Protein AF-A0A4Y7QHJ7-F1 (afdb_monomer)

InterPro domains:
  IPR000008 C2 domain [PF00168] (339-429)
  IPR000008 C2 domain [PS50004] (320-460)
  IPR000008 C2 domain [SM00239] (339-459)
  IPR035892 C2 domain superfamily [G3DSA:2.60.40.150] (338-459)
  IPR035892 C2 domain superfamily [SSF49562] (338-431)

Sequence (559 aa):
MSTPIPPPCTGLDNKIPVNSDIAGPGVRIALYLQSALSVILIRYSPRDAPGTYWAMTSMSFALIVTSFASIQSISLLDAIIVVYLLVLPILASAFGLSRITNSSSSNTRRMFSPLLIVANWMRSALTYIFAIYVWSNAATFGSAPECNPMTNVIFFGASLSALRAGRILNLTFWILLAVLFVYRTLKGFRTLCIATLAMFSPRARQWLIKPMKPNNRIHIETKTKTNYRTGHKATTEKDYRPKQVFHEIIQGMTSQILGRIGKQGGWYQKYGQVALGSFLGLWAIVMTELELVLNNAQRPSQWGFGQILPMILTIAPLFSLFEWMLASRSSGPSERVRKVRITVKEATGLKRPQCEVDEFPEIYTTPKFTERHLEKIRKPSPFAAITLDDRDVFVTYEQDHANDPDWGESFDLEVTDLSTVVIRVYDLKCIDRGWPALIGYTVLLPFSILPPGDESPLLPTTGGEAGSADGSGIETPQVIMEETATFPLTRKGQIVPDHNLTISLSTNTATPLPEPKLPQKYRGLQRTVRETKINYLKICGMTFGSKERTTTEIYELGG

pLDDT: mean 83.65, std 15.48, range [35.78, 98.44]

Organism: NCBI:txid50990

Mean predicted aligned error: 10.15 Å

Foldseek 3Di:
DPDPDPQPCVDPQNADEADCLQLNPLLLVLLLLLLVLLLVCLQQPVPLSLLSLVLNLVSLVVNLVVCVVCFAAGALLSLVLNLLSLVSSVLSCVLSVVVLVLVCLFLPPPDRQLVSVLSSLVSLLSSLVSQLVSLVCQCPTYNRSVSQQLQWAADPNDTHRSNPPVSVVSNVVSVVVVVVSVVVCVVCVVVNVLSVVLVVDVVSVCVVRPRDPQQLKKKWKWKWKAFPVPRDTDTDIDIDRVSVVCSVVVVVVVCVVVCVVHPDDPCCVSCVSVVVSVVSSVVSSVSSVVSCVSSNHDRDPDNDPSSVVSNVSSVSSVVVVVVSVVCVVPPPDPFPFAKKKKWFFKKAQQWFPDFPCVVDDPVVDVVPDDPVVVLQRGQFQKKKWKAKVNGHTDIFDTHHSDNMDTWRFMDTDGATQPIKIKIWMFGVVCVVVVHPTTSFIDIDRLCVQVPPPPVVVPPPPPDDDDDDDDDDPPPPPDPWDKDKDKAFGDDPNHGDPGIIIIMIMTSPPVDPTPDTPDHPAWPDFPDKDKDWDWDWDQDPNDIGTMIIIIIITIIRGDD

Solvent-accessible surface area (backbone atoms only — not comparable to full-atom values): 31060 Å² total; per-residue (Å²): 134,83,75,80,77,73,60,87,70,73,48,98,74,64,48,46,75,48,55,38,57,68,62,16,69,42,35,50,52,23,53,54,50,36,32,51,49,34,49,50,26,48,72,75,38,61,84,56,24,62,60,32,47,48,44,47,48,52,54,50,42,51,52,51,52,52,48,63,77,34,47,64,72,36,36,52,67,37,52,52,45,48,47,53,59,54,46,40,57,52,51,36,47,54,54,44,52,54,48,56,67,66,61,49,70,37,68,51,71,78,68,71,55,40,63,56,57,52,50,52,51,52,46,52,52,51,49,44,52,50,42,46,49,50,48,74,38,38,64,72,31,31,60,53,33,89,44,32,74,74,37,48,36,58,58,95,86,42,80,25,42,38,69,52,66,31,23,56,54,51,40,52,52,45,51,51,50,42,50,53,48,50,54,51,45,65,76,41,39,68,61,50,52,45,24,58,44,28,72,80,28,73,68,39,38,46,58,70,68,47,71,73,75,82,68,65,39,44,33,41,34,40,35,38,38,34,33,66,81,76,67,50,71,47,75,46,76,47,80,41,45,58,74,60,44,51,46,56,48,46,55,48,46,54,45,47,68,54,33,73,79,42,91,59,58,75,59,41,76,69,44,42,58,56,52,52,50,51,48,55,47,50,49,51,52,53,41,50,55,47,33,45,60,76,40,43,44,46,76,70,92,66,86,42,72,54,14,50,56,46,41,57,56,39,47,62,48,50,50,52,51,49,50,50,52,49,51,66,66,64,49,63,84,73,72,64,73,38,60,35,28,42,26,46,35,38,35,36,61,45,59,48,74,64,48,87,62,76,85,49,62,69,84,69,47,61,86,76,42,58,69,72,54,51,51,50,63,50,27,20,28,37,27,42,36,38,27,43,70,86,45,40,56,48,69,55,73,66,34,80,54,31,36,58,41,71,45,53,36,64,44,84,39,82,41,36,86,83,40,40,39,35,41,34,32,32,24,52,67,24,51,78,72,72,44,77,26,68,55,26,31,39,79,41,51,63,56,82,72,50,62,78,74,81,74,61,74,77,66,79,82,82,77,82,83,85,84,79,94,74,95,70,89,76,73,76,78,76,84,77,59,70,50,78,48,75,42,64,22,27,48,96,90,38,78,44,82,70,25,36,39,32,36,34,44,25,63,68,67,84,60,78,76,68,76,60,65,69,69,92,46,64,70,45,82,74,45,77,48,77,49,75,50,75,50,73,48,79,55,94,94,42,64,46,43,39,41,38,37,38,39,35,39,33,30,39,57,50,127

Nearest PDB structures (foldseek):
  3pyc-assembly1_A  TM=7.914E-01  e=4.028E-06  Homo sapiens
  1gmi-assembly1_A  TM=7.175E-01  e=5.409E-05  Rattus rattus
  7rkn-assembly1_R  TM=1.696E-01  e=5.575E-01  Human herpesvirus 5 strain AD169
  8hdp-assembly1_R  TM=1.674E-01  e=2.495E+00  Homo sapiens
  4bem-assembly1_J  TM=2.298E-01  e=5.020E+00  Acetobacterium woodii DSM 1030

Secondary structure (DSSP, 8-state):
-PPPPPPTTSSTT------TTTTSHHHHHHHHHHHHHHHHHHHH-TTTHHHHHHHHHHHHHHHHHHHHHTTTTS-HHHHHHHHHHHHHHHHHHHHHHHHHHHHTTSS------HHHHHHHHHHHHHHHHHHHHHHHSTTT-SS-GGGGGG-EEEETTEEEETTTHHHHHHHHHHHHHHHHHHHHHHHTHHHHHHHHHHHH-HHHHHHHHS------EEEEEEEEEEETTT--EEEEEEEE-HHHHHHHHHHHHHHHHHHTS---HHHIIIIIHHHHHHHHHHHHHHHHHHHHHHTT----SS--HHHHHHHHHHHHHHHHHHHHHHHHHHS-S----EEEEEEEEEEES---SS-TTTTS-HHHHTTTS-HHHHHHHHS--EEEEEEETTTEEEEPPP-TT-SS-EEEEEEEEEE-TT--EEEEEEEHHHHHHTS--EEEEEEE-HHHHS-------------------------------EEEEEEEEEETTEEEEEEEEEEEEES--SSPPPPP---S-EEEEEEEEEEEEEEEEEETTEEEEEEEEEEEEEEEE--

Structure (mmCIF, N/CA/C/O backbone):
data_AF-A0A4Y7QHJ7-F1
#
_entry.id   AF-A0A4Y7QHJ7-F1
#
loop_
_atom_site.group_PDB
_atom_site.id
_atom_site.type_symbol
_atom_site.label_atom_id
_atom_site.label_alt_id
_atom_site.label_comp_id
_atom_site.label_asym_id
_atom_site.label_entity_id
_atom_site.label_seq_id
_atom_site.pdbx_PDB_ins_code
_atom_site.Cartn_x
_atom_site.Cartn_y
_atom_site.Cartn_z
_atom_site.occupancy
_atom_site.B_iso_or_equiv
_atom_site.auth_seq_id
_atom_site.auth_comp_id
_atom_site.auth_asym_id
_atom_site.auth_atom_id
_atom_site.pdbx_PDB_model_num
ATOM 1 N N . MET A 1 1 ? 22.194 11.876 -60.794 1.00 54.19 1 MET A N 1
ATOM 2 C CA . MET A 1 1 ? 22.651 10.640 -60.127 1.00 54.19 1 MET A CA 1
ATOM 3 C C . MET A 1 1 ? 22.602 10.881 -58.630 1.00 54.19 1 MET A C 1
ATOM 5 O O . MET A 1 1 ? 23.452 11.591 -58.115 1.00 54.19 1 MET A O 1
ATOM 9 N N . SER A 1 2 ? 21.560 10.396 -57.958 1.00 54.34 2 SER A N 1
ATOM 10 C CA . SER A 1 2 ? 21.502 10.346 -56.497 1.00 54.34 2 SER A CA 1
ATOM 11 C C . SER A 1 2 ? 22.488 9.278 -56.032 1.00 54.34 2 SER A C 1
ATOM 13 O O . SER A 1 2 ? 22.384 8.119 -56.431 1.00 54.34 2 SER A O 1
ATOM 15 N N . THR A 1 3 ? 23.490 9.673 -55.253 1.00 57.34 3 THR A N 1
ATOM 16 C CA . THR A 1 3 ? 24.389 8.722 -54.602 1.00 57.34 3 THR A CA 1
ATOM 17 C C . THR A 1 3 ? 23.555 7.819 -53.685 1.00 57.34 3 THR A C 1
ATOM 19 O O . THR A 1 3 ? 22.708 8.332 -52.948 1.00 57.34 3 THR A O 1
ATOM 22 N N . PRO A 1 4 ? 23.718 6.485 -53.744 1.00 64.81 4 PRO A N 1
ATOM 23 C CA . PRO A 1 4 ? 23.016 5.589 -52.838 1.00 64.81 4 PRO A CA 1
ATOM 24 C C . PRO A 1 4 ? 23.410 5.955 -51.407 1.00 64.81 4 PRO A C 1
ATOM 26 O O . PRO A 1 4 ? 24.591 5.941 -51.058 1.00 64.81 4 PRO A O 1
ATOM 29 N N . ILE A 1 5 ? 22.419 6.341 -50.604 1.00 55.88 5 ILE A N 1
ATOM 30 C CA . ILE A 1 5 ? 22.603 6.610 -49.180 1.00 55.88 5 ILE A CA 1
ATOM 31 C C . ILE A 1 5 ? 23.094 5.291 -48.566 1.00 55.88 5 ILE A C 1
ATOM 33 O O . ILE A 1 5 ? 22.405 4.278 -48.721 1.00 55.88 5 ILE A O 1
ATOM 37 N N . PRO A 1 6 ? 24.290 5.254 -47.949 1.00 57.88 6 PRO A N 1
ATOM 38 C CA . PRO A 1 6 ? 24.794 4.031 -47.346 1.00 57.88 6 PRO A CA 1
ATOM 39 C C . PRO A 1 6 ? 23.791 3.541 -46.294 1.00 57.88 6 PRO A C 1
ATOM 41 O O . PRO A 1 6 ? 23.205 4.371 -45.591 1.00 57.88 6 PRO A O 1
ATOM 44 N N . PRO A 1 7 ? 23.570 2.218 -46.178 1.00 62.97 7 PRO A N 1
ATOM 45 C CA . PRO A 1 7 ? 22.665 1.681 -45.175 1.00 62.97 7 PRO A CA 1
ATOM 46 C C . PRO A 1 7 ? 23.059 2.234 -43.796 1.00 62.97 7 PRO A C 1
ATOM 48 O O . PRO A 1 7 ? 24.256 2.239 -43.475 1.00 62.97 7 PRO A O 1
ATOM 51 N N . PRO A 1 8 ? 22.096 2.706 -42.986 1.00 63.44 8 PRO A N 1
ATOM 52 C CA . PRO A 1 8 ? 22.342 3.552 -41.811 1.00 63.44 8 PRO A CA 1
ATOM 53 C C . PRO A 1 8 ? 23.215 2.902 -40.726 1.00 63.44 8 PRO A C 1
ATOM 55 O O . PRO A 1 8 ? 23.714 3.601 -39.851 1.00 63.44 8 PRO A O 1
ATOM 58 N N . CYS A 1 9 ? 23.483 1.596 -40.820 1.00 70.44 9 CYS A N 1
ATOM 59 C CA . CYS A 1 9 ? 24.370 0.852 -39.920 1.00 70.44 9 CYS A CA 1
ATOM 60 C C . CYS A 1 9 ? 25.661 0.321 -40.560 1.00 70.44 9 CYS A C 1
ATOM 62 O O . CYS A 1 9 ? 26.297 -0.573 -40.017 1.00 70.44 9 CYS A O 1
ATOM 64 N N . THR A 1 10 ? 26.063 0.882 -41.704 1.00 65.12 10 THR A N 1
ATOM 65 C CA . THR A 1 10 ? 27.369 0.615 -42.347 1.00 65.12 10 THR A CA 1
ATOM 66 C C . THR A 1 10 ? 28.298 1.831 -42.371 1.00 65.12 10 THR A C 1
ATOM 68 O O . THR A 1 10 ? 29.400 1.760 -42.912 1.00 65.12 10 THR A O 1
ATOM 71 N N . GLY A 1 11 ? 27.865 2.958 -41.793 1.00 61.84 11 GLY A N 1
ATOM 72 C CA . GLY A 1 11 ? 28.696 4.153 -41.657 1.00 61.84 11 GLY A CA 1
ATOM 73 C C . GLY A 1 11 ? 29.886 3.926 -40.720 1.00 61.84 11 GLY A C 1
ATOM 74 O O . GLY A 1 11 ? 29.799 3.128 -39.789 1.00 61.84 11 GLY A O 1
ATOM 75 N N . LEU A 1 12 ? 30.974 4.673 -40.947 1.00 61.31 12 LEU A N 1
ATOM 76 C CA . LEU A 1 12 ? 32.262 4.562 -40.239 1.00 61.31 12 LEU A CA 1
ATOM 77 C C . LEU A 1 12 ? 32.173 4.566 -38.700 1.00 61.31 12 LEU A C 1
ATOM 79 O O . LEU A 1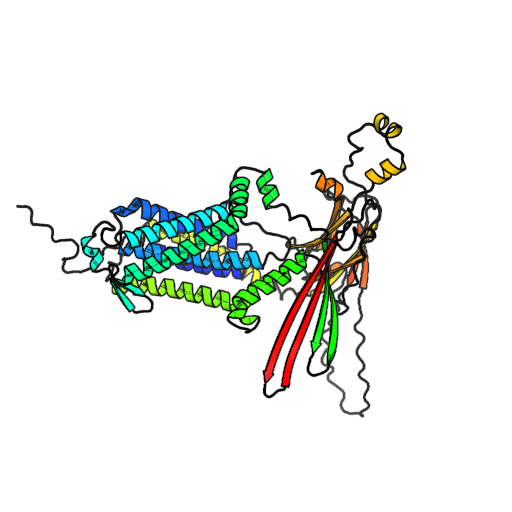 12 ? 33.109 4.115 -38.046 1.00 61.31 12 LEU A O 1
ATOM 83 N N . ASP A 1 13 ? 31.070 5.048 -38.125 1.00 73.25 13 ASP A N 1
ATOM 84 C CA . ASP A 1 13 ? 30.934 5.194 -36.680 1.00 73.25 13 ASP A CA 1
ATOM 85 C C . ASP A 1 13 ? 30.275 4.001 -35.965 1.00 73.25 13 ASP A C 1
ATOM 87 O O . ASP A 1 13 ? 30.443 3.904 -34.752 1.00 73.25 13 ASP A O 1
ATOM 91 N N . ASN A 1 14 ? 29.579 3.073 -36.648 1.00 82.06 14 ASN A N 1
ATOM 92 C CA . ASN A 1 14 ? 28.908 1.909 -36.021 1.00 82.06 14 ASN A CA 1
ATOM 93 C C . ASN A 1 14 ? 28.182 2.250 -34.691 1.00 82.06 14 ASN A C 1
ATOM 95 O O . ASN A 1 14 ? 28.304 1.524 -33.698 1.00 82.06 14 ASN A O 1
ATOM 99 N N . LYS A 1 15 ? 27.475 3.389 -34.633 1.00 87.81 15 LYS A N 1
ATOM 100 C CA . LYS A 1 15 ? 26.705 3.817 -33.451 1.00 87.81 15 LYS A CA 1
ATOM 101 C C . LYS A 1 15 ? 25.222 3.648 -33.715 1.00 87.81 15 LYS A C 1
ATOM 103 O O . LYS A 1 15 ? 24.712 4.136 -34.720 1.00 87.81 15 LYS A O 1
ATOM 108 N N . ILE A 1 16 ? 24.526 3.001 -32.788 1.00 89.62 16 ILE A N 1
ATOM 109 C CA . ILE A 1 16 ? 23.067 2.893 -32.833 1.00 89.62 16 ILE A CA 1
ATOM 110 C C . ILE A 1 16 ? 22.482 4.230 -32.344 1.00 89.62 16 ILE A C 1
ATOM 112 O O . ILE A 1 16 ? 22.854 4.679 -31.249 1.00 89.62 16 ILE A O 1
ATOM 116 N N . PRO A 1 17 ? 21.606 4.890 -33.128 1.00 89.56 17 PRO A N 1
ATOM 117 C CA . PRO A 1 17 ? 20.960 6.122 -32.696 1.00 89.56 17 PRO A CA 1
ATOM 118 C C . PRO A 1 17 ? 20.019 5.826 -31.524 1.00 89.56 17 PRO A C 1
ATOM 120 O O . PRO A 1 17 ? 19.220 4.893 -31.581 1.00 89.56 17 PRO A O 1
ATOM 123 N N . VAL A 1 18 ? 20.125 6.628 -30.465 1.00 92.06 18 VAL A N 1
ATOM 124 C CA . VAL A 1 18 ? 19.297 6.522 -29.256 1.00 92.06 18 VAL A CA 1
ATOM 125 C C . VAL A 1 18 ? 18.443 7.771 -29.127 1.00 92.06 18 VAL A C 1
ATOM 127 O O . VAL A 1 18 ? 18.956 8.894 -29.177 1.00 92.06 18 VAL A O 1
ATOM 130 N N . ASN A 1 19 ? 17.138 7.588 -28.933 1.00 92.75 19 ASN A N 1
ATOM 131 C CA . ASN A 1 19 ? 16.228 8.706 -28.728 1.00 92.75 19 ASN A CA 1
ATOM 132 C C . ASN A 1 19 ? 16.392 9.268 -27.306 1.00 92.75 19 ASN A C 1
ATOM 134 O O . ASN A 1 19 ? 16.069 8.619 -26.305 1.00 92.75 19 ASN A O 1
ATOM 138 N N . SER A 1 20 ? 16.876 10.507 -27.221 1.00 92.25 20 SER A N 1
ATOM 139 C CA . SER A 1 20 ? 17.181 11.174 -25.958 1.00 92.25 20 SER A CA 1
ATOM 140 C C . SER A 1 20 ? 15.941 11.438 -25.093 1.00 92.25 20 SER A C 1
ATOM 142 O O . SER A 1 20 ? 16.062 11.495 -23.874 1.00 92.25 20 SER A O 1
ATOM 144 N N . ASP A 1 21 ? 14.745 11.538 -25.667 1.00 91.44 21 ASP A N 1
ATOM 145 C CA . ASP A 1 21 ? 13.511 11.758 -24.904 1.00 91.44 21 ASP A CA 1
ATOM 146 C C . ASP A 1 21 ? 12.921 10.464 -24.322 1.00 91.44 21 ASP A C 1
ATOM 148 O O . ASP A 1 21 ? 12.032 10.523 -23.474 1.00 91.44 21 ASP A O 1
ATOM 152 N N . ILE A 1 22 ? 13.420 9.295 -24.741 1.00 92.94 22 ILE A N 1
ATOM 153 C CA . ILE A 1 22 ? 12.910 7.982 -24.315 1.00 92.94 22 ILE A CA 1
ATOM 154 C C . ILE A 1 22 ? 13.942 7.241 -23.463 1.00 92.94 22 ILE A C 1
ATOM 156 O O . ILE A 1 22 ? 13.643 6.824 -22.346 1.00 92.94 22 ILE A O 1
ATOM 160 N N . ALA A 1 23 ? 15.169 7.111 -23.965 1.00 94.00 23 ALA A N 1
ATOM 161 C CA . ALA A 1 23 ? 16.268 6.408 -23.302 1.00 94.00 23 ALA A CA 1
ATOM 162 C C . ALA A 1 23 ? 17.381 7.363 -22.826 1.00 94.00 23 ALA A C 1
ATOM 164 O O . ALA A 1 23 ? 18.464 6.937 -22.404 1.00 94.00 23 ALA A O 1
ATOM 165 N N . GLY A 1 24 ? 17.129 8.676 -22.862 1.00 94.25 24 GLY A N 1
ATOM 166 C CA . GLY A 1 24 ? 18.089 9.672 -22.406 1.00 94.25 24 GLY A CA 1
ATOM 167 C C . GLY A 1 24 ? 18.436 9.553 -20.922 1.00 94.25 24 GLY A C 1
ATOM 168 O O . GLY A 1 24 ? 17.686 8.974 -20.127 1.00 94.25 24 GLY A O 1
ATOM 169 N N . PRO A 1 25 ? 19.592 10.109 -20.526 1.00 94.94 25 PRO A N 1
ATOM 170 C CA . PRO A 1 25 ? 20.079 10.020 -19.155 1.00 94.94 25 PRO A CA 1
ATOM 171 C C . PRO A 1 25 ? 19.087 10.596 -18.136 1.00 94.94 25 PRO A C 1
ATOM 173 O O . PRO A 1 25 ? 18.915 9.992 -17.082 1.00 94.94 25 PRO A O 1
ATOM 176 N N . GLY A 1 26 ? 18.382 11.695 -18.443 1.00 94.25 26 GLY A N 1
ATOM 177 C CA . GLY A 1 26 ? 17.411 12.270 -17.504 1.00 94.25 26 GLY A CA 1
ATOM 178 C C . GLY A 1 26 ? 16.211 11.357 -17.221 1.00 94.25 26 GLY A C 1
ATOM 179 O O . GLY A 1 26 ? 15.843 11.193 -16.061 1.00 94.25 26 GLY A O 1
ATOM 180 N N . VAL A 1 27 ? 15.657 10.680 -18.238 1.00 94.88 27 VAL A N 1
ATOM 181 C CA . VAL A 1 27 ? 14.562 9.702 -18.049 1.00 94.88 27 VAL A CA 1
ATOM 182 C C . VAL A 1 27 ? 15.027 8.533 -17.179 1.00 94.88 27 VAL A C 1
ATOM 184 O O . VAL A 1 27 ? 14.331 8.128 -16.247 1.00 94.88 27 VAL A O 1
ATOM 187 N N . ARG A 1 28 ? 16.231 8.017 -17.453 1.00 96.00 28 ARG A N 1
ATOM 188 C CA . ARG A 1 28 ? 16.828 6.901 -16.707 1.00 96.00 28 ARG A CA 1
ATOM 189 C C . ARG A 1 28 ? 17.077 7.263 -15.247 1.00 96.00 28 ARG A C 1
ATOM 191 O O . ARG A 1 28 ? 16.567 6.580 -14.363 1.00 96.00 28 ARG A O 1
ATOM 198 N N . ILE A 1 29 ? 17.777 8.372 -14.992 1.00 95.69 29 ILE A N 1
ATOM 199 C CA . ILE A 1 29 ? 18.057 8.865 -13.635 1.00 95.69 29 ILE A CA 1
ATOM 200 C C . ILE A 1 29 ? 16.751 9.095 -12.872 1.00 95.69 29 ILE A C 1
ATOM 202 O O . ILE A 1 29 ? 16.642 8.662 -11.724 1.00 95.69 29 ILE A O 1
ATOM 206 N N . ALA A 1 30 ? 15.748 9.708 -13.508 1.00 95.62 30 ALA A N 1
ATOM 207 C CA . ALA A 1 30 ? 14.452 9.937 -12.887 1.00 95.62 30 ALA A CA 1
ATOM 208 C C . ALA A 1 30 ? 13.783 8.623 -12.461 1.00 95.62 30 ALA A C 1
ATOM 210 O O . ALA A 1 30 ? 13.357 8.505 -11.316 1.00 95.62 30 ALA A O 1
ATOM 211 N N . LEU A 1 31 ? 13.741 7.606 -13.328 1.00 95.19 31 LEU A N 1
ATOM 212 C CA . LEU A 1 31 ? 13.149 6.304 -12.996 1.00 95.19 31 LEU A CA 1
ATOM 213 C C . LEU A 1 31 ? 13.944 5.539 -11.934 1.00 95.19 31 LEU A C 1
ATOM 215 O O . LEU A 1 31 ? 13.335 4.913 -11.059 1.00 95.19 31 LEU A O 1
ATOM 219 N N . TYR A 1 32 ? 15.277 5.606 -11.971 1.00 95.88 32 TYR A N 1
ATOM 220 C CA . TYR A 1 32 ? 16.145 5.008 -10.954 1.00 95.88 32 TYR A CA 1
ATOM 221 C C . TYR A 1 32 ? 15.869 5.626 -9.585 1.00 95.88 32 TYR A C 1
ATOM 223 O O . TYR A 1 32 ? 15.571 4.915 -8.620 1.00 95.88 32 TYR A O 1
ATOM 231 N N . LEU A 1 33 ? 15.898 6.958 -9.522 1.00 95.06 33 LEU A N 1
ATOM 232 C CA . LEU A 1 33 ? 15.678 7.715 -8.301 1.00 95.06 33 LEU A CA 1
ATOM 233 C C . LEU A 1 33 ? 14.252 7.518 -7.783 1.00 95.06 33 LEU A C 1
ATOM 235 O O . LEU A 1 33 ? 14.064 7.210 -6.611 1.00 95.06 33 LEU A O 1
ATOM 239 N N . GLN A 1 34 ? 13.250 7.597 -8.657 1.00 94.56 34 GLN A N 1
ATOM 240 C CA . GLN A 1 34 ? 11.848 7.404 -8.298 1.00 94.56 34 GLN A CA 1
ATOM 241 C C . GLN A 1 34 ? 11.582 6.005 -7.731 1.00 94.56 34 GLN A C 1
ATOM 243 O O . GLN A 1 34 ? 10.846 5.854 -6.750 1.00 94.56 34 GLN A O 1
ATOM 248 N N . SER A 1 35 ? 12.185 4.973 -8.322 1.00 93.38 35 SER A N 1
ATOM 249 C CA . SER A 1 35 ? 12.037 3.591 -7.856 1.00 93.38 35 SER A CA 1
ATOM 250 C C . SER A 1 35 ? 12.709 3.393 -6.495 1.00 93.38 35 SER A C 1
ATOM 252 O O . SER A 1 35 ? 12.109 2.798 -5.597 1.00 93.38 35 SER A O 1
ATOM 254 N N . ALA A 1 36 ? 13.908 3.953 -6.302 1.00 91.31 36 ALA A N 1
ATOM 255 C CA . ALA A 1 36 ? 14.609 3.925 -5.021 1.00 91.31 36 ALA A CA 1
ATOM 256 C C . ALA A 1 36 ? 13.830 4.678 -3.928 1.00 91.31 36 ALA A C 1
ATOM 258 O O . ALA A 1 36 ? 13.559 4.118 -2.864 1.00 91.31 36 ALA A O 1
ATOM 259 N N . LEU A 1 37 ? 13.395 5.910 -4.210 1.00 92.31 37 LEU A N 1
ATOM 260 C CA . LEU A 1 37 ? 12.603 6.733 -3.294 1.00 92.31 37 LEU A CA 1
ATOM 261 C C . LEU A 1 37 ? 11.281 6.070 -2.928 1.00 92.31 37 LEU A C 1
ATOM 263 O O . LEU A 1 37 ? 10.891 6.125 -1.767 1.00 92.31 37 LEU A O 1
ATOM 267 N N . SER A 1 38 ? 10.623 5.389 -3.872 1.00 91.31 38 SER A N 1
ATOM 268 C CA . SER A 1 38 ? 9.414 4.612 -3.581 1.00 91.31 38 SER A CA 1
ATOM 269 C C . SER A 1 38 ? 9.696 3.576 -2.496 1.00 91.31 38 SER A C 1
ATOM 271 O O . SER A 1 38 ? 9.031 3.574 -1.462 1.00 91.31 38 SER A O 1
ATOM 273 N N . VAL A 1 39 ? 10.717 2.733 -2.688 1.00 89.69 39 VAL A N 1
ATOM 274 C CA . VAL A 1 39 ? 11.095 1.678 -1.730 1.00 89.69 39 VAL A CA 1
ATOM 275 C C . VAL A 1 39 ? 11.473 2.265 -0.365 1.00 89.69 39 VAL A C 1
ATOM 277 O O . VAL A 1 39 ? 11.024 1.754 0.665 1.00 89.69 39 VAL A O 1
ATOM 280 N N . ILE A 1 40 ? 12.242 3.357 -0.350 1.00 90.06 40 ILE A N 1
ATOM 281 C CA . ILE A 1 40 ? 12.661 4.057 0.872 1.00 90.06 40 ILE A CA 1
ATOM 282 C C . ILE A 1 40 ? 11.444 4.650 1.598 1.00 90.06 40 ILE A C 1
ATOM 284 O O . ILE A 1 40 ? 11.253 4.392 2.785 1.00 90.06 40 ILE A O 1
ATOM 288 N N . LEU A 1 41 ? 10.564 5.379 0.914 1.00 90.38 41 LEU A N 1
ATOM 289 C CA . LEU A 1 41 ? 9.395 5.997 1.544 1.00 90.38 41 LEU A CA 1
ATOM 290 C C . LEU A 1 41 ? 8.412 4.956 2.066 1.00 90.38 41 LEU A C 1
ATOM 292 O O . LEU A 1 41 ? 7.967 5.061 3.198 1.00 90.38 41 LEU A O 1
ATOM 296 N N . ILE A 1 42 ? 8.160 3.864 1.346 1.00 86.25 42 ILE A N 1
ATOM 297 C CA . ILE A 1 42 ? 7.352 2.752 1.882 1.00 86.25 42 ILE A CA 1
ATOM 298 C C . ILE A 1 42 ? 7.957 2.183 3.173 1.00 86.25 42 ILE A C 1
ATOM 300 O O . ILE A 1 42 ? 7.243 1.679 4.050 1.00 86.25 42 ILE A O 1
ATOM 304 N N . ARG A 1 43 ? 9.289 2.210 3.284 1.00 84.38 43 ARG A N 1
ATOM 305 C CA . ARG A 1 43 ? 9.999 1.697 4.452 1.00 84.38 43 ARG A CA 1
ATOM 306 C C . ARG A 1 43 ? 9.885 2.626 5.655 1.00 84.38 43 ARG A C 1
ATOM 308 O O . ARG A 1 43 ? 9.721 2.104 6.767 1.00 84.38 43 ARG A O 1
ATOM 315 N N . TYR A 1 44 ? 10.023 3.926 5.418 1.00 87.19 44 TYR A N 1
ATOM 316 C CA . TYR A 1 44 ? 10.258 4.947 6.436 1.00 87.19 44 TYR A CA 1
ATOM 317 C C . TYR A 1 44 ? 9.059 5.879 6.655 1.00 87.19 44 TYR A C 1
ATOM 319 O O . TYR A 1 44 ? 8.676 6.090 7.802 1.00 87.19 44 TYR A O 1
ATOM 327 N N . SER A 1 45 ? 8.402 6.334 5.584 1.00 87.69 45 SER A N 1
ATOM 328 C CA . SER A 1 45 ? 7.156 7.111 5.630 1.00 87.69 45 SER A CA 1
ATOM 329 C C . SER A 1 45 ? 6.050 6.489 4.757 1.00 87.69 45 SER A C 1
ATOM 331 O O . SER A 1 45 ? 5.747 6.959 3.654 1.00 87.69 45 SER A O 1
ATOM 333 N N . PRO A 1 46 ? 5.382 5.418 5.230 1.00 84.38 46 PRO A N 1
ATOM 334 C CA . PRO A 1 46 ? 4.273 4.806 4.496 1.00 84.38 46 PRO A CA 1
ATOM 335 C C . PRO A 1 46 ? 3.077 5.754 4.300 1.00 84.38 46 PRO A C 1
ATOM 337 O O . PRO A 1 46 ? 2.200 5.456 3.490 1.00 84.38 46 PRO A O 1
ATOM 340 N N . ARG A 1 47 ? 3.033 6.881 5.029 1.00 82.25 47 ARG A N 1
ATOM 341 C CA . ARG A 1 47 ? 2.028 7.942 4.875 1.00 82.25 47 ARG A CA 1
ATOM 342 C C . ARG A 1 47 ? 2.216 8.725 3.578 1.00 82.25 47 ARG A C 1
ATOM 344 O O . ARG A 1 47 ? 1.224 8.985 2.906 1.00 82.25 47 ARG A O 1
ATOM 351 N N . ASP A 1 48 ? 3.464 8.991 3.203 1.00 86.81 48 ASP A N 1
ATOM 352 C CA . ASP A 1 48 ? 3.796 9.802 2.025 1.00 86.81 48 ASP A CA 1
ATOM 353 C C . ASP A 1 48 ? 4.050 8.942 0.779 1.00 86.81 48 ASP A C 1
ATOM 355 O O . ASP A 1 48 ? 3.955 9.407 -0.358 1.00 86.81 48 ASP A O 1
ATOM 359 N N . ALA A 1 49 ? 4.274 7.638 0.977 1.00 88.88 49 ALA A N 1
ATOM 360 C CA . ALA A 1 49 ? 4.460 6.661 -0.091 1.00 88.88 49 ALA A CA 1
ATOM 361 C C . ALA A 1 49 ? 3.404 6.708 -1.224 1.00 88.88 49 ALA A C 1
ATOM 363 O O . ALA A 1 49 ? 3.797 6.526 -2.380 1.00 88.88 49 ALA A O 1
ATOM 364 N N . PRO A 1 50 ? 2.091 6.943 -0.985 1.00 88.62 50 PRO A N 1
ATOM 365 C CA . PRO A 1 50 ? 1.104 7.020 -2.063 1.00 88.62 50 PRO A CA 1
ATOM 366 C C . PRO A 1 50 ? 1.415 8.090 -3.118 1.00 88.62 50 PRO A C 1
ATOM 368 O O . PRO A 1 50 ? 1.178 7.844 -4.301 1.00 88.62 50 PRO A O 1
ATOM 371 N N . GLY A 1 51 ? 1.962 9.246 -2.723 1.00 89.56 51 GLY A N 1
ATOM 372 C CA . GLY A 1 51 ? 2.334 10.314 -3.659 1.00 89.56 51 GLY A CA 1
ATOM 373 C C . GLY A 1 51 ? 3.468 9.879 -4.588 1.00 89.56 51 GLY A C 1
ATOM 374 O O . GLY A 1 51 ? 3.376 10.001 -5.810 1.00 89.56 51 GLY A O 1
ATOM 375 N N . THR A 1 52 ? 4.496 9.251 -4.022 1.00 91.56 52 THR A N 1
ATOM 376 C CA . THR A 1 52 ? 5.613 8.675 -4.783 1.00 91.56 52 THR A CA 1
ATOM 377 C C . THR A 1 52 ? 5.162 7.560 -5.718 1.00 91.56 52 THR A C 1
ATOM 379 O O . THR A 1 52 ? 5.610 7.488 -6.865 1.00 91.56 52 THR A O 1
ATOM 382 N N . TYR A 1 53 ? 4.222 6.727 -5.270 1.00 90.94 53 TYR A N 1
ATOM 383 C CA . TYR A 1 53 ? 3.611 5.698 -6.105 1.00 90.94 53 TYR A CA 1
ATOM 384 C C . TYR A 1 53 ? 2.874 6.268 -7.310 1.00 90.94 53 TYR A C 1
ATOM 386 O O . TYR A 1 53 ? 2.997 5.717 -8.406 1.00 90.94 53 TYR A O 1
ATOM 394 N N . TRP A 1 54 ? 2.123 7.353 -7.120 1.00 93.00 54 TRP A N 1
ATOM 395 C CA . TRP A 1 54 ? 1.457 8.056 -8.211 1.00 93.00 54 TRP A CA 1
ATOM 396 C C . TRP A 1 54 ? 2.461 8.589 -9.221 1.00 93.00 54 TRP A C 1
ATOM 398 O O . TRP A 1 54 ? 2.347 8.268 -10.399 1.00 93.00 54 TRP A O 1
ATOM 408 N N . ALA A 1 55 ? 3.483 9.314 -8.766 1.00 93.50 55 ALA A N 1
ATOM 409 C CA . ALA A 1 55 ? 4.520 9.852 -9.644 1.00 93.50 55 ALA A CA 1
ATOM 410 C C . ALA A 1 55 ? 5.253 8.742 -10.426 1.00 93.50 55 ALA A C 1
ATOM 412 O O . ALA A 1 55 ? 5.405 8.842 -11.643 1.00 93.50 55 ALA A O 1
ATOM 413 N N . MET A 1 56 ? 5.606 7.632 -9.767 1.00 94.62 56 MET A N 1
ATOM 414 C CA . MET A 1 56 ? 6.229 6.471 -10.417 1.00 94.62 56 MET A CA 1
ATOM 415 C C . MET A 1 56 ? 5.303 5.822 -11.453 1.00 94.62 56 MET A C 1
ATOM 417 O O . MET A 1 56 ? 5.730 5.480 -12.558 1.00 94.62 56 MET A O 1
ATOM 421 N N . THR A 1 57 ? 4.028 5.650 -11.099 1.00 93.88 57 THR A N 1
ATOM 422 C CA . THR A 1 57 ? 3.021 5.031 -11.967 1.00 93.88 57 THR A CA 1
ATOM 423 C C . THR A 1 57 ? 2.776 5.895 -13.199 1.00 93.88 57 THR A C 1
ATOM 425 O O . THR A 1 57 ? 2.831 5.376 -14.311 1.00 93.88 57 THR A O 1
ATOM 428 N N . SER A 1 58 ? 2.593 7.204 -13.018 1.00 94.56 58 SER A N 1
ATOM 429 C CA . SER A 1 58 ? 2.399 8.172 -14.099 1.00 94.56 58 SER A CA 1
ATOM 430 C C . SER A 1 58 ? 3.604 8.245 -15.034 1.00 94.56 58 SER A C 1
ATOM 432 O O . SER A 1 58 ? 3.424 8.198 -16.246 1.00 94.56 58 SER A O 1
ATOM 434 N N . MET A 1 59 ? 4.828 8.282 -14.497 1.00 94.94 59 MET A N 1
ATOM 435 C CA . MET A 1 59 ? 6.054 8.293 -15.305 1.00 94.94 59 MET A CA 1
ATOM 436 C C . MET A 1 59 ? 6.186 7.021 -16.150 1.00 94.94 59 MET A C 1
ATOM 438 O O . MET A 1 59 ? 6.475 7.087 -17.341 1.00 94.94 59 MET A O 1
ATOM 442 N N . SER A 1 60 ? 5.900 5.861 -15.556 1.00 96.06 60 SER A N 1
ATOM 443 C CA . SER A 1 60 ? 5.909 4.586 -16.279 1.00 96.06 60 SER A CA 1
ATOM 444 C C . SER A 1 60 ? 4.849 4.547 -17.380 1.00 96.06 60 SER A C 1
ATOM 446 O O . SER A 1 60 ? 5.121 4.074 -18.477 1.00 96.06 60 SER A O 1
ATOM 448 N N . PHE A 1 61 ? 3.637 5.040 -17.103 1.00 95.81 61 PHE A N 1
ATOM 449 C CA . PHE A 1 61 ? 2.576 5.133 -18.105 1.00 95.81 61 PHE A CA 1
ATOM 450 C C . PHE A 1 61 ? 2.956 6.057 -19.253 1.00 95.81 61 PHE A C 1
ATOM 452 O O . PHE A 1 61 ? 2.778 5.673 -20.403 1.00 95.81 61 PHE A O 1
ATOM 459 N N . ALA A 1 62 ? 3.493 7.239 -18.947 1.00 95.56 62 ALA A N 1
ATOM 460 C CA . ALA A 1 62 ? 3.966 8.173 -19.957 1.00 95.56 62 ALA A CA 1
ATOM 461 C C . ALA A 1 62 ? 5.029 7.513 -20.844 1.00 95.56 62 ALA A C 1
ATOM 463 O O . ALA A 1 62 ? 4.896 7.542 -22.061 1.00 95.56 62 ALA A O 1
ATOM 464 N N . LEU A 1 63 ? 6.010 6.820 -20.252 1.00 96.12 63 LEU A N 1
ATOM 465 C CA . LEU A 1 63 ? 7.042 6.116 -21.013 1.00 96.12 63 LEU A CA 1
ATOM 466 C C . LEU A 1 63 ? 6.458 5.018 -21.916 1.00 96.12 63 LEU A C 1
ATOM 468 O O . LEU A 1 63 ? 6.837 4.918 -23.080 1.00 96.12 63 LEU A O 1
ATOM 472 N N . ILE A 1 64 ? 5.508 4.225 -21.408 1.00 96.88 64 ILE A N 1
ATOM 473 C CA . ILE A 1 64 ? 4.810 3.191 -22.186 1.00 96.88 64 ILE A CA 1
ATOM 474 C C . ILE A 1 64 ? 4.055 3.817 -23.364 1.00 96.88 64 ILE A C 1
ATOM 476 O O . ILE A 1 64 ? 4.205 3.365 -24.496 1.00 96.88 64 ILE A O 1
ATOM 480 N N . VAL A 1 65 ? 3.254 4.856 -23.112 1.00 95.62 65 VAL A N 1
ATOM 481 C CA . VAL A 1 65 ? 2.440 5.523 -24.138 1.00 95.62 65 VAL A CA 1
ATOM 482 C C . VAL A 1 65 ? 3.329 6.163 -25.201 1.00 95.62 65 VAL A C 1
ATOM 484 O O . VAL A 1 65 ? 3.095 5.941 -26.385 1.00 95.62 65 VAL A O 1
ATOM 487 N N . THR A 1 66 ? 4.382 6.880 -24.802 1.00 95.62 66 THR A N 1
ATOM 488 C CA . THR A 1 66 ? 5.352 7.475 -25.733 1.00 95.62 66 THR A CA 1
ATOM 489 C C . THR A 1 66 ? 6.048 6.408 -26.574 1.00 95.62 66 THR A C 1
ATOM 491 O O . THR A 1 66 ? 6.213 6.595 -27.779 1.00 95.62 66 THR A O 1
ATOM 494 N N . SER A 1 67 ? 6.399 5.265 -25.978 1.00 96.06 67 SER A N 1
ATOM 495 C CA . SER A 1 67 ? 7.039 4.154 -26.695 1.00 96.06 67 SER A CA 1
ATOM 496 C C . SER A 1 67 ? 6.093 3.485 -27.694 1.00 96.06 67 SER A C 1
ATOM 498 O O . SER A 1 67 ? 6.508 3.162 -28.803 1.00 96.06 67 SER A O 1
ATOM 500 N N . PHE A 1 68 ? 4.810 3.324 -27.350 1.00 96.25 68 PHE A N 1
ATOM 501 C CA . PHE A 1 68 ? 3.798 2.833 -28.291 1.00 96.25 68 PHE A CA 1
ATOM 502 C C . PHE A 1 68 ? 3.523 3.826 -29.422 1.00 96.25 68 PHE A C 1
ATOM 504 O O . PHE A 1 68 ? 3.436 3.421 -30.578 1.00 96.25 68 PHE A O 1
ATOM 511 N N . ALA A 1 69 ? 3.414 5.119 -29.111 1.00 96.06 69 ALA A N 1
ATOM 512 C CA . ALA A 1 69 ? 3.201 6.162 -30.112 1.00 96.06 69 ALA A CA 1
ATOM 513 C C . ALA A 1 69 ? 4.387 6.286 -31.083 1.00 96.06 69 ALA A C 1
ATOM 515 O O . ALA A 1 69 ? 4.205 6.635 -32.246 1.00 96.06 69 ALA A O 1
ATOM 516 N N . SER A 1 70 ? 5.591 5.957 -30.612 1.00 95.81 70 SER A N 1
ATOM 517 C CA . SER A 1 70 ? 6.848 6.099 -31.351 1.00 95.81 70 SER A CA 1
ATOM 518 C C . SER A 1 70 ? 7.384 4.768 -31.883 1.00 95.81 70 SER A C 1
ATOM 520 O O . SER A 1 70 ? 8.558 4.668 -32.214 1.00 95.81 70 SER A O 1
ATOM 522 N N . ILE A 1 71 ? 6.557 3.722 -31.977 1.00 96.38 71 ILE A N 1
ATOM 523 C CA . ILE A 1 71 ? 7.029 2.352 -32.246 1.00 96.38 71 ILE A CA 1
ATOM 524 C C . ILE A 1 71 ? 7.780 2.198 -33.578 1.00 96.38 71 ILE A C 1
ATOM 526 O O . ILE A 1 71 ? 8.629 1.323 -33.711 1.00 96.38 71 ILE A O 1
ATOM 530 N N . GLN A 1 72 ? 7.468 3.055 -34.554 1.00 95.06 72 GLN A N 1
ATOM 531 C CA . GLN A 1 72 ? 8.121 3.096 -35.865 1.00 95.06 72 GLN A CA 1
ATOM 532 C C . GLN A 1 72 ? 9.360 4.000 -35.892 1.00 95.06 72 GLN A C 1
ATOM 534 O O . GLN A 1 72 ? 10.169 3.877 -36.803 1.00 95.06 72 GLN A O 1
ATOM 539 N N . SER A 1 73 ? 9.511 4.916 -34.931 1.00 95.25 73 SER A N 1
ATOM 540 C CA . SER A 1 73 ? 10.615 5.882 -34.886 1.00 95.25 73 SER A CA 1
ATOM 541 C C . SER A 1 73 ? 11.718 5.501 -33.896 1.00 95.25 73 SER A C 1
ATOM 543 O O . SER A 1 73 ? 12.852 5.947 -34.064 1.00 95.25 73 SER A O 1
ATOM 545 N N . ILE A 1 74 ? 11.424 4.664 -32.899 1.00 96.12 74 ILE A N 1
ATOM 546 C CA . ILE A 1 74 ? 12.411 4.178 -31.925 1.00 96.12 74 ILE A CA 1
ATOM 547 C C . ILE A 1 74 ? 13.246 3.022 -32.470 1.00 96.12 74 ILE A C 1
ATOM 549 O O . ILE A 1 74 ? 12.764 2.201 -33.249 1.00 96.12 74 ILE A O 1
ATOM 553 N N . SER A 1 75 ? 14.500 2.934 -32.027 1.00 96.19 75 SER A N 1
ATOM 554 C CA . SER A 1 75 ? 15.346 1.771 -32.299 1.00 96.19 75 SER A CA 1
ATOM 555 C C . SER A 1 75 ? 14.941 0.575 -31.423 1.00 96.19 75 SER A C 1
ATOM 557 O O . SER A 1 75 ? 14.281 0.729 -30.388 1.00 96.19 75 SER A O 1
ATOM 559 N N . LEU A 1 76 ? 15.367 -0.639 -31.794 1.00 97.12 76 LEU A N 1
ATOM 560 C CA . LEU A 1 76 ? 15.225 -1.812 -30.922 1.00 97.12 76 LEU A CA 1
ATOM 561 C C . LEU A 1 76 ? 15.931 -1.603 -29.573 1.00 97.12 76 LEU A C 1
ATOM 563 O O . LEU A 1 76 ? 15.391 -1.992 -28.539 1.00 97.12 76 LEU A O 1
ATOM 567 N N . LEU A 1 77 ? 17.103 -0.959 -29.575 1.00 96.31 77 LEU A N 1
ATOM 568 C CA . LEU A 1 77 ? 17.863 -0.671 -28.359 1.00 96.31 77 LEU A CA 1
ATOM 569 C C . LEU A 1 77 ? 17.077 0.240 -27.403 1.00 96.31 77 LEU A C 1
ATOM 571 O O . LEU A 1 77 ? 16.984 -0.072 -26.217 1.00 96.31 77 LEU A O 1
ATOM 575 N N . ASP A 1 78 ? 16.453 1.309 -27.912 1.00 96.44 78 ASP A N 1
ATOM 576 C CA . ASP A 1 78 ? 15.598 2.194 -27.108 1.00 96.44 78 ASP A CA 1
ATOM 577 C C . ASP A 1 78 ? 14.449 1.416 -26.455 1.00 96.44 78 ASP A C 1
ATOM 579 O O . ASP A 1 78 ? 14.181 1.564 -25.263 1.00 96.44 78 ASP A O 1
ATOM 583 N N . ALA A 1 79 ? 13.786 0.545 -27.220 1.00 97.62 79 ALA A N 1
ATOM 584 C CA . ALA A 1 79 ? 12.680 -0.254 -26.710 1.00 97.62 79 ALA A CA 1
ATOM 585 C C . ALA A 1 79 ? 13.123 -1.274 -25.652 1.00 97.62 79 ALA A C 1
ATOM 587 O O . ALA A 1 79 ? 12.424 -1.453 -24.654 1.00 97.62 79 ALA A O 1
ATOM 588 N N . ILE A 1 80 ? 14.287 -1.909 -25.826 1.00 97.06 80 ILE A N 1
ATOM 589 C CA . ILE A 1 80 ? 14.878 -2.811 -24.826 1.00 97.06 80 ILE A CA 1
ATOM 590 C C . ILE A 1 80 ? 15.167 -2.047 -23.526 1.00 97.06 80 ILE A C 1
ATOM 592 O O . ILE A 1 80 ? 14.763 -2.495 -22.451 1.00 97.06 80 ILE A O 1
ATOM 596 N N . ILE A 1 81 ? 15.773 -0.860 -23.620 1.00 96.25 81 ILE A N 1
ATOM 597 C CA . ILE A 1 81 ? 16.039 0.004 -22.462 1.00 96.25 81 ILE A CA 1
ATOM 598 C C . ILE A 1 81 ? 14.734 0.357 -21.749 1.00 96.25 81 ILE A C 1
ATOM 600 O O . ILE A 1 81 ? 14.638 0.196 -20.534 1.00 96.25 81 ILE A O 1
ATOM 604 N N . VAL A 1 82 ? 13.698 0.774 -22.483 1.00 97.00 82 VAL A N 1
ATOM 605 C CA . VAL A 1 82 ? 12.376 1.060 -21.903 1.00 97.00 82 VAL A CA 1
ATOM 606 C C . VAL A 1 82 ? 11.822 -0.156 -21.163 1.00 97.00 82 VAL A C 1
ATOM 608 O O . VAL A 1 82 ? 11.335 -0.022 -20.040 1.00 97.00 82 VAL A O 1
ATOM 611 N N . VAL A 1 83 ? 11.909 -1.347 -21.756 1.00 97.12 83 VAL A N 1
ATOM 612 C CA . VAL A 1 83 ? 11.441 -2.590 -21.135 1.00 97.12 83 VAL A CA 1
ATOM 613 C C . VAL A 1 83 ? 12.146 -2.839 -19.796 1.00 97.12 83 VAL A C 1
ATOM 615 O O . VAL A 1 83 ? 11.465 -3.124 -18.809 1.00 97.12 83 VAL A O 1
ATOM 618 N N . TYR A 1 84 ? 13.468 -2.664 -19.717 1.00 94.62 84 TYR A N 1
ATOM 619 C CA . TYR A 1 84 ? 14.208 -2.802 -18.457 1.00 94.62 84 TYR A CA 1
ATOM 620 C C . TYR A 1 84 ? 13.896 -1.699 -17.446 1.00 94.62 84 TYR A C 1
ATOM 622 O O . TYR A 1 84 ? 13.701 -1.988 -16.263 1.00 94.62 84 TYR A O 1
ATOM 630 N N . LEU A 1 85 ? 13.761 -0.450 -17.889 1.00 95.75 85 LEU A N 1
ATOM 631 C CA . LEU A 1 85 ? 13.370 0.656 -17.016 1.00 95.75 85 LEU A CA 1
ATOM 632 C C . LEU A 1 85 ? 11.993 0.425 -16.384 1.00 95.75 85 LEU A C 1
ATOM 634 O O . LEU A 1 85 ? 11.793 0.739 -15.212 1.00 95.75 85 LEU A O 1
ATOM 638 N N . LEU A 1 86 ? 11.054 -0.180 -17.116 1.00 96.38 86 LEU A N 1
ATOM 639 C CA . LEU A 1 86 ? 9.719 -0.501 -16.610 1.00 96.38 86 LEU A CA 1
ATOM 640 C C . LEU A 1 86 ? 9.700 -1.684 -15.622 1.00 96.38 86 LEU A C 1
ATOM 642 O O . LEU A 1 86 ? 8.741 -1.808 -14.850 1.00 96.38 86 LEU A O 1
ATOM 646 N N . VAL A 1 87 ? 10.754 -2.512 -15.569 1.00 94.25 87 VAL A N 1
ATOM 647 C CA . VAL A 1 87 ? 10.918 -3.545 -14.526 1.00 94.25 87 VAL A CA 1
ATOM 648 C C . VAL A 1 87 ? 11.049 -2.904 -13.146 1.00 94.25 87 VAL A C 1
ATOM 650 O O . VAL A 1 87 ? 10.471 -3.410 -12.182 1.00 94.25 87 VAL A O 1
ATOM 653 N N . LEU A 1 88 ? 11.752 -1.774 -13.031 1.00 93.88 88 LEU A N 1
ATOM 654 C CA . LEU A 1 88 ? 12.017 -1.119 -11.746 1.00 93.88 88 LEU A CA 1
ATOM 655 C C . LEU A 1 88 ? 10.717 -0.737 -10.997 1.00 93.88 88 LEU A C 1
ATOM 657 O O . LEU A 1 88 ? 10.539 -1.185 -9.858 1.00 93.88 88 LEU A O 1
ATOM 661 N N . PRO A 1 89 ? 9.738 -0.044 -11.616 1.00 94.19 89 PRO A N 1
ATOM 662 C CA . PRO A 1 89 ? 8.424 0.188 -11.020 1.00 94.19 89 PRO A CA 1
ATOM 663 C C . PRO A 1 89 ? 7.625 -1.079 -10.696 1.00 94.19 89 PRO A C 1
ATOM 665 O O . PRO A 1 89 ? 6.840 -1.085 -9.742 1.00 94.19 89 PRO A O 1
ATOM 668 N N . ILE A 1 90 ? 7.772 -2.160 -11.477 1.00 93.00 90 ILE A N 1
ATOM 669 C CA . ILE A 1 90 ? 7.141 -3.457 -11.171 1.00 93.00 90 ILE A CA 1
ATOM 670 C C . ILE A 1 90 ? 7.724 -4.025 -9.876 1.00 93.00 90 ILE A C 1
ATOM 672 O O . ILE A 1 90 ? 6.955 -4.393 -8.985 1.00 93.00 90 ILE A O 1
ATOM 676 N N . LEU A 1 91 ? 9.052 -4.034 -9.741 1.00 90.06 91 LEU A N 1
ATOM 677 C CA . LEU A 1 91 ? 9.741 -4.489 -8.536 1.00 90.06 91 LEU A CA 1
ATOM 678 C C . LEU A 1 91 ? 9.350 -3.633 -7.328 1.00 90.06 91 LEU A C 1
ATOM 680 O O . LEU A 1 91 ? 8.866 -4.175 -6.334 1.00 90.06 91 LEU A O 1
ATOM 684 N N . ALA A 1 92 ? 9.455 -2.305 -7.431 1.00 90.12 92 ALA A N 1
ATOM 685 C CA . ALA A 1 92 ? 9.084 -1.382 -6.358 1.00 90.12 92 ALA A CA 1
ATOM 686 C C . ALA A 1 92 ? 7.634 -1.603 -5.887 1.00 90.12 92 ALA A C 1
ATOM 688 O O . ALA A 1 92 ? 7.369 -1.703 -4.685 1.00 90.12 92 ALA A O 1
ATOM 689 N N . SER A 1 93 ? 6.705 -1.786 -6.832 1.00 89.19 93 SER A N 1
ATOM 690 C CA . SER A 1 93 ? 5.302 -2.089 -6.531 1.00 89.19 93 SER A CA 1
ATOM 691 C C . SER A 1 93 ? 5.120 -3.458 -5.883 1.00 89.19 93 SER A C 1
ATOM 693 O O . SER A 1 93 ? 4.331 -3.589 -4.949 1.00 89.19 93 SER A O 1
ATOM 695 N N . ALA A 1 94 ? 5.831 -4.489 -6.344 1.00 84.31 94 ALA A N 1
ATOM 696 C CA . ALA A 1 94 ? 5.768 -5.817 -5.742 1.00 84.31 94 ALA A CA 1
ATOM 697 C C . ALA A 1 94 ? 6.197 -5.777 -4.267 1.00 84.31 94 ALA A C 1
ATOM 699 O O . ALA A 1 94 ? 5.491 -6.322 -3.411 1.00 84.31 94 ALA A O 1
ATOM 700 N N . PHE A 1 95 ? 7.282 -5.059 -3.959 1.00 81.00 95 PHE A N 1
ATOM 701 C CA . PHE A 1 95 ? 7.765 -4.897 -2.591 1.00 81.00 95 PHE A CA 1
ATOM 702 C C . PHE A 1 95 ? 6.801 -4.097 -1.728 1.00 81.00 95 PHE A C 1
ATOM 704 O O . PHE A 1 95 ? 6.415 -4.575 -0.658 1.00 81.00 95 PHE A O 1
ATOM 711 N N . GLY A 1 96 ? 6.347 -2.921 -2.168 1.00 78.31 96 GLY A N 1
ATOM 712 C CA . GLY A 1 96 ? 5.488 -2.142 -1.286 1.00 78.31 96 GLY A CA 1
ATOM 713 C C . GLY A 1 96 ? 4.102 -2.717 -1.111 1.00 78.31 96 GLY A C 1
ATOM 714 O O . GLY A 1 96 ? 3.638 -2.767 0.024 1.00 78.31 96 GLY A O 1
ATOM 715 N N . LEU A 1 97 ? 3.471 -3.254 -2.160 1.00 72.62 97 LEU A N 1
ATOM 716 C CA . LEU A 1 97 ? 2.190 -3.935 -1.976 1.00 72.62 97 LEU A CA 1
ATOM 717 C C . LEU A 1 97 ? 2.314 -5.068 -0.958 1.00 72.62 97 LEU A C 1
ATOM 719 O O . LEU A 1 97 ? 1.461 -5.146 -0.084 1.00 72.62 97 LEU A O 1
ATOM 723 N N . SER A 1 98 ? 3.385 -5.872 -1.003 1.00 69.06 98 SER A N 1
ATOM 724 C CA . SER A 1 98 ? 3.589 -6.946 -0.021 1.00 69.06 98 SER A CA 1
ATOM 725 C C . SER A 1 98 ? 3.664 -6.417 1.413 1.00 69.06 98 SER A C 1
ATOM 727 O O . SER A 1 98 ? 3.092 -6.998 2.335 1.00 69.06 98 SER A O 1
ATOM 729 N N . ARG A 1 99 ? 4.319 -5.269 1.608 1.00 70.19 99 ARG A N 1
ATOM 730 C CA . ARG A 1 99 ? 4.518 -4.684 2.928 1.00 70.19 99 ARG A CA 1
ATOM 731 C C . ARG A 1 99 ? 3.257 -4.034 3.459 1.00 70.19 99 ARG A C 1
ATOM 733 O O . ARG A 1 99 ? 2.942 -4.220 4.626 1.00 70.19 99 ARG A O 1
ATOM 740 N N . ILE A 1 100 ? 2.512 -3.328 2.613 1.00 65.44 100 ILE A N 1
ATOM 741 C CA . ILE A 1 100 ? 1.248 -2.728 3.033 1.00 65.44 100 ILE A CA 1
ATOM 742 C C . ILE A 1 100 ? 0.198 -3.813 3.289 1.00 65.44 100 ILE A C 1
ATOM 744 O O . ILE A 1 100 ? -0.532 -3.727 4.272 1.00 65.44 100 ILE A O 1
ATOM 748 N N . THR A 1 101 ? 0.171 -4.892 2.500 1.00 62.66 101 THR A N 1
ATOM 749 C CA . THR A 1 101 ? -0.716 -6.027 2.794 1.00 62.66 101 THR A CA 1
ATOM 750 C C . THR A 1 101 ? -0.334 -6.752 4.081 1.00 62.66 101 THR A C 1
ATOM 752 O O . THR A 1 101 ? -1.224 -7.207 4.790 1.00 62.66 101 THR A O 1
ATOM 755 N N . ASN A 1 102 ? 0.961 -6.830 4.410 1.00 59.47 102 ASN A N 1
ATOM 756 C CA . ASN A 1 102 ? 1.438 -7.486 5.633 1.00 59.47 102 ASN A CA 1
ATOM 757 C C . ASN A 1 102 ? 1.331 -6.589 6.878 1.00 59.47 102 ASN A C 1
ATOM 759 O O . ASN A 1 102 ? 1.111 -7.097 7.971 1.00 59.47 102 ASN A O 1
ATOM 763 N N . SER A 1 103 ? 1.473 -5.270 6.716 1.00 51.28 103 SER A N 1
ATOM 764 C CA . SER A 1 103 ? 1.351 -4.266 7.783 1.00 51.28 103 SER A CA 1
ATOM 765 C C . SER A 1 103 ? -0.103 -3.921 8.111 1.00 51.28 103 SER A C 1
ATOM 767 O O . SER A 1 103 ? -0.360 -3.296 9.132 1.00 51.28 103 SER A O 1
ATOM 769 N N . SER A 1 104 ? -1.055 -4.337 7.272 1.00 44.38 104 SER A N 1
ATOM 770 C CA . SER A 1 104 ? -2.504 -4.175 7.458 1.00 44.38 104 SER A CA 1
ATOM 771 C C . SER A 1 104 ? -3.078 -5.092 8.559 1.00 44.38 104 SER A C 1
ATOM 773 O O . SER A 1 104 ? -4.219 -5.551 8.451 1.00 44.38 104 SER A O 1
ATOM 775 N N . SER A 1 105 ? -2.291 -5.411 9.589 1.00 43.19 105 SER A N 1
ATOM 776 C CA . SER A 1 105 ? -2.758 -6.132 10.774 1.00 43.19 105 SER A CA 1
ATOM 777 C C . SER A 1 105 ? -3.406 -5.221 11.803 1.00 43.19 105 SER A C 1
ATOM 779 O O . SER A 1 105 ? -4.272 -5.678 12.546 1.00 43.19 105 SER A O 1
ATOM 781 N N . SER A 1 106 ? -3.087 -3.928 11.786 1.00 47.34 106 SER A N 1
ATOM 782 C CA . SER A 1 106 ? -3.940 -2.946 12.426 1.00 47.34 106 SER A CA 1
ATOM 783 C C . SER A 1 106 ? -5.105 -2.596 11.505 1.00 47.34 106 SER A C 1
ATOM 785 O O . SER A 1 106 ? -4.962 -2.383 10.300 1.00 47.34 106 SER A O 1
ATOM 787 N N . ASN A 1 107 ? -6.308 -2.629 12.076 1.00 44.59 107 ASN A N 1
ATOM 788 C CA . ASN A 1 107 ? -7.608 -2.559 11.402 1.00 44.59 107 ASN A CA 1
ATOM 789 C C . ASN A 1 107 ? -7.839 -1.306 10.529 1.00 44.59 107 ASN A C 1
ATOM 791 O O . ASN A 1 107 ? -8.872 -1.220 9.861 1.00 44.59 107 ASN A O 1
ATOM 795 N N . THR A 1 108 ? -6.902 -0.357 10.463 1.00 44.81 108 THR A N 1
ATOM 796 C CA . THR A 1 108 ? -6.935 0.706 9.461 1.00 44.81 108 THR A CA 1
ATOM 797 C C . THR A 1 108 ? -6.231 0.235 8.194 1.00 44.81 108 THR A C 1
ATOM 799 O O . THR A 1 108 ? -5.063 0.512 7.929 1.00 44.81 108 THR A O 1
ATOM 802 N N . ARG A 1 109 ? -6.987 -0.441 7.321 1.00 51.06 109 ARG A N 1
ATOM 803 C CA . ARG A 1 109 ? -6.651 -0.439 5.894 1.00 51.06 109 ARG A CA 1
ATOM 804 C C . ARG A 1 109 ? -6.674 1.021 5.441 1.00 51.06 109 ARG A C 1
ATOM 806 O O . ARG A 1 109 ? -7.714 1.514 5.014 1.00 5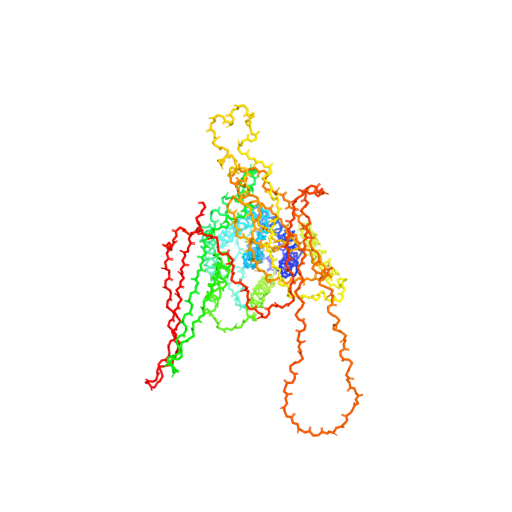1.06 109 ARG A O 1
ATOM 813 N N . ARG A 1 110 ? -5.550 1.731 5.549 1.00 55.84 110 ARG A N 1
ATOM 814 C CA . ARG A 1 110 ? -5.351 3.002 4.853 1.00 55.84 110 ARG A CA 1
ATOM 815 C C . ARG A 1 110 ? -5.337 2.648 3.379 1.00 55.84 110 ARG A C 1
ATOM 817 O O . ARG A 1 110 ? -4.349 2.149 2.847 1.00 55.84 110 ARG A O 1
ATOM 824 N N . MET A 1 111 ? -6.514 2.735 2.772 1.00 53.34 111 MET A N 1
ATOM 825 C CA . MET A 1 111 ? -6.708 2.269 1.415 1.00 53.34 111 MET A CA 1
ATOM 826 C C . MET A 1 111 ? -5.931 3.173 0.491 1.00 53.34 111 MET A C 1
ATOM 828 O O . MET A 1 111 ? -6.125 4.387 0.473 1.00 53.34 111 MET A O 1
ATOM 832 N N . PHE A 1 112 ? -5.081 2.549 -0.317 1.00 65.69 112 PHE A N 1
ATOM 833 C CA . PHE A 1 112 ? -4.683 3.155 -1.569 1.00 65.69 112 PHE A CA 1
ATOM 834 C C . PHE A 1 112 ? -5.933 3.613 -2.301 1.00 65.69 112 PHE A C 1
ATOM 836 O O . PHE A 1 112 ? -6.937 2.895 -2.333 1.00 65.69 112 PHE A O 1
ATOM 843 N N . SER A 1 113 ? -5.852 4.808 -2.884 1.00 86.94 113 SER A N 1
ATOM 844 C CA . SER A 1 113 ? -6.873 5.298 -3.802 1.00 86.94 113 SER A CA 1
ATOM 845 C C . SER A 1 113 ? -7.272 4.158 -4.755 1.00 86.94 113 SER A C 1
ATOM 847 O O . SER A 1 113 ? -6.376 3.541 -5.342 1.00 86.94 113 SER A O 1
ATOM 849 N N . PRO A 1 114 ? -8.573 3.845 -4.921 1.00 90.25 114 PRO A N 1
ATOM 850 C CA . PRO A 1 114 ? -9.019 2.785 -5.827 1.00 90.25 114 PRO A CA 1
ATOM 851 C C . PRO A 1 114 ? -8.434 2.956 -7.235 1.00 90.25 114 PRO A C 1
ATOM 853 O O . PRO A 1 114 ? -8.031 1.984 -7.871 1.00 90.25 114 PRO A O 1
ATOM 856 N N . LEU A 1 115 ? -8.286 4.214 -7.664 1.00 91.81 115 LEU A N 1
ATOM 857 C CA . LEU A 1 115 ? -7.662 4.591 -8.926 1.00 91.81 115 LEU A CA 1
ATOM 858 C C . LEU A 1 115 ? -6.191 4.154 -8.998 1.00 91.81 115 LEU A C 1
ATOM 860 O O . LEU A 1 115 ? -5.764 3.677 -10.039 1.00 91.81 115 LEU A O 1
ATOM 864 N N . LEU A 1 116 ? -5.425 4.248 -7.905 1.00 89.38 116 LEU A N 1
ATOM 865 C CA . LEU A 1 116 ? -4.018 3.828 -7.877 1.00 89.38 116 LEU A CA 1
ATOM 866 C C . LEU A 1 116 ? -3.884 2.310 -8.049 1.00 89.38 116 LEU A C 1
ATOM 868 O O . LEU A 1 116 ? -2.966 1.842 -8.718 1.00 89.38 116 LEU A O 1
ATOM 872 N N . ILE A 1 117 ? -4.809 1.534 -7.472 1.00 90.19 117 ILE A N 1
ATOM 873 C CA . ILE A 1 117 ? -4.837 0.071 -7.626 1.00 90.19 117 ILE A CA 1
ATOM 874 C C . ILE A 1 117 ? -5.058 -0.291 -9.098 1.00 90.19 117 ILE A C 1
ATOM 876 O O . ILE A 1 117 ? -4.293 -1.083 -9.654 1.00 90.19 117 ILE A O 1
ATOM 880 N N . VAL A 1 118 ? -6.072 0.316 -9.722 1.00 93.44 118 VAL A N 1
ATOM 881 C CA . VAL A 1 118 ? -6.413 0.103 -11.137 1.00 93.44 118 VAL A CA 1
ATOM 882 C C . VAL A 1 118 ? -5.271 0.567 -12.042 1.00 93.44 118 VAL A C 1
ATOM 884 O O . VAL A 1 118 ? -4.821 -0.196 -12.895 1.00 93.44 118 VAL A O 1
ATOM 887 N N . ALA A 1 119 ? -4.743 1.770 -11.810 1.00 93.81 119 ALA A N 1
ATOM 888 C CA . ALA A 1 119 ? -3.629 2.336 -12.560 1.00 93.81 119 ALA A CA 1
ATOM 889 C C . ALA A 1 119 ? -2.391 1.432 -12.482 1.00 93.81 119 ALA A C 1
ATOM 891 O O . ALA A 1 119 ? -1.807 1.095 -13.505 1.00 93.81 119 ALA A O 1
ATOM 892 N N . ASN A 1 120 ? -2.017 0.947 -11.298 1.00 91.88 120 ASN A N 1
ATOM 893 C CA . ASN A 1 120 ? -0.853 0.077 -11.160 1.00 91.88 120 ASN A CA 1
ATOM 894 C C . ASN A 1 120 ? -1.029 -1.284 -11.866 1.00 91.88 120 ASN A C 1
ATOM 896 O O . ASN A 1 120 ? -0.068 -1.824 -12.423 1.00 91.88 120 ASN A O 1
ATOM 900 N N . TRP A 1 121 ? -2.246 -1.841 -11.865 1.00 93.56 121 TRP A N 1
ATOM 901 C CA . TRP A 1 121 ? -2.557 -3.062 -12.618 1.00 93.56 121 TRP A CA 1
ATOM 902 C C . TRP A 1 121 ? -2.482 -2.832 -14.124 1.00 93.56 121 TRP A C 1
ATOM 904 O O . TRP A 1 121 ? -1.824 -3.604 -14.817 1.00 93.56 121 TRP A O 1
ATOM 914 N N . MET A 1 122 ? -3.102 -1.760 -14.616 1.00 96.12 122 MET A N 1
ATOM 915 C CA . MET A 1 122 ? -3.083 -1.404 -16.033 1.00 96.12 122 MET A CA 1
ATOM 916 C C . MET A 1 122 ? -1.657 -1.105 -16.511 1.00 96.12 122 MET A C 1
ATOM 918 O O . MET A 1 122 ? -1.245 -1.634 -17.538 1.00 96.12 122 MET A O 1
ATOM 922 N N . ARG A 1 123 ? -0.864 -0.361 -15.730 1.00 95.75 123 ARG A N 1
ATOM 923 C CA . ARG A 1 123 ? 0.561 -0.115 -15.993 1.00 95.75 123 ARG A CA 1
ATOM 924 C C . ARG A 1 123 ? 1.311 -1.426 -16.182 1.00 95.75 123 ARG A C 1
ATOM 926 O O . ARG A 1 123 ? 1.990 -1.605 -17.182 1.00 95.75 123 ARG A O 1
ATOM 933 N N . SER A 1 124 ? 1.167 -2.341 -15.222 1.00 95.12 124 SER A N 1
ATOM 934 C CA . SER A 1 124 ? 1.857 -3.633 -15.249 1.00 95.12 124 SER A CA 1
ATOM 935 C C . SER A 1 124 ? 1.441 -4.456 -16.470 1.00 95.12 124 SER A C 1
ATOM 937 O O . SER A 1 124 ? 2.304 -4.969 -17.173 1.00 95.12 124 SER A O 1
ATOM 939 N N . ALA A 1 125 ? 0.137 -4.529 -16.765 1.00 96.94 125 ALA A N 1
ATOM 940 C CA . ALA A 1 125 ? -0.381 -5.223 -17.943 1.00 96.94 125 ALA A CA 1
ATOM 941 C C . ALA A 1 125 ? 0.223 -4.671 -19.242 1.00 96.94 125 ALA A C 1
ATOM 943 O O . ALA A 1 125 ? 0.731 -5.440 -20.055 1.00 96.94 125 ALA A O 1
ATOM 944 N N . LEU A 1 126 ? 0.228 -3.344 -19.409 1.00 97.50 126 LEU A N 1
ATOM 945 C CA . LEU A 1 126 ? 0.806 -2.705 -20.588 1.00 97.50 126 LEU A CA 1
ATOM 946 C C . LEU A 1 126 ? 2.319 -2.924 -20.689 1.00 97.50 126 LEU A C 1
ATOM 948 O O . LEU A 1 126 ? 2.808 -3.144 -21.791 1.00 97.50 126 LEU A O 1
ATOM 952 N N . THR A 1 127 ? 3.056 -2.925 -19.572 1.00 97.38 127 THR A N 1
ATOM 953 C CA . THR A 1 127 ? 4.487 -3.266 -19.576 1.00 97.38 127 THR A CA 1
ATOM 954 C C . THR A 1 127 ? 4.724 -4.680 -20.100 1.00 97.38 127 THR A C 1
ATOM 956 O O . THR A 1 127 ? 5.578 -4.862 -20.963 1.00 97.38 127 THR A O 1
ATOM 959 N N . TYR A 1 128 ? 3.968 -5.678 -19.625 1.00 97.50 128 TYR A N 1
ATOM 960 C CA . TYR A 1 128 ? 4.122 -7.058 -20.099 1.00 97.50 128 TYR A CA 1
ATOM 961 C C . TYR A 1 128 ? 3.783 -7.194 -21.585 1.00 97.50 128 TYR A C 1
ATOM 963 O O . TYR A 1 128 ? 4.523 -7.845 -22.318 1.00 97.50 128 TYR A O 1
ATOM 971 N N . ILE A 1 129 ? 2.703 -6.548 -22.037 1.00 97.94 129 ILE A N 1
ATOM 972 C CA . ILE A 1 129 ? 2.309 -6.536 -23.452 1.00 97.94 129 ILE A CA 1
ATOM 973 C C . ILE A 1 129 ? 3.408 -5.896 -24.305 1.00 97.94 129 ILE A C 1
ATOM 975 O O . ILE A 1 129 ? 3.822 -6.486 -25.300 1.00 97.94 129 ILE A O 1
ATOM 979 N N . PHE A 1 130 ? 3.910 -4.725 -23.901 1.00 98.06 130 PHE A N 1
ATOM 980 C CA . PHE A 1 130 ? 4.973 -4.022 -24.616 1.00 98.06 130 PHE A CA 1
ATOM 981 C C . PHE A 1 130 ? 6.255 -4.859 -24.682 1.00 98.06 130 PHE A C 1
ATOM 983 O O . PHE A 1 130 ? 6.798 -5.057 -25.763 1.00 98.06 130 PHE A O 1
ATOM 990 N N . ALA A 1 131 ? 6.698 -5.432 -23.560 1.00 98.06 131 ALA A N 1
ATOM 991 C CA . ALA A 1 131 ? 7.894 -6.267 -23.520 1.00 98.06 131 ALA A CA 1
ATOM 992 C C . ALA A 1 131 ? 7.771 -7.500 -24.426 1.00 98.06 131 ALA A C 1
ATOM 994 O O . ALA A 1 131 ? 8.654 -7.758 -25.244 1.00 98.06 131 ALA A O 1
ATOM 995 N N . ILE A 1 132 ? 6.658 -8.235 -24.336 1.00 98.44 132 ILE A N 1
ATOM 996 C CA . ILE A 1 132 ? 6.410 -9.394 -25.203 1.00 98.44 132 ILE A CA 1
ATOM 997 C C . ILE A 1 132 ? 6.374 -8.961 -26.671 1.00 98.44 132 ILE A C 1
ATOM 999 O O . ILE A 1 132 ? 6.959 -9.647 -27.507 1.00 98.44 132 ILE A O 1
ATOM 1003 N N . TYR A 1 133 ? 5.750 -7.825 -26.994 1.00 98.31 133 TYR A N 1
ATOM 1004 C CA . TYR A 1 133 ? 5.704 -7.295 -28.357 1.00 98.31 133 TYR A CA 1
ATOM 1005 C C . TYR A 1 133 ? 7.101 -6.972 -28.906 1.00 98.31 133 TYR A C 1
ATOM 1007 O O . TYR A 1 133 ? 7.427 -7.419 -30.007 1.00 98.31 133 TYR A O 1
ATOM 1015 N N . VAL A 1 134 ? 7.934 -6.254 -28.142 1.00 98.12 134 VAL A N 1
ATOM 1016 C CA . VAL A 1 134 ? 9.309 -5.890 -28.532 1.00 98.12 134 VAL A CA 1
ATOM 1017 C C . VAL A 1 134 ? 10.129 -7.147 -28.824 1.00 98.12 134 VAL A C 1
ATOM 1019 O O . VAL A 1 134 ? 10.683 -7.286 -29.912 1.00 98.12 134 VAL A O 1
ATOM 1022 N N . TRP A 1 135 ? 10.142 -8.120 -27.908 1.00 98.31 135 TRP A N 1
ATOM 1023 C CA . TRP A 1 135 ? 10.925 -9.350 -28.082 1.00 98.31 135 TRP A CA 1
ATOM 1024 C C . TRP A 1 135 ? 10.357 -10.290 -29.153 1.00 98.31 135 TRP A C 1
ATOM 1026 O O . TRP A 1 135 ? 11.110 -10.993 -29.835 1.00 98.31 135 TRP A O 1
ATOM 1036 N N . SER A 1 136 ? 9.038 -10.293 -29.355 1.00 98.19 136 SER A N 1
ATOM 1037 C CA . SER A 1 136 ? 8.408 -11.064 -30.432 1.00 98.19 136 SER A CA 1
ATOM 1038 C C . SER A 1 136 ? 8.759 -10.498 -31.804 1.00 98.19 136 SER A C 1
ATOM 1040 O O . SER A 1 136 ? 8.976 -11.279 -32.725 1.00 98.19 136 SER A O 1
ATOM 1042 N N . ASN A 1 137 ? 8.896 -9.176 -31.926 1.00 98.12 137 ASN A N 1
ATOM 1043 C CA . ASN A 1 137 ? 9.169 -8.490 -33.190 1.00 98.12 137 ASN A CA 1
ATOM 1044 C C . ASN A 1 137 ? 10.624 -8.028 -33.345 1.00 98.12 137 ASN A C 1
ATOM 1046 O O . ASN A 1 137 ? 10.916 -7.310 -34.291 1.00 98.12 137 ASN A O 1
ATOM 1050 N N . ALA A 1 138 ? 11.545 -8.456 -32.474 1.00 98.06 138 ALA A N 1
ATOM 1051 C CA . ALA A 1 138 ? 12.910 -7.923 -32.402 1.00 98.06 138 ALA A CA 1
ATOM 1052 C C . ALA A 1 138 ? 13.665 -7.888 -33.746 1.00 98.06 138 ALA A C 1
ATOM 1054 O O . ALA A 1 138 ? 14.477 -7.002 -33.963 1.00 98.06 138 ALA A O 1
ATOM 1055 N N . ALA A 1 139 ? 13.391 -8.812 -34.673 1.00 97.81 139 ALA A N 1
ATOM 1056 C CA . ALA A 1 139 ? 14.019 -8.808 -35.998 1.00 97.81 139 ALA A CA 1
ATOM 1057 C C . ALA A 1 139 ? 13.589 -7.616 -36.869 1.00 97.81 139 ALA A C 1
ATOM 1059 O O . ALA A 1 139 ? 14.422 -7.016 -37.536 1.00 97.81 139 ALA A O 1
ATOM 1060 N N . THR A 1 140 ? 12.309 -7.254 -36.838 1.00 97.69 140 THR A N 1
ATOM 1061 C CA . THR A 1 140 ? 11.698 -6.229 -37.701 1.00 97.69 140 THR A CA 1
ATOM 1062 C C . THR A 1 140 ? 11.317 -4.967 -36.930 1.00 97.69 140 THR A C 1
ATOM 1064 O O . THR A 1 140 ? 10.545 -4.150 -37.423 1.00 97.69 140 THR A O 1
ATOM 1067 N N . PHE A 1 141 ? 11.777 -4.834 -35.689 1.00 97.75 141 PHE A N 1
ATOM 1068 C CA . PHE A 1 141 ? 11.360 -3.760 -34.802 1.00 97.75 141 PHE A CA 1
ATOM 1069 C C . PHE A 1 141 ? 12.071 -2.444 -35.138 1.00 97.75 141 PHE A C 1
ATOM 1071 O O . PHE A 1 141 ? 13.287 -2.434 -35.336 1.00 97.75 141 PHE A O 1
ATOM 1078 N N . GLY A 1 142 ? 11.323 -1.341 -35.084 1.00 95.62 142 GLY A N 1
ATOM 1079 C CA . GLY A 1 142 ? 11.859 0.017 -35.080 1.00 95.62 142 GLY A CA 1
ATOM 1080 C C . GLY A 1 142 ? 12.134 0.624 -36.455 1.00 95.62 142 GLY A C 1
ATOM 1081 O O . GLY A 1 142 ? 11.750 0.082 -37.489 1.00 95.62 142 GLY A O 1
ATOM 1082 N N . SER A 1 143 ? 12.797 1.780 -36.439 1.00 93.75 143 SER A N 1
ATOM 1083 C CA . SER A 1 143 ? 13.093 2.598 -37.626 1.00 93.75 143 SER A CA 1
ATOM 1084 C C . SER A 1 143 ? 14.215 2.056 -38.516 1.00 93.75 143 SER A C 1
ATOM 1086 O O . SER A 1 143 ? 14.282 2.427 -39.684 1.00 93.75 143 SER A O 1
ATOM 1088 N N . ALA A 1 144 ? 15.083 1.191 -37.982 1.00 92.44 144 ALA A N 1
ATOM 1089 C CA . ALA A 1 144 ? 16.253 0.657 -38.682 1.00 92.44 144 ALA A CA 1
ATOM 1090 C C . ALA A 1 144 ? 16.438 -0.849 -38.393 1.00 92.44 144 ALA A C 1
ATOM 1092 O O . ALA A 1 144 ? 17.353 -1.242 -37.658 1.00 92.44 144 ALA A O 1
ATOM 1093 N N . PRO A 1 145 ? 15.550 -1.717 -38.915 1.00 94.88 145 PRO A N 1
ATOM 1094 C CA . PRO A 1 145 ? 15.574 -3.148 -38.619 1.00 94.88 145 PRO A CA 1
ATOM 1095 C C . PRO A 1 145 ? 16.872 -3.851 -39.046 1.00 94.88 145 PRO A C 1
ATOM 1097 O O . PRO A 1 145 ? 17.282 -4.835 -38.431 1.00 94.88 145 PRO A O 1
ATOM 1100 N N . GLU A 1 146 ? 17.571 -3.323 -40.048 1.00 93.25 146 GLU A N 1
ATOM 1101 C CA . GLU A 1 146 ? 18.885 -3.777 -40.508 1.00 93.25 146 GLU A CA 1
ATOM 1102 C C . GLU A 1 146 ? 19.986 -3.685 -39.437 1.00 93.25 146 GLU A C 1
ATOM 1104 O O . GLU A 1 146 ? 20.979 -4.407 -39.512 1.00 93.25 146 GLU A O 1
ATOM 1109 N N . CYS A 1 147 ? 19.800 -2.846 -38.416 1.00 92.88 147 CYS A N 1
ATOM 1110 C CA . CYS A 1 147 ? 20.741 -2.649 -37.313 1.00 92.88 147 CYS A CA 1
ATOM 1111 C C . CYS A 1 147 ? 20.507 -3.618 -36.145 1.00 92.88 147 CYS A C 1
ATOM 1113 O O . CYS A 1 147 ? 21.403 -3.854 -35.331 1.00 92.88 147 CYS A O 1
ATOM 1115 N N . ASN A 1 148 ? 19.315 -4.213 -36.063 1.00 95.81 148 ASN A N 1
ATOM 1116 C CA . ASN A 1 148 ? 18.910 -5.097 -34.969 1.00 95.81 148 ASN A CA 1
ATOM 1117 C C . ASN A 1 148 ? 19.837 -6.313 -34.756 1.00 95.81 148 ASN A C 1
ATOM 1119 O O . ASN A 1 148 ? 20.041 -6.695 -33.601 1.00 95.81 148 ASN A O 1
ATOM 1123 N N . PRO A 1 149 ? 20.451 -6.928 -35.794 1.00 95.69 149 PRO A N 1
ATOM 1124 C CA . PRO A 1 149 ? 21.405 -8.021 -35.598 1.00 95.69 149 PRO A CA 1
ATOM 1125 C C . PRO A 1 149 ? 22.659 -7.633 -34.810 1.00 95.69 149 PRO A C 1
ATOM 1127 O O . PRO A 1 149 ? 23.262 -8.506 -34.184 1.00 95.69 149 PRO A O 1
ATOM 1130 N N . MET A 1 150 ? 23.045 -6.351 -34.836 1.00 94.06 150 MET A N 1
ATOM 1131 C CA . MET A 1 150 ? 24.197 -5.830 -34.093 1.00 94.06 150 MET A CA 1
ATOM 1132 C C . MET A 1 150 ? 23.864 -5.534 -32.630 1.00 94.06 150 MET A C 1
ATOM 1134 O O . MET A 1 150 ? 24.773 -5.384 -31.816 1.00 94.06 150 MET A O 1
ATOM 1138 N N . THR A 1 151 ? 22.575 -5.460 -32.284 1.00 95.94 151 THR A N 1
ATOM 1139 C CA . THR A 1 151 ? 22.154 -5.216 -30.909 1.00 95.94 151 THR A CA 1
ATOM 1140 C C . THR A 1 151 ? 22.453 -6.439 -30.046 1.00 95.94 151 THR A C 1
ATOM 1142 O O . THR A 1 151 ? 22.001 -7.557 -30.314 1.00 95.94 151 THR A O 1
ATOM 1145 N N . ASN A 1 152 ? 23.207 -6.215 -28.979 1.00 96.00 152 ASN A N 1
ATOM 1146 C CA . ASN A 1 152 ? 23.543 -7.204 -27.972 1.00 96.00 152 ASN A CA 1
ATOM 1147 C C . ASN A 1 152 ? 22.815 -6.888 -26.666 1.00 96.00 152 ASN A C 1
ATOM 1149 O O . ASN A 1 152 ? 22.711 -5.743 -26.243 1.00 96.00 152 ASN A O 1
ATOM 1153 N N . VAL A 1 153 ? 22.322 -7.929 -26.019 1.00 95.75 153 VAL A N 1
ATOM 1154 C CA . VAL A 1 153 ? 21.620 -7.887 -24.740 1.00 95.75 153 VAL A CA 1
ATOM 1155 C C . VAL A 1 153 ? 22.541 -8.483 -23.705 1.00 95.75 153 VAL A C 1
ATOM 1157 O O . VAL A 1 153 ? 23.185 -9.502 -23.972 1.00 95.75 153 VAL A O 1
ATOM 1160 N N . ILE A 1 154 ? 22.603 -7.878 -22.526 1.00 93.00 154 ILE A N 1
ATOM 1161 C CA . ILE A 1 154 ? 23.522 -8.341 -21.497 1.00 93.00 154 ILE A CA 1
ATOM 1162 C C . ILE A 1 154 ? 22.738 -9.012 -20.394 1.00 93.00 154 ILE A C 1
ATOM 1164 O O . ILE A 1 154 ? 21.877 -8.415 -19.756 1.00 93.00 154 ILE A O 1
ATOM 1168 N N . PHE A 1 155 ? 23.074 -10.269 -20.139 1.00 89.94 155 PHE A N 1
ATOM 1169 C CA . PHE A 1 155 ? 22.459 -11.035 -19.072 1.00 89.94 155 PHE A CA 1
ATOM 1170 C C . PHE A 1 155 ? 23.550 -11.601 -18.170 1.00 89.94 155 PHE A C 1
ATOM 1172 O O . PHE A 1 155 ? 24.331 -12.452 -18.586 1.00 89.94 155 PHE A O 1
ATOM 1179 N N . PHE A 1 156 ? 23.638 -11.085 -16.938 1.00 87.88 156 PHE A N 1
ATOM 1180 C CA . PHE A 1 156 ? 24.682 -11.454 -15.966 1.00 87.88 156 PHE A CA 1
ATOM 1181 C C . PHE A 1 156 ? 26.115 -11.327 -16.517 1.00 87.88 156 PHE A C 1
ATOM 1183 O O . PHE A 1 156 ? 26.966 -12.178 -16.278 1.00 87.88 156 PHE A O 1
ATOM 1190 N N . GLY A 1 157 ? 26.383 -10.253 -17.266 1.00 86.00 157 GLY A N 1
ATOM 1191 C CA . GLY A 1 157 ? 27.699 -9.982 -17.853 1.00 86.00 157 GLY A CA 1
ATOM 1192 C C . GLY A 1 157 ? 28.000 -10.756 -19.142 1.00 86.00 157 GLY A C 1
ATOM 1193 O O . GLY A 1 157 ? 28.984 -10.446 -19.806 1.00 86.00 157 GLY A O 1
ATOM 1194 N N . ALA A 1 158 ? 27.154 -11.708 -19.545 1.00 93.44 158 ALA A N 1
ATOM 1195 C CA . ALA A 1 158 ? 27.261 -12.354 -20.848 1.00 93.44 158 ALA A CA 1
ATOM 1196 C C . ALA A 1 158 ? 26.583 -11.496 -21.927 1.00 93.44 158 ALA A C 1
ATOM 1198 O O . ALA A 1 158 ? 25.417 -11.128 -21.783 1.00 93.44 158 ALA A O 1
ATOM 1199 N N . SER A 1 159 ? 27.308 -11.208 -23.010 1.00 95.38 159 SER A N 1
ATOM 1200 C CA . SER A 1 159 ? 26.771 -10.540 -24.200 1.00 95.38 159 SER A CA 1
ATOM 1201 C C . SER A 1 159 ? 26.091 -11.568 -25.107 1.00 95.38 159 SER A C 1
ATOM 1203 O O . SER A 1 159 ? 26.729 -12.508 -25.583 1.00 95.38 159 SER A O 1
ATOM 1205 N N . LEU A 1 160 ? 24.786 -11.416 -25.322 1.00 96.69 160 LEU A N 1
ATOM 1206 C CA . LEU A 1 160 ? 23.966 -12.297 -26.148 1.00 96.69 160 LEU A CA 1
ATOM 1207 C C . LEU A 1 160 ? 23.351 -11.493 -27.292 1.00 96.69 160 LEU A C 1
ATOM 1209 O O . LEU A 1 160 ? 22.757 -10.447 -27.061 1.00 96.69 160 LEU A O 1
ATOM 1213 N N . SER A 1 161 ? 23.397 -12.003 -28.523 1.00 96.88 161 SER A N 1
ATOM 1214 C CA . SER A 1 161 ? 22.710 -11.342 -29.643 1.00 96.88 161 SER A CA 1
ATOM 1215 C C . SER A 1 161 ? 21.206 -11.220 -29.365 1.00 96.88 161 SER A C 1
ATOM 1217 O O . SER A 1 161 ? 20.545 -12.222 -29.046 1.00 96.88 161 SER A O 1
ATOM 1219 N N . ALA A 1 162 ? 20.665 -10.007 -29.536 1.00 96.75 162 ALA A N 1
ATOM 1220 C CA . ALA A 1 162 ? 19.258 -9.682 -29.301 1.00 96.75 162 ALA A CA 1
ATOM 1221 C C . ALA A 1 162 ? 18.301 -10.504 -30.168 1.00 96.75 162 ALA A C 1
ATOM 1223 O O . ALA A 1 162 ? 17.159 -10.706 -29.773 1.00 96.75 162 ALA A O 1
ATOM 1224 N N . LEU A 1 163 ? 18.758 -11.011 -31.320 1.00 97.25 163 LEU A N 1
ATOM 1225 C CA . LEU A 1 163 ? 17.943 -11.801 -32.249 1.00 97.25 163 LEU A CA 1
ATOM 1226 C C . LEU A 1 163 ? 17.995 -13.313 -32.003 1.00 97.25 163 LEU A C 1
ATOM 1228 O O . LEU A 1 163 ? 17.105 -14.029 -32.463 1.00 97.25 163 LEU A O 1
ATOM 1232 N N . ARG A 1 164 ? 19.023 -13.807 -31.300 1.00 96.44 164 ARG A N 1
ATOM 1233 C CA . ARG A 1 164 ? 19.256 -15.244 -31.071 1.00 96.44 164 ARG A CA 1
ATOM 1234 C C . ARG A 1 164 ? 18.940 -15.630 -29.623 1.00 96.44 164 ARG A C 1
ATOM 1236 O O . ARG A 1 164 ? 17.786 -15.581 -29.204 1.00 96.44 164 ARG A O 1
ATOM 1243 N N . ALA A 1 165 ? 19.961 -16.012 -28.853 1.00 97.00 165 ALA A N 1
ATOM 1244 C CA . ALA A 1 165 ? 19.815 -16.465 -27.473 1.00 97.00 165 ALA A CA 1
ATOM 1245 C C . ALA A 1 165 ? 19.192 -15.390 -26.568 1.00 97.00 165 ALA A C 1
ATOM 1247 O O . ALA A 1 165 ? 18.345 -15.717 -25.739 1.00 97.00 165 ALA A O 1
ATOM 1248 N N . GLY A 1 166 ? 19.545 -14.112 -26.775 1.00 95.94 166 GLY A N 1
ATOM 1249 C CA . GLY A 1 166 ? 18.991 -12.992 -26.013 1.00 95.94 166 GLY A CA 1
ATOM 1250 C C . GLY A 1 166 ? 17.473 -12.874 -26.168 1.00 95.94 166 GLY A C 1
ATOM 1251 O O . GLY A 1 166 ? 16.776 -12.692 -25.169 1.00 95.94 166 GLY A O 1
ATOM 1252 N N . ARG A 1 167 ? 16.954 -13.079 -27.390 1.00 97.25 167 ARG A N 1
ATOM 1253 C CA . ARG A 1 167 ? 15.512 -13.091 -27.683 1.00 97.25 167 ARG A CA 1
ATOM 1254 C C . ARG A 1 167 ? 14.791 -14.183 -26.915 1.00 97.25 167 ARG A C 1
ATOM 1256 O O . ARG A 1 167 ? 13.807 -13.907 -26.242 1.00 97.25 167 ARG A O 1
ATOM 1263 N N . ILE A 1 168 ? 15.273 -15.422 -27.030 1.00 97.62 168 ILE A N 1
ATOM 1264 C CA . ILE A 1 168 ? 14.620 -16.595 -26.435 1.00 97.62 168 ILE A CA 1
ATOM 1265 C C . ILE A 1 168 ? 14.602 -16.461 -24.912 1.00 97.62 168 ILE A C 1
ATOM 1267 O O . ILE A 1 168 ? 13.561 -16.674 -24.289 1.00 97.62 168 ILE A O 1
ATOM 1271 N N . LEU A 1 169 ? 15.731 -16.059 -24.323 1.00 96.44 169 LEU A N 1
ATOM 1272 C CA . LEU A 1 169 ? 15.862 -15.861 -22.883 1.00 96.44 169 LEU A CA 1
ATOM 1273 C C . LEU A 1 169 ? 14.884 -14.793 -22.381 1.00 96.44 169 LEU A C 1
ATOM 1275 O O . LEU A 1 169 ? 14.093 -15.066 -21.477 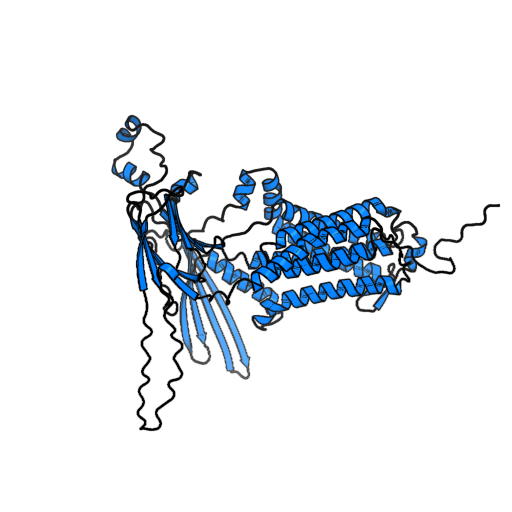1.00 96.44 169 LEU A O 1
ATOM 1279 N N . ASN A 1 170 ? 14.885 -13.605 -22.994 1.00 95.81 170 ASN A N 1
ATOM 1280 C CA . ASN A 1 170 ? 14.013 -12.511 -22.569 1.00 95.81 170 ASN A CA 1
ATOM 1281 C C . ASN A 1 170 ? 12.535 -12.804 -22.820 1.00 95.81 170 ASN A C 1
ATOM 1283 O O . ASN A 1 170 ? 11.712 -12.546 -21.947 1.00 95.81 170 ASN A O 1
ATOM 1287 N N . LEU A 1 171 ? 12.182 -13.389 -23.965 1.00 97.62 171 LEU A N 1
ATOM 1288 C CA . LEU A 1 171 ? 10.803 -13.774 -24.254 1.00 97.62 171 LEU A CA 1
ATOM 1289 C C . LEU A 1 171 ? 10.293 -14.785 -23.216 1.00 97.62 171 LEU A C 1
ATOM 1291 O O . LEU A 1 171 ? 9.206 -14.610 -22.674 1.00 97.62 171 LEU A O 1
ATOM 1295 N N . THR A 1 172 ? 11.101 -15.795 -22.881 1.00 97.50 172 THR A N 1
ATOM 1296 C CA . THR A 1 172 ? 10.761 -16.790 -21.850 1.00 97.50 172 THR A CA 1
ATOM 1297 C C . THR A 1 172 ? 10.561 -16.125 -20.490 1.00 97.50 172 THR A C 1
ATOM 1299 O O . THR A 1 172 ? 9.569 -16.388 -19.810 1.00 97.50 172 THR A O 1
ATOM 1302 N N . PHE A 1 173 ? 11.470 -15.225 -20.109 1.00 95.62 173 PHE A N 1
ATOM 1303 C CA . PHE A 1 173 ? 11.382 -14.471 -18.862 1.00 95.62 173 PHE A CA 1
ATOM 1304 C C . PHE A 1 173 ? 10.108 -13.613 -18.790 1.00 95.62 173 PHE A C 1
ATOM 1306 O O . PHE A 1 173 ? 9.360 -13.693 -17.815 1.00 95.62 173 PHE A O 1
ATOM 1313 N N . TRP A 1 174 ? 9.811 -12.839 -19.835 1.00 97.06 174 TRP A N 1
ATOM 1314 C CA . TRP A 1 174 ? 8.641 -11.963 -19.878 1.00 97.06 174 TRP A CA 1
ATOM 1315 C C . TRP A 1 174 ? 7.318 -12.730 -19.971 1.00 97.06 174 TRP A C 1
ATOM 1317 O O . TRP A 1 174 ? 6.351 -12.328 -19.325 1.00 97.06 174 TRP A O 1
ATOM 1327 N N . ILE A 1 175 ? 7.273 -13.863 -20.681 1.00 97.94 175 ILE A N 1
ATOM 1328 C CA . ILE A 1 175 ? 6.112 -14.767 -20.679 1.00 97.94 175 ILE A CA 1
ATOM 1329 C C . ILE A 1 175 ? 5.888 -15.339 -19.277 1.00 97.94 175 ILE A C 1
ATOM 1331 O O . ILE A 1 175 ? 4.759 -15.325 -18.789 1.00 97.94 175 ILE A O 1
ATOM 1335 N N . LEU A 1 176 ? 6.944 -15.790 -18.592 1.00 96.56 176 LEU A N 1
ATOM 1336 C CA . LEU A 1 176 ? 6.834 -16.295 -17.222 1.00 96.56 176 LEU A CA 1
ATOM 1337 C C . LEU A 1 176 ? 6.284 -15.219 -16.272 1.00 96.56 176 LEU A C 1
ATOM 1339 O O . LEU A 1 176 ? 5.353 -15.486 -15.509 1.00 96.56 176 LEU A O 1
ATOM 1343 N N . LEU A 1 177 ? 6.811 -13.993 -16.341 1.00 92.44 177 LEU A N 1
ATOM 1344 C CA . LEU A 1 177 ? 6.300 -12.872 -15.549 1.00 92.44 177 LEU A CA 1
ATOM 1345 C C . LEU A 1 177 ? 4.846 -12.526 -15.895 1.00 92.44 177 LEU A C 1
ATOM 1347 O O . LEU A 1 177 ? 4.051 -12.274 -14.987 1.00 92.44 177 LEU A O 1
ATOM 1351 N N . ALA A 1 178 ? 4.472 -12.561 -17.175 1.00 96.69 178 ALA A N 1
ATOM 1352 C CA . ALA A 1 178 ? 3.099 -12.336 -17.612 1.00 96.69 178 ALA A CA 1
ATOM 1353 C C . ALA A 1 178 ? 2.149 -13.419 -17.076 1.00 96.69 178 ALA A C 1
ATOM 1355 O O . ALA A 1 178 ? 1.075 -13.091 -16.577 1.00 96.69 178 ALA A O 1
ATOM 1356 N N . VAL A 1 179 ? 2.553 -14.695 -17.079 1.00 96.81 179 VAL A N 1
ATOM 1357 C CA . VAL A 1 179 ? 1.777 -15.797 -16.482 1.00 96.81 179 VAL A CA 1
ATOM 1358 C C . VAL A 1 179 ? 1.595 -15.586 -14.977 1.00 96.81 179 VAL A C 1
ATOM 1360 O O . VAL A 1 179 ? 0.478 -15.700 -14.468 1.00 96.81 179 VAL A O 1
ATOM 1363 N N . LEU A 1 180 ? 2.656 -15.209 -14.255 1.00 91.38 180 LEU A N 1
ATOM 1364 C CA . LEU A 1 180 ? 2.568 -14.876 -12.828 1.00 91.38 180 LEU A CA 1
ATOM 1365 C C . LEU A 1 180 ? 1.645 -13.674 -12.575 1.00 91.38 180 LEU A C 1
ATOM 1367 O O . LEU A 1 180 ? 0.879 -13.669 -11.606 1.00 91.38 180 LEU A O 1
ATOM 1371 N N . PHE A 1 181 ? 1.677 -12.670 -13.452 1.00 92.62 181 PHE A N 1
ATOM 1372 C CA . PHE A 1 181 ? 0.778 -11.523 -13.395 1.00 92.62 181 PHE A CA 1
ATOM 1373 C C . PHE A 1 181 ? -0.679 -11.909 -13.664 1.00 92.62 181 PHE A C 1
ATOM 1375 O O . PHE A 1 181 ? -1.557 -11.467 -12.924 1.00 92.62 181 PHE A O 1
ATOM 1382 N N . VAL A 1 182 ? -0.954 -12.758 -14.657 1.00 95.88 182 VAL A N 1
ATOM 1383 C CA . VAL A 1 182 ? -2.301 -13.280 -14.935 1.00 95.88 182 VAL A CA 1
ATOM 1384 C C . VAL A 1 182 ? -2.810 -14.076 -13.738 1.00 95.88 182 VAL A C 1
ATOM 1386 O O . VAL A 1 182 ? -3.910 -13.817 -13.257 1.00 95.88 182 VAL A O 1
ATOM 1389 N N . TYR A 1 183 ? -1.993 -14.966 -13.172 1.00 92.88 183 TYR A N 1
ATOM 1390 C CA . TYR A 1 183 ? -2.347 -15.713 -11.964 1.00 92.88 183 TYR A CA 1
ATOM 1391 C C . TYR A 1 183 ? -2.682 -14.783 -10.784 1.00 92.88 183 TYR A C 1
ATOM 1393 O O . TYR A 1 183 ? -3.716 -14.937 -10.127 1.00 92.88 183 TYR A O 1
ATOM 1401 N N . ARG A 1 184 ? -1.849 -13.763 -10.540 1.00 88.44 184 ARG A N 1
ATOM 1402 C CA . ARG A 1 184 ? -2.103 -12.732 -9.522 1.00 88.44 184 ARG A CA 1
ATOM 1403 C C . ARG A 1 184 ? -3.398 -11.961 -9.801 1.00 88.44 184 ARG A C 1
ATOM 1405 O O . ARG A 1 184 ? -4.156 -11.707 -8.865 1.00 88.44 184 ARG A O 1
ATOM 1412 N N . THR A 1 185 ? -3.643 -11.600 -11.057 1.00 89.50 185 THR A N 1
ATOM 1413 C CA . THR A 1 185 ? -4.834 -10.873 -11.517 1.00 89.50 185 THR A CA 1
ATOM 1414 C C . THR A 1 185 ? -6.094 -11.698 -11.275 1.00 89.50 185 THR A C 1
ATOM 1416 O O . THR A 1 185 ? -7.039 -11.190 -10.679 1.00 89.50 185 THR A O 1
ATOM 1419 N N . LEU A 1 186 ? -6.087 -12.988 -11.623 1.00 93.25 186 LEU A N 1
ATOM 1420 C CA . LEU A 1 186 ? -7.203 -13.908 -11.377 1.00 93.25 186 LEU A CA 1
ATOM 1421 C C . LEU A 1 186 ? -7.501 -14.044 -9.880 1.00 93.25 186 LEU A C 1
ATOM 1423 O O . LEU A 1 186 ? -8.646 -13.900 -9.454 1.00 93.25 186 LEU A O 1
ATOM 1427 N N . LYS A 1 187 ? -6.466 -14.232 -9.050 1.00 86.31 187 LYS A N 1
ATOM 1428 C CA . LYS A 1 187 ? -6.626 -14.315 -7.590 1.00 86.31 187 LYS A CA 1
ATOM 1429 C C . LYS A 1 187 ? -7.141 -13.004 -6.980 1.00 86.31 187 LYS A C 1
ATOM 1431 O O . LYS A 1 187 ? -7.903 -13.025 -6.016 1.00 86.31 187 LYS A O 1
ATOM 1436 N N . GLY A 1 188 ? -6.721 -11.865 -7.529 1.00 84.62 188 GLY A N 1
ATOM 1437 C CA . GLY A 1 188 ? -7.097 -10.523 -7.081 1.00 84.62 188 GLY A CA 1
ATOM 1438 C C . GLY A 1 188 ? -8.317 -9.924 -7.784 1.00 84.62 188 GLY A C 1
ATOM 1439 O O . GLY A 1 188 ? -8.637 -8.767 -7.517 1.00 84.62 188 GLY A O 1
ATOM 1440 N N . PHE A 1 189 ? -8.985 -10.662 -8.677 1.00 92.12 189 PHE A N 1
ATOM 1441 C CA . PHE A 1 189 ? -9.990 -10.115 -9.594 1.00 92.12 189 PHE A CA 1
ATOM 1442 C C . PHE A 1 189 ? -11.132 -9.410 -8.858 1.00 92.12 189 PHE A C 1
ATOM 1444 O O . PHE A 1 189 ? -11.521 -8.306 -9.224 1.00 92.12 189 PHE A O 1
ATOM 1451 N N . ARG A 1 190 ? -11.595 -9.982 -7.737 1.00 88.88 190 ARG A N 1
ATOM 1452 C CA . ARG A 1 190 ? -12.616 -9.352 -6.883 1.00 88.88 190 ARG A CA 1
ATOM 1453 C C . ARG A 1 190 ? -12.179 -7.976 -6.379 1.00 88.88 190 ARG A C 1
ATOM 1455 O O . ARG A 1 190 ? -12.970 -7.042 -6.416 1.00 88.88 190 ARG A O 1
ATOM 1462 N N . THR A 1 191 ? -10.930 -7.841 -5.935 1.00 85.44 191 THR A N 1
ATOM 1463 C CA . THR A 1 191 ? -10.384 -6.561 -5.464 1.00 85.44 191 THR A CA 1
ATOM 1464 C C . THR A 1 191 ? -10.313 -5.548 -6.597 1.00 85.44 191 THR A C 1
ATOM 1466 O O . THR A 1 191 ? -10.685 -4.398 -6.383 1.00 85.44 191 THR A O 1
ATOM 1469 N N . LEU A 1 192 ? -9.888 -5.966 -7.796 1.00 89.94 192 LEU A N 1
ATOM 1470 C CA . LEU A 1 192 ? -9.882 -5.092 -8.967 1.00 89.94 192 LEU A CA 1
ATOM 1471 C C . LEU A 1 192 ? -11.301 -4.627 -9.306 1.00 89.94 192 LEU A C 1
ATOM 1473 O O . LEU A 1 192 ? -11.520 -3.427 -9.397 1.00 89.94 192 LEU A O 1
ATOM 1477 N N . CYS A 1 193 ? -12.270 -5.539 -9.420 1.00 94.31 193 CYS A N 1
ATOM 1478 C CA . CYS A 1 193 ? -13.655 -5.182 -9.729 1.00 94.31 193 CYS A CA 1
ATOM 1479 C C . CYS A 1 193 ? -14.241 -4.210 -8.702 1.00 94.31 193 CYS A C 1
ATOM 1481 O O . CYS A 1 193 ? -14.846 -3.213 -9.085 1.00 94.31 193 CYS A O 1
ATOM 1483 N N . ILE A 1 194 ? -14.035 -4.460 -7.403 1.00 89.88 194 ILE A N 1
ATOM 1484 C CA . ILE A 1 194 ? -14.504 -3.556 -6.345 1.00 89.88 194 ILE A CA 1
ATOM 1485 C C . ILE A 1 194 ? -13.798 -2.200 -6.452 1.00 89.88 194 ILE A C 1
ATOM 1487 O O . ILE A 1 194 ? -14.460 -1.175 -6.321 1.00 89.88 194 ILE A O 1
ATOM 1491 N N . ALA A 1 195 ? -12.489 -2.167 -6.723 1.00 91.19 195 ALA A N 1
ATOM 1492 C CA . ALA A 1 195 ? -11.745 -0.921 -6.895 1.00 91.19 195 ALA A CA 1
ATOM 1493 C C . ALA A 1 195 ? -12.241 -0.118 -8.108 1.00 91.19 195 ALA A C 1
ATOM 1495 O O . ALA A 1 195 ? -12.477 1.080 -7.980 1.00 91.19 195 ALA A O 1
ATOM 1496 N N . THR A 1 196 ? -12.474 -0.773 -9.248 1.00 94.25 196 THR A N 1
ATOM 1497 C CA . THR A 1 196 ? -13.041 -0.153 -10.452 1.00 94.25 196 THR A CA 1
ATOM 1498 C C . THR A 1 196 ? -14.449 0.381 -10.185 1.00 94.25 196 THR A C 1
ATOM 1500 O O . THR A 1 196 ? -14.727 1.540 -10.482 1.00 94.25 196 THR A O 1
ATOM 1503 N N . LEU A 1 197 ? -15.322 -0.409 -9.549 1.00 95.12 197 LEU A N 1
ATOM 1504 C CA . LEU A 1 197 ? -16.668 0.033 -9.165 1.00 95.12 197 LEU A CA 1
ATOM 1505 C C . LEU A 1 197 ? -16.629 1.194 -8.158 1.00 95.12 197 LEU A C 1
ATOM 1507 O O . LEU A 1 197 ? -17.444 2.109 -8.242 1.00 95.12 197 LEU A O 1
ATOM 1511 N N . ALA A 1 198 ? -15.664 1.202 -7.235 1.00 92.31 198 ALA A N 1
ATOM 1512 C CA . ALA A 1 198 ? -15.474 2.266 -6.249 1.00 92.31 198 ALA A CA 1
ATOM 1513 C C . ALA A 1 198 ? -15.035 3.609 -6.857 1.00 92.31 198 ALA A C 1
ATOM 1515 O O . ALA A 1 198 ? -15.155 4.636 -6.183 1.00 92.31 198 ALA A O 1
ATOM 1516 N N . MET A 1 199 ? -14.548 3.632 -8.105 1.00 93.62 199 MET A N 1
ATOM 1517 C CA . MET A 1 199 ? -14.286 4.887 -8.821 1.00 93.62 199 MET A CA 1
ATOM 1518 C C . MET A 1 199 ? -15.583 5.586 -9.238 1.00 93.62 199 MET A C 1
ATOM 1520 O O . MET A 1 199 ? -15.634 6.811 -9.228 1.00 93.62 199 MET A O 1
ATOM 1524 N N . PHE A 1 200 ? -16.629 4.816 -9.555 1.00 95.44 200 PHE A N 1
ATOM 1525 C CA . PHE A 1 200 ? -17.887 5.332 -10.103 1.00 95.44 200 PHE A CA 1
ATOM 1526 C C . PHE A 1 200 ? -19.063 5.282 -9.115 1.00 95.44 200 PHE A C 1
ATOM 1528 O O . PHE A 1 200 ? -20.092 5.904 -9.358 1.00 95.44 200 PHE A O 1
ATOM 1535 N N . SER A 1 201 ? -18.940 4.560 -7.995 1.00 94.06 201 SER A N 1
ATOM 1536 C CA . SER A 1 201 ? -20.026 4.382 -7.024 1.00 94.06 201 SER A CA 1
ATOM 1537 C C . SER A 1 201 ? -19.596 4.715 -5.588 1.00 94.06 201 SER A C 1
ATOM 1539 O O . SER A 1 201 ? -18.723 4.036 -5.033 1.00 94.06 201 SER A O 1
ATOM 1541 N N . PRO A 1 202 ? -20.263 5.681 -4.918 1.00 88.19 202 PRO A N 1
ATOM 1542 C CA . PRO A 1 202 ? -20.050 5.963 -3.497 1.00 88.19 202 PRO A CA 1
ATOM 1543 C C . PRO A 1 202 ? -20.321 4.747 -2.603 1.00 88.19 202 PRO A C 1
ATOM 1545 O O . PRO A 1 202 ? -19.602 4.524 -1.630 1.00 88.19 202 PRO A O 1
ATOM 1548 N N . ARG A 1 203 ? -21.311 3.914 -2.961 1.00 87.62 203 ARG A N 1
ATOM 1549 C CA . ARG A 1 203 ? -21.628 2.673 -2.236 1.00 87.62 203 ARG A CA 1
ATOM 1550 C C . ARG A 1 203 ? -20.483 1.668 -2.338 1.00 87.62 203 ARG A C 1
ATOM 1552 O O . ARG A 1 203 ? -20.084 1.099 -1.329 1.00 87.62 203 ARG A O 1
ATOM 1559 N N . ALA A 1 204 ? -19.905 1.488 -3.526 1.00 84.75 204 ALA A N 1
ATOM 1560 C CA . ALA A 1 204 ? -18.749 0.608 -3.700 1.00 84.75 204 ALA A CA 1
ATOM 1561 C C . ALA A 1 204 ? -17.496 1.154 -2.993 1.00 84.75 204 ALA A C 1
ATOM 1563 O O . ALA A 1 204 ? -16.734 0.379 -2.417 1.00 84.75 204 ALA A O 1
ATOM 1564 N N . ARG A 1 205 ? -17.312 2.484 -2.948 1.00 81.69 205 ARG A N 1
ATOM 1565 C CA . ARG A 1 205 ? -16.257 3.119 -2.141 1.00 81.69 205 ARG A CA 1
ATOM 1566 C C . ARG A 1 205 ? -16.446 2.822 -0.654 1.00 81.69 205 ARG A C 1
ATOM 1568 O O . ARG A 1 205 ? -15.488 2.430 0.005 1.00 81.69 205 ARG A O 1
ATOM 1575 N N . GLN A 1 206 ? -17.672 2.927 -0.143 1.00 79.19 206 GLN A N 1
ATOM 1576 C CA . GLN A 1 206 ? -17.988 2.512 1.222 1.00 79.19 206 GLN A CA 1
ATOM 1577 C C . GLN A 1 206 ? -17.746 1.022 1.433 1.00 79.19 206 GLN A C 1
ATOM 1579 O O . GLN A 1 206 ? -17.258 0.670 2.487 1.00 79.19 206 GLN A O 1
ATOM 1584 N N . TRP A 1 207 ? -18.031 0.145 0.469 1.00 78.75 207 TRP A N 1
ATOM 1585 C CA . TRP A 1 207 ? -17.740 -1.291 0.586 1.00 78.75 207 TRP A CA 1
ATOM 1586 C C . TRP A 1 207 ? -16.252 -1.600 0.616 1.00 78.75 207 TRP A C 1
ATOM 1588 O O . TRP A 1 207 ? -15.839 -2.497 1.347 1.00 78.75 207 TRP A O 1
ATOM 1598 N N . LEU A 1 208 ? -15.457 -0.862 -0.164 1.00 72.94 208 LEU A N 1
ATOM 1599 C CA . LEU A 1 208 ? -14.010 -0.953 -0.091 1.00 72.94 208 LEU A CA 1
ATOM 1600 C C . LEU A 1 208 ? -13.574 -0.580 1.326 1.00 72.94 208 LEU A C 1
ATOM 1602 O O . LEU A 1 208 ? -12.905 -1.396 1.945 1.00 72.94 208 LEU A O 1
ATOM 1606 N N . ILE A 1 209 ? -14.037 0.576 1.836 1.00 66.06 209 ILE A N 1
ATOM 1607 C CA . ILE A 1 209 ? -13.704 1.163 3.151 1.00 66.06 209 ILE A CA 1
ATOM 1608 C C . ILE A 1 209 ? -14.284 0.375 4.326 1.00 66.06 209 ILE A C 1
ATOM 1610 O O . ILE A 1 209 ? -13.696 0.386 5.407 1.00 66.06 209 ILE A O 1
ATOM 1614 N N . LYS A 1 210 ? -15.423 -0.302 4.138 1.00 60.97 210 LYS A N 1
ATOM 1615 C CA . LYS A 1 210 ? -16.175 -0.933 5.217 1.00 60.97 210 LYS A CA 1
ATOM 1616 C C . LYS A 1 210 ? -15.237 -1.937 5.866 1.00 60.97 210 LYS A C 1
ATOM 1618 O O . LYS A 1 210 ? -14.807 -2.882 5.191 1.00 60.97 210 LYS A O 1
ATOM 1623 N N . PRO A 1 211 ? -14.898 -1.757 7.154 1.00 52.78 211 PRO A N 1
ATOM 1624 C CA . PRO A 1 211 ? -14.167 -2.788 7.857 1.00 52.78 211 PRO A CA 1
ATOM 1625 C C . PRO A 1 211 ? -14.988 -4.061 7.684 1.00 52.78 211 PRO A C 1
ATOM 1627 O O . PRO A 1 211 ? -16.203 -4.046 7.907 1.00 52.78 211 PRO A O 1
ATOM 1630 N N . MET A 1 212 ? -14.360 -5.141 7.199 1.00 49.44 212 MET A N 1
ATOM 1631 C CA . MET A 1 212 ? -15.035 -6.441 7.143 1.00 49.44 212 MET A CA 1
ATOM 1632 C C . MET A 1 212 ? -15.721 -6.629 8.492 1.00 49.44 212 MET A C 1
ATOM 1634 O O . MET A 1 212 ? -15.064 -6.379 9.506 1.00 49.44 212 MET A O 1
ATOM 1638 N N . LYS A 1 213 ? -17.012 -6.991 8.523 1.00 51.38 213 LYS A N 1
ATOM 1639 C CA . LYS A 1 213 ? -17.716 -7.209 9.795 1.00 51.38 213 LYS A CA 1
ATOM 1640 C C . LYS A 1 213 ? -16.809 -8.067 10.690 1.00 51.38 213 LYS A C 1
ATOM 1642 O O . LYS A 1 213 ? -16.211 -9.021 10.172 1.00 51.38 213 LYS A O 1
ATOM 1647 N N . PRO A 1 214 ? -16.550 -7.691 11.956 1.00 50.84 214 PRO A N 1
ATOM 1648 C CA . PRO A 1 214 ? -15.904 -8.626 12.862 1.00 50.84 214 PRO A CA 1
ATOM 1649 C C . PRO A 1 214 ? -16.765 -9.890 12.829 1.00 50.84 214 PRO A C 1
ATOM 1651 O O . PRO A 1 214 ? -17.951 -9.841 13.126 1.00 50.84 214 PRO A O 1
ATOM 1654 N N . ASN A 1 215 ? -16.217 -10.997 12.320 1.00 54.84 215 ASN A N 1
ATOM 1655 C CA . ASN A 1 215 ? -16.897 -12.268 12.499 1.00 54.84 215 ASN A CA 1
ATOM 1656 C C . ASN A 1 215 ? -16.865 -12.496 14.004 1.00 54.84 215 ASN A C 1
ATOM 1658 O O . ASN A 1 215 ? -15.773 -12.659 14.552 1.00 54.84 215 ASN A O 1
ATOM 1662 N N . ASN A 1 216 ? -18.038 -12.487 14.635 1.00 61.00 216 ASN A N 1
ATOM 1663 C CA . ASN A 1 216 ? -18.263 -12.802 16.046 1.00 61.00 216 ASN A CA 1
ATOM 1664 C C . ASN A 1 216 ? -18.048 -14.303 16.303 1.00 61.00 216 ASN A C 1
ATOM 1666 O O . ASN A 1 216 ? -18.884 -15.008 16.863 1.00 61.00 216 ASN A O 1
ATOM 1670 N N . ARG A 1 217 ? -16.928 -14.816 15.801 1.00 67.44 217 ARG A N 1
ATOM 1671 C CA . ARG A 1 217 ? -16.458 -16.167 16.028 1.00 67.44 217 ARG A CA 1
ATOM 1672 C C . ARG A 1 217 ? -15.328 -16.083 17.026 1.00 67.44 217 ARG A C 1
ATOM 1674 O O . ARG A 1 217 ? -14.429 -15.265 16.852 1.00 67.44 217 ARG A O 1
ATOM 1681 N N . ILE A 1 218 ? -15.369 -16.923 18.040 1.00 70.62 218 ILE A N 1
ATOM 1682 C CA . ILE A 1 218 ? -14.274 -17.070 18.992 1.00 70.62 218 ILE A CA 1
ATOM 1683 C C . ILE A 1 218 ? -13.558 -18.358 18.621 1.00 70.62 218 ILE A C 1
ATOM 1685 O O . ILE A 1 218 ? -14.205 -19.381 18.393 1.00 70.62 218 ILE A O 1
ATOM 1689 N N . HIS A 1 219 ? -12.239 -18.274 18.465 1.00 76.06 219 HIS A N 1
ATOM 1690 C CA . HIS A 1 219 ? -11.394 -19.431 18.234 1.00 76.06 219 HIS A CA 1
ATOM 1691 C C . HIS A 1 219 ? -10.646 -19.707 19.530 1.00 76.06 219 HIS A C 1
ATOM 1693 O O . HIS A 1 219 ? -9.761 -18.939 19.898 1.00 76.06 219 HIS A O 1
ATOM 1699 N N . ILE A 1 220 ? -11.004 -20.796 20.195 1.00 81.56 220 ILE A N 1
ATOM 1700 C CA . ILE A 1 220 ? -10.264 -21.308 21.346 1.00 81.56 220 ILE A CA 1
ATOM 1701 C C . ILE A 1 220 ? -9.255 -22.300 20.778 1.00 81.56 220 ILE A C 1
ATOM 1703 O O . ILE A 1 220 ? -9.647 -23.322 20.210 1.00 81.56 220 ILE A O 1
ATOM 1707 N N . GLU A 1 221 ? -7.962 -21.973 20.804 1.00 83.38 221 GLU A N 1
ATOM 1708 C CA . GLU A 1 221 ? -6.913 -22.906 20.388 1.00 83.38 221 GLU A CA 1
ATOM 1709 C C . GLU A 1 221 ? -6.263 -23.536 21.612 1.00 83.38 221 GLU A C 1
ATOM 1711 O O . GLU A 1 221 ? -5.537 -22.898 22.374 1.00 83.38 221 GLU A O 1
ATOM 1716 N N . THR A 1 222 ? -6.433 -24.840 21.735 1.00 87.06 222 THR A N 1
ATOM 1717 C CA . THR A 1 222 ? -5.688 -25.647 22.685 1.00 87.06 222 THR A CA 1
ATOM 1718 C C . THR A 1 222 ? -4.485 -26.252 21.964 1.00 87.06 222 THR A C 1
ATOM 1720 O O . THR A 1 222 ? -4.622 -27.167 21.141 1.00 87.06 222 THR A O 1
ATOM 1723 N N . LYS A 1 223 ? -3.283 -25.745 22.260 1.00 87.25 223 LYS A N 1
ATOM 1724 C CA . LYS A 1 223 ? -2.015 -26.316 21.791 1.00 87.25 223 LYS A CA 1
ATOM 1725 C C . LYS A 1 223 ? -1.475 -27.288 22.821 1.00 87.25 223 LYS A C 1
ATOM 1727 O O . LYS A 1 223 ? -1.027 -26.894 23.890 1.00 87.25 223 LYS A O 1
ATOM 1732 N N . THR A 1 224 ? -1.444 -28.568 22.480 1.00 89.94 224 THR A N 1
ATOM 1733 C CA . THR A 1 224 ? -0.775 -29.592 23.282 1.00 89.94 224 THR A CA 1
ATOM 1734 C C . THR A 1 224 ? 0.545 -29.964 22.621 1.00 89.94 224 THR A C 1
ATOM 1736 O O . THR A 1 224 ? 0.571 -30.614 21.571 1.00 89.94 224 THR A O 1
ATOM 1739 N N . LYS A 1 225 ? 1.662 -29.585 23.243 1.00 89.50 225 LYS A N 1
ATOM 1740 C CA . LYS A 1 225 ? 3.006 -29.984 22.823 1.00 89.50 225 LYS A CA 1
ATOM 1741 C C . LYS A 1 225 ? 3.477 -31.153 23.675 1.00 89.50 225 LYS A C 1
ATOM 1743 O O . LYS A 1 225 ? 3.639 -31.028 24.884 1.00 89.50 225 LYS A O 1
ATOM 1748 N N . THR A 1 226 ? 3.705 -32.294 23.035 1.00 89.94 226 THR A N 1
ATOM 1749 C CA . THR A 1 226 ? 4.270 -33.487 23.675 1.00 89.94 226 THR A CA 1
ATOM 1750 C C . THR A 1 226 ? 5.720 -33.644 23.237 1.00 89.94 226 THR A C 1
ATOM 1752 O O . THR A 1 226 ? 6.001 -33.752 22.038 1.00 89.94 226 THR A O 1
ATOM 1755 N N . ASN A 1 227 ? 6.645 -33.643 24.195 1.00 87.19 227 ASN A N 1
ATOM 1756 C CA . ASN A 1 227 ? 8.047 -33.957 23.942 1.00 87.19 227 ASN A CA 1
ATOM 1757 C C . ASN A 1 227 ? 8.250 -35.473 24.063 1.00 87.19 227 ASN A C 1
ATOM 1759 O O . ASN A 1 227 ? 8.036 -36.042 25.129 1.00 87.19 227 ASN A O 1
ATOM 1763 N N . TYR A 1 228 ? 8.666 -36.130 22.979 1.00 84.88 228 TYR A N 1
ATOM 1764 C CA . TYR A 1 228 ? 8.818 -37.588 22.968 1.00 84.88 228 TYR A CA 1
ATOM 1765 C C . TYR A 1 228 ? 9.983 -38.092 23.824 1.00 84.88 228 TYR A C 1
ATOM 1767 O O . TYR A 1 228 ? 9.971 -39.249 24.225 1.00 84.88 228 TYR A O 1
ATOM 1775 N N . ARG A 1 229 ? 10.973 -37.240 24.126 1.00 83.12 229 ARG A N 1
ATOM 1776 C CA . ARG A 1 229 ? 12.124 -37.621 24.954 1.00 83.12 229 ARG A CA 1
ATOM 1777 C C . ARG A 1 229 ? 11.791 -37.607 26.442 1.00 83.12 229 ARG A C 1
ATOM 1779 O O . ARG A 1 229 ? 12.246 -38.478 27.167 1.00 83.12 229 ARG A O 1
ATOM 1786 N N . THR A 1 230 ? 11.040 -36.604 26.894 1.00 88.81 230 THR A N 1
ATOM 1787 C CA . THR A 1 230 ? 10.742 -36.413 28.324 1.00 88.81 230 THR A CA 1
ATOM 1788 C C . THR A 1 230 ? 9.358 -36.915 28.722 1.00 88.81 230 THR A C 1
ATOM 1790 O O . THR A 1 230 ? 9.065 -36.993 29.907 1.00 88.81 230 THR A O 1
ATOM 1793 N N . GLY A 1 231 ? 8.470 -37.181 27.760 1.00 89.12 231 GLY A N 1
ATOM 1794 C CA . GLY A 1 231 ? 7.058 -37.471 28.022 1.00 89.12 231 GLY A CA 1
ATOM 1795 C C . GLY A 1 231 ? 6.245 -36.257 28.494 1.00 89.12 231 GLY A C 1
ATOM 1796 O O . GLY A 1 231 ? 5.022 -36.347 28.590 1.00 89.12 231 GLY A O 1
ATOM 1797 N N . HIS A 1 232 ? 6.890 -35.110 28.740 1.00 92.06 232 HIS A N 1
ATOM 1798 C CA . HIS A 1 232 ? 6.233 -33.909 29.243 1.00 92.06 232 HIS A CA 1
ATOM 1799 C C . HIS A 1 232 ? 5.234 -33.370 28.213 1.00 92.06 232 HIS A C 1
ATOM 1801 O O . HIS A 1 232 ? 5.567 -33.158 27.038 1.00 92.06 232 HIS A O 1
ATOM 1807 N N . LYS A 1 233 ? 4.008 -33.115 28.675 1.00 91.19 233 LYS A N 1
ATOM 1808 C CA . LYS A 1 233 ? 2.946 -32.458 27.913 1.00 91.19 233 LYS A CA 1
ATOM 1809 C C . LYS A 1 233 ? 2.803 -31.034 28.423 1.00 91.19 233 LYS A C 1
ATOM 1811 O O . LYS A 1 233 ? 2.530 -30.830 29.596 1.00 91.19 233 LYS A O 1
ATOM 1816 N N . ALA A 1 234 ? 3.026 -30.060 27.554 1.00 87.38 234 ALA A N 1
ATOM 1817 C CA . ALA A 1 234 ? 2.661 -28.678 27.822 1.00 87.38 234 ALA A CA 1
ATOM 1818 C C . ALA A 1 234 ? 1.364 -28.395 27.065 1.00 87.38 234 ALA A C 1
ATOM 1820 O O . ALA A 1 234 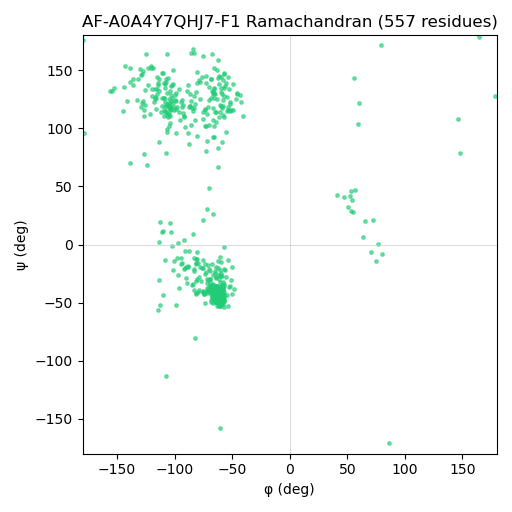? 1.319 -28.570 25.844 1.00 87.38 234 ALA A O 1
ATOM 1821 N N . THR A 1 235 ? 0.322 -28.002 27.789 1.00 88.69 235 THR A N 1
ATOM 1822 C CA . THR A 1 235 ? -0.911 -27.496 27.191 1.00 88.69 235 THR A CA 1
ATOM 1823 C C . THR A 1 235 ? -0.895 -25.987 27.327 1.00 88.69 235 THR A C 1
ATOM 1825 O O . THR A 1 235 ? -0.682 -25.461 28.414 1.00 88.69 235 THR A O 1
ATOM 1828 N N . THR A 1 236 ? -1.071 -25.293 26.215 1.00 82.38 236 THR A N 1
ATOM 1829 C CA . THR A 1 236 ? -1.267 -23.852 26.190 1.00 82.38 236 THR A CA 1
ATOM 1830 C C . THR A 1 236 ? -2.603 -23.616 25.528 1.00 82.38 236 THR A C 1
ATOM 1832 O O . THR A 1 236 ? -2.775 -23.919 24.347 1.00 82.38 236 THR A O 1
ATOM 1835 N N . GLU A 1 237 ? -3.550 -23.136 26.312 1.00 77.88 237 GLU A N 1
ATOM 1836 C CA . GLU A 1 237 ? -4.813 -22.634 25.811 1.00 77.88 237 GLU A CA 1
ATOM 1837 C C . GLU A 1 237 ? -4.645 -21.157 25.502 1.00 77.88 237 GLU A C 1
ATOM 1839 O O . GLU A 1 237 ? -3.947 -20.428 26.212 1.00 77.88 237 GLU A O 1
ATOM 1844 N N . LYS A 1 238 ? -5.190 -20.744 24.371 1.00 75.06 238 LYS A N 1
ATOM 1845 C CA . LYS A 1 238 ? -5.207 -19.352 23.976 1.00 75.06 238 LYS A CA 1
ATOM 1846 C C . LYS A 1 238 ? -6.520 -19.085 23.270 1.00 75.06 238 LYS A C 1
ATOM 1848 O O . LYS A 1 238 ? -6.920 -19.831 22.374 1.00 75.06 238 LYS A O 1
ATOM 1853 N N . ASP A 1 239 ? -7.118 -17.971 23.635 1.00 69.00 239 ASP A N 1
ATOM 1854 C CA . ASP A 1 239 ? -8.308 -17.472 22.983 1.00 69.00 239 ASP A CA 1
ATOM 1855 C C . ASP A 1 239 ? -7.902 -16.393 22.005 1.00 69.00 239 ASP A C 1
ATOM 1857 O O . ASP A 1 239 ? -7.174 -15.454 22.332 1.00 69.00 239 ASP A O 1
ATOM 1861 N N . TYR A 1 240 ? -8.364 -16.531 20.772 1.00 67.62 240 TYR A N 1
ATOM 1862 C CA . TYR A 1 240 ? -8.017 -15.593 19.726 1.00 67.62 240 TYR A CA 1
ATOM 1863 C C . TYR A 1 240 ? -9.254 -15.249 18.931 1.00 67.62 240 TYR A C 1
ATOM 1865 O O . TYR A 1 240 ? -10.085 -16.091 18.570 1.00 67.62 240 TYR A O 1
ATOM 1873 N N . ARG A 1 241 ? -9.329 -13.984 18.539 1.00 62.16 241 ARG A N 1
ATOM 1874 C CA . ARG A 1 241 ? -10.304 -13.573 17.540 1.00 62.16 241 ARG A CA 1
ATOM 1875 C C . ARG A 1 241 ? -9.788 -13.955 16.153 1.00 62.16 241 ARG A C 1
ATOM 1877 O O . ARG A 1 241 ? -8.609 -13.751 15.869 1.00 62.16 241 ARG A O 1
ATOM 1884 N N . PRO A 1 242 ? -10.635 -14.418 15.221 1.00 48.91 242 PRO A N 1
ATOM 1885 C CA . PRO A 1 242 ? -10.222 -14.858 13.889 1.00 48.91 242 PRO A CA 1
ATOM 1886 C C . PRO A 1 242 ? -9.452 -13.791 13.101 1.00 48.91 242 PRO A C 1
ATOM 1888 O O . PRO A 1 242 ? -8.690 -14.118 12.195 1.00 48.91 242 PRO A O 1
ATOM 1891 N N . LYS A 1 243 ? -9.612 -12.507 13.448 1.00 46.31 243 LYS A N 1
ATOM 1892 C CA . LYS A 1 243 ? -8.817 -11.415 12.871 1.00 46.31 243 LYS A CA 1
ATOM 1893 C C . LYS A 1 243 ? -7.409 -11.272 13.471 1.00 46.31 243 LYS A C 1
ATOM 1895 O O . LYS A 1 243 ? -6.516 -10.878 12.731 1.00 46.31 243 LYS A O 1
ATOM 1900 N N . GLN A 1 244 ? -7.179 -11.664 14.727 1.00 45.50 244 GLN A N 1
ATOM 1901 C CA . GLN A 1 244 ? -5.828 -11.902 15.265 1.00 45.50 244 GLN A CA 1
ATOM 1902 C C . GLN A 1 244 ? -5.225 -13.192 14.678 1.00 45.50 244 GLN A C 1
ATOM 1904 O O . GLN A 1 244 ? -4.057 -13.211 14.304 1.00 45.50 244 GLN A O 1
ATOM 1909 N N . VAL A 1 245 ? -6.034 -14.239 14.469 1.00 39.88 245 VAL A N 1
ATOM 1910 C CA . VAL A 1 245 ? -5.586 -15.514 13.873 1.00 39.88 245 VAL A CA 1
ATOM 1911 C C . VAL A 1 245 ? -5.203 -15.368 12.400 1.00 39.88 245 VAL A C 1
ATOM 1913 O O . VAL A 1 245 ? -4.218 -15.951 11.975 1.00 39.88 245 VAL A O 1
ATOM 1916 N N . PHE A 1 246 ? -5.908 -14.570 11.591 1.00 38.69 246 PHE A N 1
ATOM 1917 C CA . PHE A 1 246 ? -5.483 -14.326 10.205 1.00 38.69 246 PHE A CA 1
ATOM 1918 C C . PHE A 1 246 ? -4.134 -13.596 10.150 1.00 38.69 246 PHE A C 1
ATOM 1920 O O . PHE A 1 246 ? -3.374 -13.809 9.209 1.00 38.69 246 PHE A O 1
ATOM 1927 N N . HIS A 1 247 ? -3.803 -12.797 11.172 1.00 41.06 247 HIS A N 1
ATOM 1928 C CA . HIS A 1 247 ? -2.483 -12.191 11.314 1.00 41.06 247 HIS A CA 1
ATOM 1929 C C . HIS A 1 247 ? -1.416 -13.248 11.626 1.00 41.06 247 HIS A C 1
ATOM 1931 O O . HIS A 1 247 ? -0.445 -13.331 10.881 1.00 41.06 247 HIS A O 1
ATOM 1937 N N . GLU A 1 248 ? -1.632 -14.131 12.607 1.00 43.03 248 GLU A N 1
ATOM 1938 C CA . GLU A 1 248 ? -0.684 -15.212 12.930 1.00 43.03 248 GLU A CA 1
ATOM 1939 C C . GLU A 1 248 ? -0.599 -16.300 11.843 1.00 43.03 248 GLU A C 1
ATOM 1941 O O . GLU A 1 248 ? 0.476 -16.843 11.596 1.00 43.03 248 GLU A O 1
ATOM 1946 N N . ILE A 1 249 ? -1.693 -16.591 11.131 1.00 38.47 249 ILE A N 1
ATOM 1947 C CA . ILE A 1 249 ? -1.745 -17.567 10.033 1.00 38.47 249 ILE A CA 1
ATOM 1948 C C . ILE A 1 249 ? -1.180 -16.981 8.742 1.00 38.47 249 ILE A C 1
ATOM 1950 O O . ILE A 1 249 ? -0.473 -17.701 8.050 1.00 38.47 249 ILE A O 1
ATOM 1954 N N . ILE A 1 250 ? -1.409 -15.707 8.390 1.00 37.81 250 ILE A N 1
ATOM 1955 C CA . ILE A 1 250 ? -0.717 -15.090 7.242 1.00 37.81 250 ILE A CA 1
ATOM 1956 C C . ILE A 1 250 ? 0.749 -14.866 7.566 1.00 37.81 250 ILE A C 1
ATOM 1958 O O . ILE A 1 250 ? 1.581 -15.153 6.711 1.00 37.81 250 ILE A O 1
ATOM 1962 N N . GLN A 1 251 ? 1.101 -14.416 8.769 1.00 43.28 251 GLN A N 1
ATOM 1963 C CA . GLN A 1 251 ? 2.495 -14.333 9.202 1.00 43.28 251 GLN A CA 1
ATOM 1964 C C . GLN A 1 251 ? 3.123 -15.735 9.235 1.00 43.28 251 GLN A C 1
ATOM 1966 O O . GLN A 1 251 ? 4.260 -15.901 8.806 1.00 43.28 251 GLN A O 1
ATOM 1971 N N . GLY A 1 252 ? 2.357 -16.765 9.606 1.00 38.94 252 GLY A N 1
ATOM 1972 C CA . GLY A 1 252 ? 2.709 -18.185 9.549 1.00 38.94 252 GLY A CA 1
ATOM 1973 C C . GLY A 1 252 ? 2.817 -18.763 8.132 1.00 38.94 252 GLY A C 1
ATOM 1974 O O . GLY A 1 252 ? 3.707 -19.556 7.869 1.00 38.94 252 GLY A O 1
ATOM 1975 N N . MET A 1 253 ? 1.973 -18.349 7.185 1.00 35.78 253 MET A N 1
ATOM 1976 C CA . MET A 1 253 ? 1.967 -18.820 5.793 1.00 35.78 253 MET A CA 1
ATOM 1977 C C . MET A 1 253 ? 2.986 -18.073 4.934 1.00 35.78 253 MET A C 1
ATOM 1979 O O . MET A 1 253 ? 3.663 -18.688 4.119 1.00 35.78 253 MET A O 1
ATOM 1983 N N . THR A 1 254 ? 3.153 -16.763 5.125 1.00 38.06 254 THR A N 1
ATOM 1984 C CA . THR A 1 254 ? 4.237 -15.996 4.490 1.00 38.06 254 THR A CA 1
ATOM 1985 C C . THR A 1 254 ? 5.590 -16.414 5.052 1.00 38.06 254 THR A C 1
ATOM 1987 O O . THR A 1 254 ? 6.513 -16.609 4.265 1.00 38.06 254 THR A O 1
ATOM 1990 N N . SER A 1 255 ? 5.698 -16.691 6.359 1.00 40.12 255 SER A N 1
ATOM 1991 C CA . SER A 1 255 ? 6.881 -17.352 6.927 1.00 40.12 255 SER A CA 1
ATOM 1992 C C . SER A 1 255 ? 7.001 -18.829 6.552 1.00 40.12 255 SER A C 1
ATOM 1994 O O . SER A 1 255 ? 8.101 -19.346 6.613 1.00 40.12 255 SER A O 1
ATOM 1996 N N . GLN A 1 256 ? 5.958 -19.524 6.092 1.00 43.38 256 GLN A N 1
ATOM 1997 C CA . GLN A 1 256 ? 6.096 -20.884 5.545 1.00 43.38 256 GLN A CA 1
ATOM 1998 C C . GLN A 1 256 ? 6.485 -20.899 4.064 1.00 43.38 256 GLN A C 1
ATOM 2000 O O . GLN A 1 256 ? 7.242 -21.776 3.663 1.00 43.38 256 GLN A O 1
ATOM 2005 N N . ILE A 1 257 ? 6.021 -19.944 3.252 1.00 42.59 257 ILE A N 1
ATOM 2006 C CA . ILE A 1 257 ? 6.387 -19.838 1.830 1.00 42.59 257 ILE A CA 1
ATOM 2007 C C . ILE A 1 257 ? 7.808 -19.271 1.685 1.00 42.59 257 ILE A C 1
ATOM 2009 O O . ILE A 1 257 ? 8.586 -19.803 0.900 1.00 42.59 257 ILE A O 1
ATOM 2013 N N . LEU A 1 258 ? 8.186 -18.262 2.484 1.00 41.75 258 LEU A N 1
ATOM 2014 C CA . LEU A 1 258 ? 9.567 -17.754 2.539 1.00 41.75 258 LEU A CA 1
ATOM 2015 C C . LEU A 1 258 ? 10.466 -18.572 3.481 1.00 41.75 258 LEU A C 1
ATOM 2017 O O . LEU A 1 258 ? 11.637 -18.772 3.181 1.00 41.75 258 LEU A O 1
ATOM 2021 N N . GLY A 1 259 ? 9.946 -19.112 4.584 1.00 40.66 259 GLY A N 1
ATOM 2022 C CA . GLY A 1 259 ? 10.739 -19.920 5.525 1.00 40.66 259 GLY A CA 1
ATOM 2023 C C . GLY A 1 259 ? 10.950 -21.370 5.097 1.00 40.66 259 GLY A C 1
ATOM 2024 O O . GLY A 1 259 ? 11.781 -22.047 5.698 1.00 40.66 259 GLY A O 1
ATOM 2025 N N . ARG A 1 260 ? 10.309 -21.838 4.011 1.00 45.31 260 ARG A N 1
ATOM 2026 C CA . ARG A 1 260 ? 10.781 -23.039 3.296 1.00 45.31 260 ARG A CA 1
ATOM 2027 C C . ARG A 1 260 ? 12.155 -22.827 2.655 1.00 45.31 260 ARG A C 1
ATOM 2029 O O . ARG A 1 260 ? 12.850 -23.811 2.441 1.00 45.31 260 ARG A O 1
ATOM 2036 N N . ILE A 1 261 ? 12.548 -21.575 2.395 1.00 45.31 261 ILE A N 1
ATOM 2037 C CA . ILE A 1 261 ? 13.867 -21.208 1.851 1.00 45.31 261 ILE A CA 1
ATOM 2038 C C . ILE A 1 261 ? 14.866 -20.854 2.973 1.00 45.31 261 ILE A C 1
ATOM 2040 O O . ILE A 1 261 ? 16.071 -20.853 2.751 1.00 45.31 261 ILE A O 1
ATOM 2044 N N . GLY A 1 262 ? 14.420 -20.688 4.222 1.00 40.38 262 GLY A N 1
ATOM 2045 C CA . GLY A 1 262 ? 15.341 -20.630 5.354 1.00 40.38 262 GLY A CA 1
ATOM 2046 C C . GLY A 1 262 ? 14.653 -20.395 6.692 1.00 40.38 262 GLY A C 1
ATOM 2047 O O . GLY A 1 262 ? 13.957 -19.402 6.881 1.00 40.38 262 GLY A O 1
ATOM 2048 N N . LYS A 1 263 ? 14.936 -21.256 7.675 1.00 45.88 263 LYS A N 1
ATOM 2049 C CA . LYS A 1 263 ? 14.652 -21.048 9.111 1.00 45.88 263 LYS A CA 1
ATOM 2050 C C . LYS A 1 263 ? 15.477 -19.893 9.731 1.00 45.88 263 LYS A C 1
ATOM 2052 O O . LYS A 1 263 ? 15.767 -19.912 10.923 1.00 45.88 263 LYS A O 1
ATOM 2057 N N . GLN A 1 264 ? 15.902 -18.903 8.950 1.00 45.00 264 GLN A N 1
ATOM 2058 C CA . GLN A 1 264 ? 16.812 -17.847 9.392 1.00 45.00 264 GLN A CA 1
ATOM 2059 C C . GLN A 1 264 ? 16.051 -16.567 9.748 1.00 45.00 264 GLN A C 1
ATOM 2061 O O . GLN A 1 264 ? 15.766 -15.760 8.875 1.00 45.00 264 GLN A O 1
ATOM 2066 N N . GLY A 1 265 ? 15.769 -16.411 11.048 1.00 56.19 265 GLY A N 1
ATOM 2067 C CA . GLY A 1 265 ? 15.714 -15.151 11.808 1.00 56.19 265 GLY A CA 1
ATOM 2068 C C . GLY A 1 265 ? 14.794 -14.014 11.332 1.00 56.19 265 GLY A C 1
ATOM 2069 O O . GLY A 1 265 ? 14.720 -13.664 10.159 1.00 56.19 265 GLY A O 1
ATOM 2070 N N . GLY A 1 266 ? 14.190 -13.289 12.282 1.00 62.53 266 GLY A N 1
ATOM 2071 C CA . GLY A 1 266 ? 13.453 -12.040 12.008 1.00 62.53 266 GLY A CA 1
ATOM 2072 C C . GLY A 1 266 ? 14.255 -10.979 11.227 1.00 62.53 266 GLY A C 1
ATOM 2073 O O . GLY A 1 266 ? 13.675 -10.042 10.681 1.00 62.53 266 GLY A O 1
ATOM 2074 N N . TRP A 1 267 ? 15.576 -11.151 11.111 1.00 73.94 267 TRP A N 1
ATOM 2075 C CA . TRP A 1 267 ? 16.448 -10.361 10.250 1.00 73.94 267 TRP A CA 1
ATOM 2076 C C . TRP A 1 267 ? 16.132 -10.522 8.755 1.00 73.94 267 TRP A C 1
ATOM 2078 O O . TRP A 1 267 ? 15.993 -9.511 8.074 1.00 73.94 267 TRP A O 1
ATOM 2088 N N . TYR A 1 268 ? 15.920 -11.738 8.232 1.00 63.66 268 TYR A N 1
ATOM 2089 C CA . TYR A 1 268 ? 15.598 -11.920 6.807 1.00 63.66 268 TYR A CA 1
ATOM 2090 C C . TYR A 1 268 ? 14.223 -11.332 6.459 1.00 63.66 268 TYR A C 1
ATOM 2092 O O . TYR A 1 268 ? 14.043 -10.716 5.411 1.00 63.66 268 TYR A O 1
ATOM 2100 N N . GLN A 1 269 ? 13.258 -11.424 7.376 1.00 66.44 269 GLN A N 1
ATOM 2101 C CA . GLN A 1 269 ? 11.944 -10.811 7.180 1.00 66.44 269 GLN A CA 1
ATOM 2102 C C . GLN A 1 269 ? 12.011 -9.273 7.198 1.00 66.44 269 GLN A C 1
ATOM 2104 O O . GLN A 1 269 ? 11.290 -8.624 6.441 1.00 66.44 269 GLN A O 1
ATOM 2109 N N . LYS A 1 270 ? 12.884 -8.678 8.027 1.00 69.50 270 LYS A N 1
ATOM 2110 C CA . LYS A 1 270 ? 13.054 -7.215 8.106 1.00 69.50 270 LYS A CA 1
ATOM 2111 C C . LYS A 1 270 ? 13.947 -6.641 7.002 1.00 69.50 270 LYS A C 1
ATOM 2113 O O . LYS A 1 270 ? 13.620 -5.585 6.465 1.00 69.50 270 LYS A O 1
ATOM 2118 N N . TYR A 1 271 ? 15.048 -7.311 6.676 1.00 78.56 271 TYR A N 1
ATOM 2119 C CA . TYR A 1 271 ? 16.099 -6.797 5.794 1.00 78.56 271 TYR A CA 1
ATOM 2120 C C . TYR A 1 271 ? 16.216 -7.566 4.485 1.00 78.56 271 TYR A C 1
ATOM 2122 O O . TYR A 1 271 ? 16.537 -6.957 3.476 1.00 78.56 271 TYR A O 1
ATOM 2130 N N . GLY A 1 272 ? 15.900 -8.861 4.456 1.00 79.38 272 GLY A N 1
ATOM 2131 C CA . GLY A 1 272 ? 16.039 -9.700 3.262 1.00 79.38 272 GLY A CA 1
ATOM 2132 C C . GLY A 1 272 ? 15.179 -9.230 2.091 1.00 79.38 272 GLY A C 1
ATOM 2133 O O . GLY A 1 272 ? 15.654 -9.204 0.962 1.00 79.38 272 GLY A O 1
ATOM 2134 N N . GLN A 1 273 ? 13.951 -8.765 2.346 1.00 74.81 273 GLN A N 1
ATOM 2135 C CA . GLN A 1 273 ? 13.100 -8.196 1.290 1.00 74.81 273 GLN A CA 1
ATOM 2136 C C . GLN A 1 273 ? 13.673 -6.897 0.716 1.00 74.81 273 GLN A C 1
ATOM 2138 O O . GLN A 1 273 ? 13.684 -6.718 -0.498 1.00 74.81 273 GLN A O 1
ATOM 2143 N N . VAL A 1 274 ? 14.168 -6.003 1.577 1.00 80.38 274 VAL A N 1
ATOM 2144 C CA . VAL A 1 274 ? 14.780 -4.738 1.144 1.00 80.38 274 VAL A CA 1
ATOM 2145 C C . VAL A 1 274 ? 16.088 -5.016 0.414 1.00 80.38 274 VAL A C 1
ATOM 2147 O O . VAL A 1 274 ? 16.293 -4.482 -0.664 1.00 80.38 274 VAL A O 1
ATOM 2150 N N . ALA A 1 275 ? 16.934 -5.897 0.946 1.00 83.12 275 ALA A N 1
ATOM 2151 C CA . ALA A 1 275 ? 18.191 -6.294 0.327 1.00 83.12 275 ALA A CA 1
ATOM 2152 C C . ALA A 1 275 ? 17.964 -6.932 -1.048 1.00 83.12 275 ALA A C 1
ATOM 2154 O O . ALA A 1 275 ? 18.629 -6.548 -2.003 1.00 83.12 275 ALA A O 1
ATOM 2155 N N . LEU A 1 276 ? 16.988 -7.839 -1.177 1.00 82.44 276 LEU A N 1
ATOM 2156 C CA . LEU A 1 276 ? 16.623 -8.440 -2.459 1.00 82.44 276 LEU A CA 1
ATOM 2157 C C . LEU A 1 276 ? 16.092 -7.390 -3.440 1.00 82.44 276 LEU A C 1
ATOM 2159 O O . LEU A 1 276 ? 16.488 -7.388 -4.601 1.00 82.44 276 LEU A O 1
ATOM 2163 N N . GLY A 1 277 ? 15.219 -6.487 -2.988 1.00 81.75 277 GLY A N 1
ATOM 2164 C CA . GLY A 1 277 ? 14.691 -5.417 -3.833 1.00 81.75 277 GLY A CA 1
ATOM 2165 C C . GLY A 1 277 ? 15.761 -4.438 -4.296 1.00 81.75 277 GLY A C 1
ATOM 2166 O O . GLY A 1 277 ? 15.821 -4.123 -5.481 1.00 81.75 277 GLY A O 1
ATOM 2167 N N . SER A 1 278 ? 16.649 -4.021 -3.394 1.00 84.94 278 SER A N 1
ATOM 2168 C CA . SER A 1 278 ? 17.801 -3.178 -3.712 1.00 84.94 278 SER A CA 1
ATOM 2169 C C . SER A 1 278 ? 18.779 -3.887 -4.642 1.00 84.94 278 SER A C 1
ATOM 2171 O O . SER A 1 278 ? 19.266 -3.268 -5.579 1.00 84.94 278 SER A O 1
ATOM 2173 N N . PHE A 1 279 ? 19.031 -5.182 -4.435 1.00 87.56 279 PHE A N 1
ATOM 2174 C CA . PHE A 1 279 ? 19.885 -5.983 -5.310 1.00 87.56 279 PHE A CA 1
ATOM 2175 C C . PHE A 1 279 ? 19.308 -6.079 -6.724 1.00 87.56 279 PHE A C 1
ATOM 2177 O O . PHE A 1 279 ? 20.012 -5.789 -7.684 1.00 87.56 279 PHE A O 1
ATOM 2184 N N . LEU A 1 280 ? 18.023 -6.422 -6.862 1.00 85.50 280 LEU A N 1
ATOM 2185 C CA . LEU A 1 280 ? 17.356 -6.502 -8.166 1.00 85.50 280 LEU A CA 1
ATOM 2186 C C . LEU A 1 280 ? 17.264 -5.131 -8.851 1.00 85.50 280 LEU A C 1
ATOM 2188 O O . LEU A 1 280 ? 17.433 -5.042 -10.064 1.00 85.50 280 LEU A O 1
ATOM 2192 N N . GLY A 1 281 ? 17.029 -4.064 -8.082 1.00 87.50 281 GLY A N 1
ATOM 2193 C CA . GLY A 1 281 ? 17.028 -2.694 -8.588 1.00 87.50 281 GLY A CA 1
ATOM 2194 C C . GLY A 1 281 ? 18.404 -2.265 -9.095 1.00 87.50 281 GLY A C 1
ATOM 2195 O O . GLY A 1 281 ? 18.524 -1.806 -10.227 1.00 87.50 281 GLY A O 1
ATOM 2196 N N . LEU A 1 282 ? 19.453 -2.478 -8.296 1.00 91.81 282 LEU A N 1
ATOM 2197 C CA . LEU A 1 282 ? 20.835 -2.194 -8.684 1.00 91.81 282 LEU A CA 1
ATOM 2198 C C . LEU A 1 282 ? 21.248 -3.017 -9.906 1.00 91.81 282 LEU A C 1
ATOM 2200 O O . LEU A 1 282 ? 21.849 -2.479 -10.828 1.00 91.81 282 LEU A O 1
ATOM 2204 N N . TRP A 1 283 ? 20.887 -4.300 -9.937 1.00 89.81 283 TRP A N 1
ATOM 2205 C CA . TRP A 1 283 ? 21.126 -5.174 -11.080 1.00 89.81 283 TRP A CA 1
ATOM 2206 C C . TRP A 1 283 ? 20.482 -4.623 -12.356 1.00 89.81 283 TRP A C 1
ATOM 2208 O O . TRP A 1 283 ? 21.165 -4.510 -13.368 1.00 89.81 283 TRP A O 1
ATOM 2218 N N . ALA A 1 284 ? 19.213 -4.205 -12.311 1.00 89.12 284 ALA A N 1
ATOM 2219 C CA . ALA A 1 284 ? 18.532 -3.638 -13.474 1.00 89.12 284 ALA A CA 1
ATOM 2220 C C . ALA A 1 284 ? 19.180 -2.323 -13.952 1.00 89.12 284 ALA A C 1
ATOM 2222 O O . ALA A 1 284 ? 19.328 -2.123 -15.157 1.00 89.12 284 ALA A O 1
ATOM 2223 N N . ILE A 1 285 ? 19.625 -1.463 -13.027 1.00 92.75 285 ILE A N 1
ATOM 2224 C CA . ILE A 1 285 ? 20.372 -0.235 -13.352 1.00 92.75 285 ILE A CA 1
ATOM 2225 C C . ILE A 1 285 ? 21.685 -0.586 -14.057 1.00 92.75 285 ILE A C 1
ATOM 2227 O O . ILE A 1 285 ? 21.948 -0.101 -15.153 1.00 92.75 285 ILE A O 1
ATOM 2231 N N . VAL A 1 286 ? 22.492 -1.465 -13.454 1.00 93.69 286 VAL A N 1
ATOM 2232 C CA . VAL A 1 286 ? 23.797 -1.865 -13.998 1.00 93.69 286 VAL A CA 1
ATOM 2233 C C . VAL A 1 286 ? 23.644 -2.502 -15.376 1.00 93.69 286 VAL A C 1
ATOM 2235 O O . VAL A 1 286 ? 24.398 -2.150 -16.278 1.00 93.69 286 VAL A O 1
ATOM 2238 N N . MET A 1 287 ? 22.664 -3.390 -15.566 1.00 90.12 287 MET A N 1
ATOM 2239 C CA . MET A 1 287 ? 22.420 -4.017 -16.869 1.00 90.12 287 MET A CA 1
ATOM 2240 C C . MET A 1 287 ? 22.016 -2.984 -17.923 1.00 90.12 287 MET A C 1
ATOM 2242 O O . MET A 1 287 ? 22.580 -2.996 -19.011 1.00 90.12 287 MET A O 1
ATOM 2246 N N . THR A 1 288 ? 21.138 -2.035 -17.584 1.00 93.19 288 THR A N 1
ATOM 2247 C CA . THR A 1 288 ? 20.714 -0.973 -18.514 1.00 93.19 288 THR A CA 1
ATOM 2248 C C . THR A 1 288 ? 21.893 -0.088 -18.945 1.00 93.19 288 THR A C 1
ATOM 2250 O O . THR A 1 288 ? 22.057 0.211 -20.128 1.00 93.19 288 THR A O 1
ATOM 2253 N N . GLU A 1 289 ? 22.752 0.320 -18.004 1.00 95.75 289 GLU A N 1
ATOM 2254 C CA . GLU A 1 289 ? 23.931 1.137 -18.323 1.00 95.75 289 GLU A CA 1
ATOM 2255 C C . GLU A 1 289 ? 24.968 0.365 -19.141 1.00 95.75 289 GLU A C 1
ATOM 2257 O O . GLU A 1 289 ? 25.557 0.903 -20.082 1.00 95.75 289 GLU A O 1
ATOM 2262 N N . LEU A 1 290 ? 25.190 -0.904 -18.800 1.00 93.62 290 LEU A N 1
ATOM 2263 C CA . LEU A 1 290 ? 26.146 -1.746 -19.500 1.00 93.62 290 LEU A CA 1
ATOM 2264 C C . LEU A 1 290 ? 25.673 -2.046 -20.931 1.00 93.62 290 LEU A C 1
ATOM 2266 O O . LEU A 1 290 ? 26.492 -2.027 -21.848 1.00 93.62 290 LEU A O 1
ATOM 2270 N N . GLU A 1 291 ? 24.369 -2.245 -21.146 1.00 93.50 291 GLU A N 1
ATOM 2271 C CA . GLU A 1 291 ? 23.786 -2.423 -22.482 1.00 93.50 291 GLU A CA 1
ATOM 2272 C C . GLU A 1 291 ? 24.027 -1.202 -23.369 1.00 93.50 291 GLU A C 1
ATOM 2274 O O . GLU A 1 291 ? 24.432 -1.351 -24.521 1.00 93.50 291 GLU A O 1
ATOM 2279 N N . LEU A 1 292 ? 23.875 0.009 -22.836 1.00 93.62 292 LEU A N 1
ATOM 2280 C CA . LEU A 1 292 ? 24.183 1.233 -23.576 1.00 93.62 292 LEU A CA 1
ATOM 2281 C C . LEU A 1 292 ? 25.667 1.353 -23.940 1.00 93.62 292 LEU A C 1
ATOM 2283 O O . LEU A 1 292 ? 25.998 1.804 -25.037 1.00 93.62 292 LEU A O 1
ATOM 2287 N N . VAL A 1 293 ? 26.562 0.958 -23.031 1.00 94.25 293 VAL A N 1
ATOM 2288 C CA . VAL A 1 293 ? 28.013 0.997 -23.268 1.00 94.25 293 VAL A CA 1
ATOM 2289 C C . VAL A 1 293 ? 28.429 -0.028 -24.324 1.00 94.25 293 VAL A C 1
ATOM 2291 O O . VAL A 1 293 ? 29.148 0.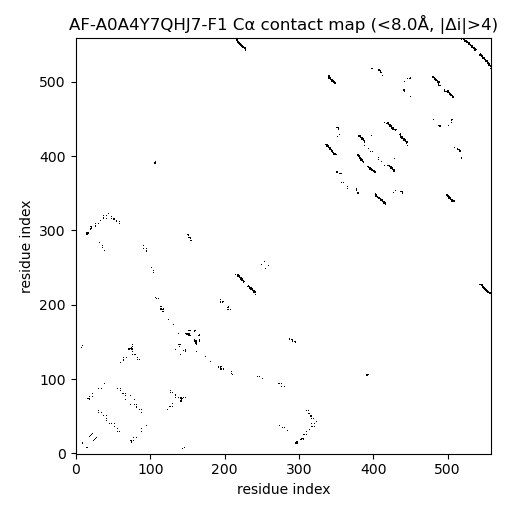329 -25.254 1.00 94.25 293 VAL A O 1
ATOM 2294 N N . LEU A 1 294 ? 27.972 -1.281 -24.220 1.00 92.81 294 LEU A N 1
ATOM 2295 C CA . LEU A 1 294 ? 28.398 -2.343 -25.140 1.00 92.81 294 LEU A CA 1
ATOM 2296 C C . LEU A 1 294 ? 27.783 -2.229 -26.538 1.00 92.81 294 LEU A C 1
ATOM 2298 O O . LEU A 1 294 ? 28.387 -2.706 -27.495 1.00 92.81 294 LEU A O 1
ATOM 2302 N N . ASN A 1 295 ? 26.622 -1.588 -26.682 1.00 93.56 295 ASN A N 1
ATOM 2303 C CA . ASN A 1 295 ? 26.012 -1.341 -27.991 1.00 93.56 295 ASN A CA 1
ATOM 2304 C C . ASN A 1 295 ? 26.545 -0.080 -28.692 1.00 93.56 295 ASN A C 1
ATOM 2306 O O . ASN A 1 295 ? 25.973 0.337 -29.697 1.00 93.56 295 ASN A O 1
ATOM 2310 N N . ASN A 1 296 ? 27.612 0.542 -28.163 1.00 92.62 296 ASN A N 1
ATOM 2311 C CA . ASN A 1 296 ? 28.202 1.776 -28.694 1.00 92.62 296 ASN A CA 1
ATOM 2312 C C . ASN A 1 296 ? 27.132 2.846 -28.990 1.00 92.62 296 ASN A C 1
ATOM 2314 O O . ASN A 1 296 ? 27.137 3.502 -30.033 1.00 92.62 296 ASN A O 1
ATOM 2318 N N . ALA A 1 297 ? 26.158 2.968 -28.084 1.00 90.81 297 ALA A N 1
ATOM 2319 C CA . ALA A 1 297 ? 25.016 3.846 -28.265 1.00 90.81 297 ALA A CA 1
ATOM 2320 C C . ALA A 1 297 ? 25.472 5.300 -28.435 1.00 90.81 297 ALA A C 1
ATOM 2322 O O . ALA A 1 297 ? 26.301 5.799 -27.662 1.00 90.81 297 ALA A O 1
ATOM 2323 N N . GLN A 1 298 ? 24.905 6.008 -29.415 1.00 90.69 298 GLN A N 1
ATOM 2324 C CA . GLN A 1 298 ? 25.184 7.429 -29.576 1.00 90.69 298 GLN A CA 1
ATOM 2325 C C . GLN A 1 298 ? 24.618 8.187 -28.373 1.00 90.69 298 GLN A C 1
ATOM 2327 O O . GLN A 1 298 ? 23.408 8.338 -28.229 1.00 90.69 298 GLN A O 1
ATOM 2332 N N . ARG A 1 299 ? 25.498 8.663 -27.485 1.00 86.38 299 ARG A N 1
ATOM 2333 C CA . ARG A 1 299 ? 25.077 9.436 -26.316 1.00 86.38 299 ARG A CA 1
ATOM 2334 C C . ARG A 1 299 ? 24.643 10.833 -26.763 1.00 86.38 299 ARG A C 1
ATOM 2336 O O . ARG A 1 299 ? 25.488 11.581 -27.260 1.00 86.38 299 ARG A O 1
ATOM 2343 N N . PRO A 1 300 ? 23.368 11.212 -26.584 1.00 82.88 300 PRO A N 1
ATOM 2344 C CA . PRO A 1 300 ? 22.940 12.571 -26.868 1.00 82.88 300 PRO A CA 1
ATOM 2345 C C . PRO A 1 300 ? 23.629 13.528 -25.888 1.00 82.88 300 PRO A C 1
ATOM 2347 O O . PRO A 1 300 ? 23.626 13.297 -24.679 1.00 82.88 300 PRO A O 1
ATOM 2350 N N . SER A 1 301 ? 24.233 14.599 -26.403 1.00 82.75 301 SER A N 1
ATOM 2351 C CA . SER A 1 301 ? 24.864 15.645 -25.584 1.00 82.75 301 SER A CA 1
ATOM 2352 C C . SER A 1 301 ? 23.857 16.659 -25.036 1.00 82.75 301 SER A C 1
ATOM 2354 O O . SER A 1 301 ? 24.168 17.389 -24.097 1.00 82.75 301 SER A O 1
ATOM 2356 N N . GLN A 1 302 ? 22.647 16.703 -25.600 1.00 88.44 302 GLN A N 1
ATOM 2357 C CA . GLN A 1 302 ? 21.613 17.672 -25.257 1.00 88.44 302 GLN A CA 1
ATOM 2358 C C . GLN A 1 302 ? 20.480 17.027 -24.454 1.00 88.44 302 GLN A C 1
ATOM 2360 O O . GLN A 1 302 ? 20.040 15.907 -24.732 1.00 88.44 302 GLN A O 1
ATOM 2365 N N . TRP A 1 303 ? 20.008 17.761 -23.450 1.00 89.25 303 TRP A N 1
ATOM 2366 C CA . TRP A 1 303 ? 18.852 17.388 -22.644 1.00 89.25 303 TRP A CA 1
ATOM 2367 C C . TRP A 1 303 ? 17.585 17.887 -23.335 1.00 89.25 303 TRP A C 1
ATOM 2369 O O . TRP A 1 303 ? 17.423 19.088 -23.542 1.00 89.25 303 TRP A O 1
ATOM 2379 N N . GLY A 1 304 ? 16.699 16.962 -23.695 1.00 90.19 304 GLY A N 1
ATOM 2380 C CA . GLY A 1 304 ? 15.381 17.285 -24.239 1.00 90.19 304 GLY A CA 1
ATOM 2381 C C . GLY A 1 304 ? 14.359 17.594 -23.144 1.00 90.19 304 GLY A C 1
ATOM 2382 O O . GLY A 1 304 ? 14.548 17.260 -21.969 1.00 90.19 304 GLY A O 1
ATOM 2383 N N . PHE A 1 305 ? 13.233 18.200 -23.527 1.00 87.88 305 PHE A N 1
ATOM 2384 C CA . PHE A 1 305 ? 12.116 18.445 -22.607 1.00 87.88 305 PHE A CA 1
ATOM 2385 C C . PHE A 1 305 ? 11.585 17.137 -21.992 1.00 87.88 305 PHE A C 1
ATOM 2387 O O . PHE A 1 305 ? 11.247 17.106 -20.804 1.00 87.88 305 PHE A O 1
ATOM 2394 N N . GLY A 1 306 ? 11.605 16.037 -22.759 1.00 86.56 306 GLY A N 1
ATOM 2395 C CA . GLY A 1 306 ? 11.205 14.707 -22.297 1.00 86.56 306 GLY A CA 1
ATOM 2396 C C . GLY A 1 306 ? 12.065 14.161 -21.154 1.00 86.56 306 GLY A C 1
ATOM 2397 O O . GLY A 1 306 ? 11.600 13.320 -20.394 1.00 86.56 306 GLY A O 1
ATOM 2398 N N . GLN A 1 307 ? 13.282 14.682 -20.965 1.00 91.19 307 GLN A N 1
ATOM 2399 C CA . GLN A 1 307 ? 14.184 14.306 -19.870 1.00 91.19 307 GLN A CA 1
ATOM 2400 C C . GLN A 1 307 ? 13.976 15.150 -18.605 1.00 91.19 307 GLN A C 1
ATOM 2402 O O . GLN A 1 307 ? 14.132 14.648 -17.491 1.00 91.19 307 GLN A O 1
ATOM 2407 N N . ILE A 1 308 ? 13.611 16.425 -18.762 1.00 92.31 308 ILE A N 1
ATOM 2408 C CA . ILE A 1 308 ? 13.451 17.370 -17.647 1.00 92.31 308 ILE A CA 1
ATOM 2409 C C . ILE A 1 308 ? 12.167 17.073 -16.865 1.00 92.31 308 ILE A C 1
ATOM 2411 O O . ILE A 1 308 ? 12.177 17.064 -15.634 1.00 92.31 308 ILE A O 1
ATOM 2415 N N . LEU A 1 309 ? 11.062 16.792 -17.561 1.00 91.56 309 LEU A N 1
ATOM 2416 C CA . LEU A 1 309 ? 9.767 16.562 -16.918 1.00 91.56 309 LEU A CA 1
ATOM 2417 C C . LEU A 1 309 ? 9.790 15.373 -15.934 1.00 91.56 309 LEU A C 1
ATOM 2419 O O . LEU A 1 309 ? 9.345 15.548 -14.796 1.00 91.56 309 LEU A O 1
ATOM 2423 N N . PRO A 1 310 ? 10.349 14.195 -16.278 1.00 90.75 310 PRO A N 1
ATOM 2424 C CA . PRO A 1 310 ? 10.519 13.102 -15.327 1.00 90.75 310 PRO A CA 1
ATOM 2425 C C . PRO A 1 310 ? 11.358 13.482 -14.107 1.00 90.75 310 PRO A C 1
ATOM 2427 O O . PRO A 1 310 ? 11.008 13.104 -12.992 1.00 90.75 310 PRO A O 1
ATOM 2430 N N . MET A 1 311 ? 12.423 14.268 -14.289 1.00 94.56 311 MET A N 1
ATOM 2431 C CA . MET A 1 311 ? 13.248 14.738 -13.174 1.00 94.56 311 MET A CA 1
ATOM 2432 C C . MET A 1 311 ? 12.446 15.619 -12.212 1.00 94.56 311 MET A C 1
ATOM 2434 O O . MET A 1 311 ? 12.521 15.420 -11.001 1.00 94.56 311 MET A O 1
ATOM 2438 N N . ILE A 1 312 ? 11.605 16.521 -12.726 1.00 93.56 312 ILE A N 1
ATOM 2439 C CA . ILE A 1 312 ? 10.723 17.356 -11.894 1.00 93.56 312 ILE A CA 1
ATOM 2440 C C . ILE A 1 312 ? 9.764 16.493 -11.061 1.00 93.56 312 ILE A C 1
ATOM 2442 O O . ILE A 1 312 ? 9.549 16.774 -9.883 1.00 93.56 312 ILE A O 1
ATOM 2446 N N . LEU A 1 313 ? 9.239 15.398 -11.620 1.00 92.38 313 LEU A N 1
ATOM 2447 C CA . LEU A 1 313 ? 8.354 14.486 -10.884 1.00 92.38 313 LEU A CA 1
ATOM 2448 C C . LEU A 1 313 ? 9.044 13.783 -9.700 1.00 92.38 313 LEU A C 1
ATOM 2450 O O . LEU A 1 313 ? 8.349 13.333 -8.787 1.00 92.38 313 LEU A O 1
ATOM 2454 N N . THR A 1 314 ? 10.381 13.721 -9.671 1.00 93.44 314 THR A N 1
ATOM 2455 C CA . THR A 1 314 ? 11.135 13.163 -8.530 1.00 93.44 314 THR A CA 1
ATOM 2456 C C . THR A 1 314 ? 11.278 14.134 -7.356 1.00 93.44 314 THR A C 1
ATOM 2458 O O . THR A 1 314 ? 11.559 13.701 -6.237 1.00 93.44 314 THR A O 1
ATOM 2461 N N . ILE A 1 315 ? 11.024 15.431 -7.570 1.00 93.69 315 ILE A N 1
ATOM 2462 C CA . ILE A 1 315 ? 11.170 16.468 -6.542 1.00 93.69 315 ILE A CA 1
ATOM 2463 C C . ILE A 1 315 ? 10.190 16.230 -5.388 1.00 93.69 315 ILE A C 1
ATOM 2465 O O . ILE A 1 315 ? 10.606 16.213 -4.235 1.00 93.69 315 ILE A O 1
ATOM 2469 N N . ALA A 1 316 ? 8.908 15.983 -5.669 1.00 92.50 316 ALA A N 1
ATOM 2470 C CA . ALA A 1 316 ? 7.910 15.798 -4.611 1.00 92.50 316 ALA A CA 1
ATOM 2471 C C . ALA A 1 316 ? 8.256 14.631 -3.651 1.00 92.50 316 ALA A C 1
ATOM 2473 O O . ALA A 1 316 ? 8.287 14.851 -2.442 1.00 92.50 316 ALA A O 1
ATOM 2474 N N . PRO A 1 317 ? 8.616 13.424 -4.134 1.00 90.62 317 PRO A N 1
ATOM 2475 C CA . PRO A 1 317 ? 9.120 12.351 -3.274 1.00 90.62 317 PRO A CA 1
ATOM 2476 C C . PRO A 1 317 ? 10.385 12.695 -2.484 1.00 90.62 317 PRO A C 1
ATOM 2478 O O . PRO A 1 317 ? 10.517 12.262 -1.340 1.00 90.62 317 PRO A O 1
ATOM 2481 N N . LEU A 1 318 ? 11.317 13.454 -3.071 1.00 93.38 318 LEU A N 1
ATOM 2482 C CA . LEU A 1 318 ? 12.510 13.915 -2.356 1.00 93.38 318 LEU A CA 1
ATOM 2483 C C . LEU A 1 318 ? 12.134 14.825 -1.186 1.00 93.38 318 LEU A C 1
ATOM 2485 O O . LEU A 1 318 ? 12.647 14.627 -0.087 1.00 93.38 318 LEU A O 1
ATOM 2489 N N . PHE A 1 319 ? 11.213 15.768 -1.401 1.00 94.12 319 PHE A N 1
ATOM 2490 C CA . PHE A 1 319 ? 10.704 16.640 -0.343 1.00 94.12 319 PHE A CA 1
ATOM 2491 C C . PHE A 1 319 ? 10.006 15.843 0.756 1.00 94.12 319 PHE A C 1
ATOM 2493 O O . PHE A 1 319 ? 10.345 16.031 1.916 1.00 94.12 319 PHE A O 1
ATOM 2500 N N . SER A 1 320 ? 9.136 14.885 0.420 1.00 90.31 320 SER A N 1
ATOM 2501 C CA . SER A 1 320 ? 8.508 14.023 1.432 1.00 90.31 320 SER A CA 1
ATOM 2502 C C . SER A 1 320 ? 9.532 13.222 2.242 1.00 90.31 320 SER A C 1
ATOM 2504 O O . SER A 1 320 ? 9.390 13.056 3.452 1.00 90.31 320 SER A O 1
ATOM 2506 N N . LEU A 1 321 ? 10.600 12.733 1.601 1.00 91.50 321 LEU A N 1
ATOM 2507 C CA . LEU A 1 321 ? 11.673 12.038 2.309 1.00 91.50 321 LEU A CA 1
ATOM 2508 C C . LEU A 1 321 ? 12.455 12.991 3.222 1.00 91.50 321 LEU A C 1
ATOM 2510 O O . LEU A 1 321 ? 12.815 12.614 4.338 1.00 91.50 321 LEU A O 1
ATOM 2514 N N . PHE A 1 322 ? 12.718 14.210 2.758 1.00 93.94 322 PHE A N 1
ATOM 2515 C CA . PHE A 1 322 ? 13.411 15.233 3.527 1.00 93.94 322 PHE A CA 1
ATOM 2516 C C . PHE A 1 322 ? 12.580 15.711 4.722 1.00 93.94 322 PHE A C 1
ATOM 2518 O O . PHE A 1 322 ? 13.102 15.761 5.831 1.00 93.94 322 PHE A O 1
ATOM 2525 N N . GLU A 1 323 ? 11.286 15.970 4.536 1.00 90.62 323 GLU A N 1
ATOM 2526 C CA . GLU A 1 323 ? 10.338 16.282 5.609 1.00 90.62 323 GLU A CA 1
ATOM 2527 C C . GLU A 1 323 ? 10.279 15.156 6.635 1.00 90.62 323 GLU A C 1
ATOM 2529 O O . GLU A 1 323 ? 10.360 15.421 7.830 1.00 90.62 323 GLU A O 1
ATOM 2534 N N . TRP A 1 324 ? 10.232 13.896 6.192 1.00 89.75 324 TRP A N 1
ATOM 2535 C CA . TRP A 1 324 ? 10.310 12.758 7.101 1.00 89.75 324 TRP A CA 1
ATOM 2536 C C . TRP A 1 324 ? 11.632 12.729 7.883 1.00 89.75 324 TRP A C 1
ATOM 2538 O O . TRP A 1 324 ? 11.617 12.490 9.092 1.00 89.75 324 TRP A O 1
ATOM 2548 N N . MET A 1 325 ? 12.776 12.985 7.236 1.00 89.69 325 MET A N 1
ATOM 2549 C CA . MET A 1 325 ? 14.075 13.042 7.919 1.00 89.69 325 MET A CA 1
ATOM 2550 C C . MET A 1 325 ? 14.140 14.190 8.927 1.00 89.69 325 MET A C 1
ATOM 2552 O O . MET A 1 325 ? 14.639 13.992 10.033 1.00 89.69 325 MET A O 1
ATOM 2556 N N . LEU A 1 326 ? 13.637 15.371 8.561 1.00 91.75 326 LEU A N 1
ATOM 2557 C CA . LEU A 1 326 ? 13.564 16.524 9.451 1.00 91.75 326 LEU A CA 1
ATOM 2558 C C . LEU A 1 326 ? 12.639 16.239 10.626 1.00 91.75 326 LEU A C 1
ATOM 2560 O O . LEU A 1 326 ? 13.071 16.412 11.756 1.00 91.75 326 LEU A O 1
ATOM 2564 N N . ALA A 1 327 ? 11.434 15.725 10.377 1.00 84.06 327 ALA A N 1
ATOM 2565 C CA . ALA A 1 327 ? 10.480 15.335 11.410 1.00 84.06 327 ALA A CA 1
ATOM 2566 C C . ALA A 1 327 ? 11.054 14.264 12.344 1.00 84.06 327 ALA A C 1
ATOM 2568 O O . ALA A 1 327 ? 10.834 14.324 13.544 1.00 84.06 327 ALA A O 1
ATOM 2569 N N . SER A 1 328 ? 11.837 13.320 11.814 1.00 83.81 328 SER A N 1
ATOM 2570 C CA . SER A 1 328 ? 12.504 12.283 12.617 1.00 83.81 328 SER A CA 1
ATOM 2571 C C . SER A 1 328 ? 13.681 12.818 13.438 1.00 83.81 328 SER A C 1
ATOM 2573 O O . SER A 1 328 ? 14.081 12.191 14.414 1.00 83.81 328 SER A O 1
ATOM 2575 N N . ARG A 1 329 ? 14.287 13.939 13.026 1.00 87.94 329 ARG A N 1
ATOM 2576 C CA . ARG A 1 329 ? 15.354 14.618 13.779 1.00 87.94 329 ARG A CA 1
ATOM 2577 C C . ARG A 1 329 ? 14.813 15.666 14.750 1.00 87.94 329 ARG A C 1
ATOM 2579 O O . ARG A 1 329 ? 15.479 15.946 15.739 1.00 87.94 329 ARG A O 1
ATOM 2586 N N . SER A 1 330 ? 13.667 16.273 14.441 1.00 85.56 330 SER A N 1
ATOM 2587 C CA . SER A 1 330 ? 13.020 17.310 15.247 1.00 85.56 330 SER A CA 1
ATOM 2588 C C . SER A 1 330 ? 12.008 16.752 16.240 1.00 85.56 330 SER A C 1
ATOM 2590 O O . SER A 1 330 ? 11.734 17.413 17.240 1.00 85.56 330 SER A O 1
ATOM 2592 N N . SER A 1 331 ? 11.486 15.538 16.020 1.00 73.50 331 SER A N 1
ATOM 2593 C CA . SER A 1 331 ? 10.906 14.744 17.099 1.00 73.50 331 SER A CA 1
ATOM 2594 C C . SER A 1 331 ? 11.978 14.657 18.179 1.00 73.50 331 SER A C 1
ATOM 2596 O O . SER A 1 331 ? 13.080 14.203 17.874 1.00 73.50 331 SER A O 1
ATOM 2598 N N . GLY A 1 332 ? 11.694 15.190 19.370 1.00 73.81 332 GLY A N 1
ATOM 2599 C CA . GLY A 1 332 ? 12.644 15.321 20.476 1.00 73.81 332 GLY A CA 1
ATOM 2600 C C . GLY A 1 332 ? 13.214 13.976 20.966 1.00 73.81 332 GLY A C 1
ATOM 2601 O O . GLY A 1 332 ? 13.226 13.001 20.215 1.00 73.81 332 GLY A O 1
ATOM 2602 N N . PRO A 1 333 ? 13.724 13.876 22.211 1.00 68.56 333 PRO A N 1
ATOM 2603 C CA . PRO A 1 333 ? 14.215 12.599 22.739 1.00 68.56 333 PRO A CA 1
ATOM 2604 C C . PRO A 1 333 ? 13.194 11.498 22.443 1.00 68.56 333 PRO A C 1
ATOM 2606 O O . PRO A 1 333 ? 12.010 11.681 22.720 1.00 68.56 333 PRO A O 1
ATOM 2609 N N . SER A 1 334 ? 13.660 10.431 21.777 1.00 61.38 334 SER A N 1
ATOM 2610 C CA . SER A 1 334 ? 12.809 9.439 21.116 1.00 61.38 334 SER A CA 1
ATOM 2611 C C . SER A 1 334 ? 11.617 9.089 21.993 1.00 61.38 334 SER A C 1
ATOM 2613 O O . SER A 1 334 ? 11.830 8.652 23.128 1.00 61.38 334 SER A O 1
ATOM 2615 N N . GLU A 1 335 ? 10.407 9.282 21.466 1.00 72.25 335 GLU A N 1
ATOM 2616 C CA . GLU A 1 335 ? 9.161 8.893 22.120 1.00 72.25 335 GLU A CA 1
ATOM 2617 C C . GLU A 1 335 ? 9.346 7.520 22.778 1.00 72.25 335 GLU A C 1
ATOM 2619 O O . GLU A 1 335 ? 9.567 6.513 22.095 1.00 72.25 335 GLU A O 1
ATOM 2624 N N . ARG A 1 336 ? 9.356 7.483 24.119 1.00 79.88 336 ARG A N 1
ATOM 2625 C CA . ARG A 1 336 ? 9.525 6.228 24.848 1.00 79.88 336 ARG A CA 1
ATOM 2626 C C . ARG A 1 336 ? 8.245 5.432 24.643 1.00 79.88 336 ARG A C 1
ATOM 2628 O O . ARG A 1 336 ? 7.223 5.724 25.251 1.00 79.88 336 ARG A O 1
ATOM 2635 N N . VAL A 1 337 ? 8.302 4.432 23.769 1.00 85.12 337 VAL A N 1
ATOM 2636 C CA . VAL A 1 337 ? 7.197 3.490 23.590 1.00 85.12 337 VAL A CA 1
ATOM 2637 C C . VAL A 1 337 ? 7.059 2.686 24.878 1.00 85.12 337 VAL A C 1
ATOM 2639 O O . VAL A 1 337 ? 7.980 1.964 25.265 1.00 85.12 337 VAL A O 1
ATOM 2642 N N . ARG A 1 338 ? 5.913 2.806 25.546 1.00 88.44 338 ARG A N 1
ATOM 2643 C CA . ARG A 1 338 ? 5.577 2.042 26.750 1.00 88.44 338 ARG A CA 1
ATOM 2644 C C . ARG A 1 338 ? 4.393 1.142 26.453 1.00 88.44 338 ARG A C 1
ATOM 2646 O O . ARG A 1 338 ? 3.484 1.506 25.711 1.00 88.44 338 ARG A O 1
ATOM 2653 N N . LYS A 1 339 ? 4.397 -0.047 27.046 1.00 90.62 339 LYS A N 1
ATOM 2654 C CA . LYS A 1 339 ? 3.247 -0.944 26.984 1.00 90.62 339 LYS A CA 1
ATOM 2655 C C . LYS A 1 339 ? 2.286 -0.589 28.105 1.00 90.62 339 LYS A C 1
ATOM 2657 O O . LYS A 1 339 ? 2.658 -0.662 29.271 1.00 90.62 339 LYS A O 1
ATOM 2662 N N . VAL A 1 340 ? 1.072 -0.203 27.742 1.00 92.06 340 VAL A N 1
ATOM 2663 C CA . VAL A 1 340 ? -0.012 0.098 28.674 1.00 92.06 340 VAL A CA 1
ATOM 2664 C C . VAL A 1 340 ? -1.161 -0.850 28.378 1.00 92.06 340 VAL A C 1
ATOM 2666 O O . VAL A 1 340 ? -1.617 -0.962 27.241 1.00 92.06 340 VAL A O 1
ATOM 2669 N N . ARG A 1 341 ? -1.633 -1.533 29.414 1.00 93.88 341 ARG A N 1
ATOM 2670 C CA . ARG A 1 341 ? -2.862 -2.309 29.383 1.00 93.88 341 ARG A CA 1
ATOM 2671 C C . ARG A 1 341 ? -4.038 -1.375 29.611 1.00 93.88 341 ARG A C 1
ATOM 2673 O O . ARG A 1 341 ? -4.119 -0.727 30.651 1.00 93.88 341 ARG A O 1
ATOM 2680 N N . ILE A 1 342 ? -4.951 -1.331 28.650 1.00 95.12 342 ILE A N 1
ATOM 2681 C CA . ILE A 1 342 ? -6.214 -0.603 28.752 1.00 95.12 342 ILE A CA 1
ATOM 2682 C C . ILE A 1 342 ? -7.336 -1.609 28.925 1.00 95.12 342 ILE A C 1
ATOM 2684 O O . ILE A 1 342 ? -7.565 -2.429 28.041 1.00 95.12 342 ILE A O 1
ATOM 2688 N N . THR A 1 343 ? -8.052 -1.523 30.038 1.00 95.19 343 THR A N 1
ATOM 2689 C CA . THR A 1 343 ? -9.224 -2.344 30.329 1.00 95.19 343 THR A CA 1
ATOM 2690 C C . THR A 1 343 ? -10.477 -1.494 30.232 1.00 95.19 343 THR A C 1
ATOM 2692 O O . THR A 1 343 ? -10.670 -0.577 31.028 1.00 95.19 343 THR A O 1
ATOM 2695 N N . VAL A 1 344 ? -11.346 -1.797 29.273 1.00 95.94 344 VAL A N 1
ATOM 2696 C CA . VAL A 1 344 ? -12.670 -1.176 29.180 1.00 95.94 344 VAL A CA 1
ATOM 2697 C C . VAL A 1 344 ? -13.600 -1.983 30.079 1.00 95.94 344 VAL A C 1
ATOM 2699 O O . VAL A 1 344 ? -13.962 -3.105 29.729 1.00 95.94 344 VAL A O 1
ATOM 2702 N N . LYS A 1 345 ? -13.908 -1.446 31.268 1.00 95.06 345 LYS A N 1
ATOM 2703 C CA . LYS A 1 345 ? -14.687 -2.146 32.298 1.00 95.06 345 LYS A CA 1
ATOM 2704 C C . LYS A 1 345 ? -16.175 -2.013 31.992 1.00 95.06 345 LYS A C 1
ATOM 2706 O O . LYS A 1 345 ? -16.745 -2.894 31.359 1.00 95.06 345 LYS A O 1
ATOM 2711 N N . GLU A 1 346 ? -16.762 -0.878 32.345 1.00 96.81 346 GLU A N 1
ATOM 2712 C CA . GLU A 1 346 ? -18.211 -0.675 32.332 1.00 96.81 346 GLU A CA 1
ATOM 2713 C C . GLU A 1 346 ? -18.569 0.616 31.593 1.00 96.81 346 GLU A C 1
ATOM 2715 O O . GLU A 1 346 ? -17.789 1.569 31.574 1.00 96.81 346 GLU A O 1
ATOM 2720 N N . ALA A 1 347 ? -19.751 0.673 30.989 1.00 97.44 347 ALA A N 1
ATOM 2721 C CA . ALA A 1 347 ? -20.394 1.935 30.647 1.00 97.44 347 ALA A CA 1
ATOM 2722 C C . ALA A 1 347 ? -21.743 2.024 31.346 1.00 97.44 347 ALA A C 1
ATOM 2724 O O . ALA A 1 347 ? -22.344 0.996 31.633 1.00 97.44 347 ALA A O 1
ATOM 2725 N N . THR A 1 348 ? -22.220 3.239 31.596 1.00 97.88 348 THR A N 1
ATOM 2726 C CA . THR A 1 348 ? -23.515 3.466 32.240 1.00 97.88 348 THR A CA 1
ATOM 2727 C C . THR A 1 348 ? -24.390 4.412 31.435 1.00 97.88 348 THR A C 1
ATOM 2729 O O . THR A 1 348 ? -23.892 5.274 30.706 1.00 97.88 348 THR A O 1
ATOM 2732 N N . GLY A 1 349 ? -25.704 4.208 31.539 1.00 96.88 349 GLY A N 1
ATOM 2733 C CA . GLY A 1 349 ? -26.744 5.074 30.995 1.00 96.88 349 GLY A CA 1
ATOM 2734 C C . GLY A 1 349 ? -26.782 5.167 29.471 1.00 96.88 349 GLY A C 1
ATOM 2735 O O . GLY A 1 349 ? -27.366 6.114 28.942 1.00 96.88 349 GLY A O 1
ATOM 2736 N N . LEU A 1 350 ? -26.199 4.203 28.748 1.00 97.62 350 LEU A N 1
ATOM 2737 C CA . LEU A 1 350 ? -26.147 4.240 27.290 1.00 97.62 350 LEU A CA 1
ATOM 2738 C C . LEU A 1 350 ? -27.552 4.193 26.689 1.00 97.62 350 LEU A C 1
ATOM 2740 O O . LEU A 1 350 ? -28.328 3.267 26.924 1.00 97.62 350 LEU A O 1
ATOM 2744 N N . LYS A 1 351 ? -27.856 5.176 25.844 1.00 97.06 351 LYS A N 1
ATOM 2745 C CA . LYS A 1 351 ? -29.095 5.250 25.071 1.00 97.06 351 LYS A CA 1
ATOM 2746 C C . LYS A 1 351 ? -28.794 5.116 23.592 1.00 97.06 351 LYS A C 1
ATOM 2748 O O . LYS A 1 351 ? -27.809 5.641 23.066 1.00 97.06 351 LYS A O 1
ATOM 2753 N N . ARG A 1 352 ? -29.684 4.417 22.897 1.00 95.81 352 ARG A N 1
ATOM 2754 C CA . ARG A 1 352 ? -29.594 4.257 21.453 1.00 95.81 352 ARG A CA 1
ATOM 2755 C C . ARG A 1 352 ? -29.793 5.617 20.763 1.00 95.81 352 ARG A C 1
ATOM 2757 O O . ARG A 1 352 ? -30.711 6.342 21.135 1.00 95.81 352 ARG A O 1
ATOM 2764 N N . PRO A 1 353 ? -28.955 5.991 19.777 1.00 93.25 353 PRO A N 1
ATOM 2765 C CA . PRO A 1 353 ? -29.072 7.288 19.110 1.00 93.25 353 PRO A CA 1
ATOM 2766 C C . PRO A 1 353 ? -30.321 7.396 18.228 1.00 93.25 353 PRO A C 1
ATOM 2768 O O . PRO A 1 353 ? -30.830 8.498 18.053 1.00 93.25 353 PRO A O 1
ATOM 2771 N N . GLN A 1 354 ? -30.778 6.273 17.670 1.00 94.06 354 GLN A N 1
ATOM 2772 C CA . GLN A 1 354 ? -31.997 6.156 16.876 1.00 94.06 354 GLN A CA 1
ATOM 2773 C C . GLN A 1 354 ? -32.525 4.723 16.992 1.00 94.06 354 GLN A C 1
ATOM 2775 O O . GLN A 1 354 ? -31.754 3.769 16.878 1.00 94.06 354 GLN A O 1
ATOM 2780 N N . CYS A 1 355 ? -33.824 4.551 17.204 1.00 93.75 355 CYS A N 1
ATOM 2781 C CA . CYS A 1 355 ? -34.481 3.253 17.253 1.00 93.75 355 CYS A CA 1
ATOM 2782 C C . CYS A 1 355 ? -35.646 3.161 16.262 1.00 93.75 355 CYS A C 1
ATOM 2784 O O . CYS A 1 355 ? -36.151 4.147 15.740 1.00 93.75 355 CYS A O 1
ATOM 2786 N N . GLU A 1 356 ? -36.086 1.934 16.009 1.00 92.38 356 GLU A N 1
ATOM 2787 C CA . GLU A 1 356 ? -37.187 1.594 15.104 1.00 92.38 356 GLU A CA 1
ATOM 2788 C C . GLU A 1 356 ? -38.503 2.249 15.478 1.00 92.38 356 GLU A C 1
ATOM 2790 O O . GLU A 1 356 ? -39.367 2.438 14.632 1.00 92.38 356 GLU A O 1
ATOM 2795 N N . VAL A 1 357 ? -38.658 2.541 16.762 1.00 93.00 357 VAL A N 1
ATOM 2796 C CA . VAL A 1 357 ? -39.880 3.090 17.324 1.00 93.00 357 VAL A CA 1
ATOM 2797 C C . VAL A 1 357 ? -39.936 4.606 17.133 1.00 93.00 357 VAL A C 1
ATOM 2799 O O . VAL A 1 357 ? -41.028 5.156 17.130 1.00 93.00 357 VAL A O 1
ATOM 2802 N N . ASP A 1 358 ? -38.793 5.269 16.919 1.00 91.50 358 ASP A N 1
ATOM 2803 C CA . ASP A 1 358 ? -38.710 6.733 16.810 1.00 91.50 358 ASP A CA 1
ATOM 2804 C C . ASP A 1 358 ? -39.377 7.266 15.532 1.00 91.50 358 ASP A C 1
ATOM 2806 O O . ASP A 1 358 ? -39.780 8.425 15.477 1.00 91.50 358 ASP A O 1
ATOM 2810 N N . GLU A 1 359 ? -39.521 6.426 14.502 1.00 91.19 359 GLU A N 1
ATOM 2811 C CA . GLU A 1 359 ? -40.225 6.778 13.261 1.00 91.19 359 GLU A CA 1
ATOM 2812 C C . GLU A 1 359 ? -41.756 6.794 13.433 1.00 91.19 359 GLU A C 1
ATOM 2814 O O . GLU A 1 359 ? -42.469 7.314 12.572 1.00 91.19 359 GLU A O 1
ATOM 2819 N N . PHE A 1 360 ? -42.278 6.246 14.536 1.00 92.19 360 PHE A N 1
ATOM 2820 C CA . PHE A 1 360 ? -43.711 6.111 14.780 1.00 92.19 360 PHE A CA 1
ATOM 2821 C C . PHE A 1 360 ? -44.165 6.996 15.952 1.00 92.19 360 PHE A C 1
ATOM 2823 O O . PHE A 1 360 ? -43.581 6.934 17.034 1.00 92.19 360 PHE A O 1
ATOM 2830 N N . PRO A 1 361 ? -45.258 7.768 15.802 1.00 90.44 361 PRO A N 1
ATOM 2831 C CA . PRO A 1 361 ? -45.878 8.463 16.928 1.00 90.44 361 PRO A CA 1
ATOM 2832 C C . PRO A 1 361 ? -46.284 7.485 18.043 1.00 90.44 361 PRO A C 1
ATOM 2834 O O . PRO A 1 361 ? -46.726 6.370 17.756 1.00 90.44 361 PRO A O 1
ATOM 2837 N N . GLU A 1 362 ? -46.219 7.918 19.306 1.00 88.81 362 GLU A N 1
ATOM 2838 C CA . GLU A 1 362 ? -46.485 7.066 20.485 1.00 88.81 362 GLU A CA 1
ATOM 2839 C C . GLU A 1 362 ? -47.859 6.370 20.470 1.00 88.81 362 GLU A C 1
ATOM 2841 O O . GLU A 1 362 ? -48.007 5.262 20.989 1.00 88.81 362 GLU A O 1
ATOM 2846 N N . ILE A 1 363 ? -48.850 6.977 19.807 1.00 91.25 363 ILE A N 1
ATOM 2847 C CA . ILE A 1 363 ? -50.214 6.443 19.647 1.00 91.25 363 ILE A CA 1
ATOM 2848 C C . ILE A 1 363 ? -50.216 5.100 18.889 1.00 91.25 363 ILE A C 1
ATOM 2850 O O . ILE A 1 363 ? -51.072 4.250 19.124 1.00 91.25 363 ILE A O 1
ATOM 2854 N N . TYR A 1 364 ? -49.254 4.878 17.988 1.00 87.06 364 TYR A N 1
ATOM 2855 C CA . TYR A 1 364 ? -49.186 3.661 17.172 1.00 87.06 364 TYR A CA 1
ATOM 2856 C C . TYR A 1 364 ? -48.377 2.532 17.814 1.00 87.06 364 TYR A C 1
ATOM 2858 O O . TYR A 1 364 ? -48.511 1.374 17.410 1.00 87.06 364 TYR A O 1
ATOM 2866 N N . THR A 1 365 ? -47.525 2.850 18.788 1.00 85.44 365 THR A N 1
ATOM 2867 C CA . THR A 1 365 ? -46.531 1.916 19.333 1.00 85.44 365 THR A CA 1
ATOM 2868 C C . THR A 1 365 ? -47.039 1.224 20.594 1.00 85.44 365 THR A C 1
ATOM 2870 O O . THR A 1 365 ? -46.855 0.014 20.736 1.00 85.44 365 THR A O 1
ATOM 2873 N N . THR A 1 366 ? -47.772 1.949 21.441 1.00 80.88 366 THR A N 1
ATOM 2874 C CA . THR A 1 366 ? -48.392 1.442 22.678 1.00 80.88 366 THR A CA 1
ATOM 2875 C C . THR A 1 366 ? -49.378 0.278 22.488 1.00 80.88 366 THR A C 1
ATOM 2877 O O . THR A 1 366 ? -49.282 -0.680 23.253 1.00 80.88 366 THR A O 1
ATOM 2880 N N . PRO A 1 367 ? -50.286 0.253 21.488 1.00 86.69 367 PRO A N 1
ATOM 2881 C CA . PRO A 1 367 ? -51.221 -0.867 21.346 1.00 86.69 367 PRO A CA 1
ATOM 2882 C C . PRO A 1 367 ? -50.598 -2.120 20.708 1.00 86.69 367 PRO A C 1
ATOM 2884 O O . PRO A 1 367 ? -51.158 -3.206 20.833 1.00 86.69 367 PRO A O 1
ATOM 2887 N N . LYS A 1 368 ? -49.465 -1.995 19.999 1.00 85.69 368 LYS A N 1
ATOM 2888 C CA . LYS A 1 368 ? -48.859 -3.104 19.233 1.00 85.69 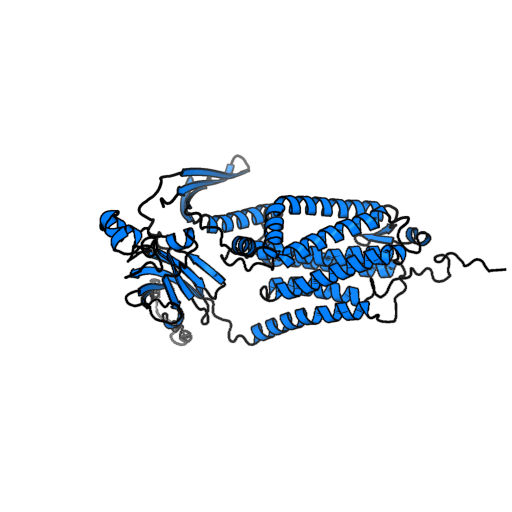368 LYS A CA 1
ATOM 2889 C C . LYS A 1 368 ? -47.742 -3.838 19.967 1.00 85.69 368 LYS A C 1
ATOM 2891 O O . LYS A 1 368 ? -47.495 -5.003 19.665 1.00 85.69 368 LYS A O 1
ATOM 2896 N N . PHE A 1 369 ? -47.057 -3.178 20.896 1.00 91.56 369 PHE A N 1
ATOM 2897 C CA . PHE A 1 369 ? -45.896 -3.741 21.575 1.00 91.56 369 PHE A CA 1
ATOM 2898 C C . PHE A 1 369 ? -46.074 -3.683 23.087 1.00 91.56 369 PHE A C 1
ATOM 2900 O O . PHE A 1 369 ? -46.404 -2.644 23.647 1.00 91.56 369 PHE A O 1
ATOM 2907 N N . THR A 1 370 ? -45.790 -4.792 23.770 1.00 94.56 370 THR A N 1
ATOM 2908 C CA . THR A 1 370 ? -45.668 -4.794 25.231 1.00 94.56 370 THR A CA 1
ATOM 2909 C C . THR A 1 370 ? -44.532 -3.859 25.652 1.00 94.56 370 THR A C 1
ATOM 2911 O O . THR A 1 370 ? -43.494 -3.820 24.991 1.00 94.56 370 THR A O 1
ATOM 2914 N N . GLU A 1 371 ? -44.674 -3.174 26.786 1.00 93.69 371 GLU A N 1
ATOM 2915 C CA . GLU A 1 371 ? -43.659 -2.264 27.341 1.00 93.69 371 GLU A CA 1
ATOM 2916 C C . GLU A 1 371 ? -42.264 -2.910 27.420 1.00 93.69 371 GLU A C 1
ATOM 2918 O O . GLU A 1 371 ? -41.287 -2.345 26.939 1.00 93.69 371 GLU A O 1
ATOM 2923 N N . ARG A 1 372 ? -42.185 -4.177 27.854 1.00 94.19 372 ARG A N 1
ATOM 2924 C CA . ARG A 1 372 ? -40.938 -4.970 27.855 1.00 94.19 372 ARG A CA 1
ATOM 2925 C C . ARG A 1 372 ? -40.283 -5.097 26.475 1.00 94.19 372 ARG A C 1
ATOM 2927 O O . ARG A 1 372 ? -39.061 -5.157 26.362 1.00 94.19 372 ARG A O 1
ATOM 2934 N N . HIS A 1 373 ? -41.086 -5.191 25.418 1.00 93.75 373 HIS A N 1
ATOM 2935 C CA . HIS A 1 373 ? -40.588 -5.286 24.049 1.00 93.75 373 HIS A CA 1
ATOM 2936 C C . HIS A 1 373 ? -40.082 -3.926 23.559 1.00 93.75 373 HIS A C 1
ATOM 2938 O O . HIS A 1 373 ? -39.020 -3.863 22.943 1.00 93.75 373 HIS A O 1
ATOM 2944 N N . LEU A 1 374 ? -40.788 -2.841 23.892 1.00 93.75 374 LEU A N 1
ATOM 2945 C CA . LEU A 1 374 ? -40.351 -1.473 23.604 1.00 93.75 374 LEU A CA 1
ATOM 2946 C C . LEU A 1 374 ? -39.045 -1.134 24.324 1.00 93.75 374 LEU A C 1
ATOM 2948 O O . LEU A 1 374 ? -38.121 -0.625 23.694 1.00 93.75 374 LEU A O 1
ATOM 2952 N N . GLU A 1 375 ? -38.927 -1.481 25.606 1.00 94.56 375 GLU A N 1
ATOM 2953 C CA . GLU A 1 375 ? -37.677 -1.349 26.354 1.00 94.56 375 GLU A CA 1
ATOM 2954 C C . GLU A 1 375 ? -36.552 -2.115 25.668 1.00 94.56 375 GLU A C 1
ATOM 2956 O O . GLU A 1 375 ? -35.489 -1.557 25.411 1.00 94.56 375 GLU A O 1
ATOM 2961 N N . LYS A 1 376 ? -36.789 -3.377 25.295 1.00 94.69 376 LYS A N 1
ATOM 2962 C CA . LYS A 1 376 ? -35.791 -4.185 24.594 1.00 94.69 376 LYS A CA 1
ATOM 2963 C C . LYS A 1 376 ? -35.357 -3.539 23.271 1.00 94.69 376 LYS A C 1
ATOM 2965 O O . LYS A 1 376 ? -34.164 -3.522 22.985 1.00 94.69 376 LYS A O 1
ATOM 2970 N N . ILE A 1 377 ? -36.278 -2.992 22.476 1.00 94.31 377 ILE A N 1
ATOM 2971 C CA . ILE A 1 377 ? -35.951 -2.300 21.216 1.00 94.31 377 ILE A CA 1
ATOM 2972 C C . ILE A 1 377 ? -35.120 -1.029 21.467 1.00 94.31 377 ILE A C 1
ATOM 2974 O O . ILE A 1 377 ? -34.167 -0.749 20.730 1.00 94.31 377 ILE A O 1
ATOM 2978 N N . ARG A 1 378 ? -35.464 -0.274 22.518 1.00 95.44 378 ARG A N 1
ATOM 2979 C CA . ARG A 1 378 ? -34.785 0.971 22.904 1.00 95.44 378 ARG A CA 1
ATOM 2980 C C . ARG A 1 378 ? -33.392 0.733 23.490 1.00 95.44 378 ARG A C 1
ATOM 2982 O O . ARG A 1 378 ? -32.523 1.583 23.308 1.00 95.44 378 ARG A O 1
ATOM 2989 N N . LYS A 1 379 ? -33.155 -0.408 24.147 1.00 97.25 379 LYS A N 1
ATOM 2990 C CA . LYS A 1 379 ? -31.829 -0.767 24.670 1.00 97.25 379 LYS A CA 1
ATOM 2991 C C . LYS A 1 379 ? -30.830 -0.986 23.518 1.00 97.25 379 LYS A C 1
ATOM 2993 O O . LYS A 1 379 ? -31.106 -1.799 22.617 1.00 97.25 379 LYS A O 1
ATOM 2998 N N . PRO A 1 380 ? -29.673 -0.295 23.525 1.00 96.94 380 PRO A N 1
ATOM 2999 C CA . PRO A 1 380 ? -28.664 -0.463 22.487 1.00 96.94 380 PRO A CA 1
ATOM 3000 C C . PRO A 1 380 ? -28.039 -1.864 22.563 1.00 96.94 380 PRO A C 1
ATOM 3002 O O . PRO A 1 380 ? -28.182 -2.565 23.564 1.00 96.94 380 PRO A O 1
ATOM 3005 N N . SER A 1 381 ? -27.353 -2.284 21.502 1.00 95.12 381 SER A N 1
ATOM 3006 C CA . SER A 1 381 ? -26.385 -3.386 21.572 1.00 95.12 381 SER A CA 1
ATOM 3007 C C . SER A 1 381 ? -24.972 -2.804 21.472 1.00 95.12 381 SER A C 1
ATOM 3009 O O . SER A 1 381 ? -24.410 -2.746 20.370 1.00 95.12 381 SER A O 1
ATOM 3011 N N . PRO A 1 382 ? -24.442 -2.240 22.579 1.00 96.00 382 PRO A N 1
ATOM 3012 C CA . PRO A 1 382 ? -23.222 -1.456 22.540 1.00 96.00 382 PRO A CA 1
ATOM 3013 C C . PRO A 1 382 ? -21.963 -2.317 22.408 1.00 96.00 382 PRO A C 1
ATOM 3015 O O . PRO A 1 382 ? -21.831 -3.376 23.023 1.00 96.00 382 PRO A O 1
ATOM 3018 N N . PHE A 1 383 ? -20.992 -1.794 21.666 1.00 94.12 383 PHE A N 1
ATOM 3019 C CA . PHE A 1 383 ? -19.596 -2.228 21.688 1.00 94.12 383 PHE A CA 1
ATOM 3020 C C . PHE A 1 383 ? -18.675 -1.002 21.631 1.00 94.12 383 PHE A C 1
ATOM 3022 O O . PHE A 1 383 ? -19.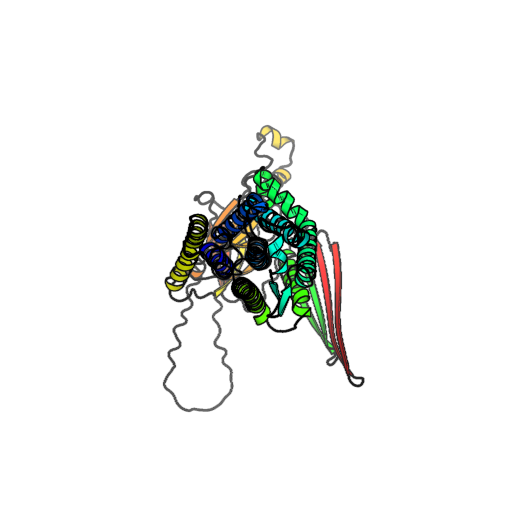034 0.037 21.070 1.00 94.12 383 PHE A O 1
ATOM 3029 N N . ALA A 1 384 ? -17.476 -1.109 22.196 1.00 94.50 384 ALA A N 1
ATOM 3030 C CA . ALA A 1 384 ? -16.476 -0.051 22.189 1.00 94.50 384 ALA A CA 1
ATOM 3031 C C . ALA A 1 384 ? -15.412 -0.328 21.121 1.00 94.50 384 ALA A C 1
ATOM 3033 O O . ALA A 1 384 ? -14.958 -1.454 20.956 1.00 94.50 384 ALA A O 1
ATOM 3034 N N . ALA A 1 385 ? -14.992 0.700 20.390 1.00 91.44 385 ALA A N 1
ATOM 3035 C CA . ALA A 1 385 ? -13.849 0.670 19.493 1.00 91.44 385 ALA A CA 1
ATOM 3036 C C . ALA A 1 385 ? -12.781 1.638 20.007 1.00 91.44 385 ALA A C 1
ATOM 3038 O O . ALA A 1 385 ? -12.998 2.848 20.065 1.00 91.44 385 ALA A O 1
ATOM 3039 N N . ILE A 1 386 ? -11.629 1.098 20.372 1.00 92.62 386 ILE A N 1
ATOM 3040 C CA . ILE A 1 386 ? -10.478 1.826 20.898 1.00 92.62 386 ILE A CA 1
ATOM 3041 C C . ILE A 1 386 ? -9.560 2.117 19.723 1.00 92.62 386 ILE A C 1
ATOM 3043 O O . ILE A 1 386 ? -9.144 1.186 19.036 1.00 92.62 386 ILE A O 1
ATOM 3047 N N . THR A 1 387 ? -9.244 3.385 19.480 1.00 88.25 387 THR A N 1
ATOM 3048 C CA . THR A 1 387 ? -8.305 3.786 18.435 1.00 88.25 387 THR A CA 1
ATOM 3049 C C . THR A 1 387 ? -7.095 4.489 19.017 1.00 88.25 387 THR A C 1
ATOM 3051 O O . THR A 1 387 ? -7.256 5.529 19.651 1.00 88.25 387 THR A O 1
ATOM 3054 N N . LEU A 1 388 ? -5.904 3.964 18.747 1.00 88.31 388 LEU A N 1
ATOM 3055 C CA . LEU A 1 388 ? -4.634 4.600 19.091 1.00 88.31 388 LEU A CA 1
ATOM 3056 C C . LEU A 1 388 ? -4.130 5.429 17.903 1.00 88.31 388 LEU A C 1
ATOM 3058 O O . LEU A 1 388 ? -3.911 4.868 16.825 1.00 88.31 388 LEU A O 1
ATOM 3062 N N . ASP A 1 389 ? -3.985 6.746 18.074 1.00 85.88 389 ASP A N 1
ATOM 3063 C CA . ASP A 1 389 ? -3.461 7.697 17.071 1.00 85.88 389 ASP A CA 1
ATOM 3064 C C . ASP A 1 389 ? -4.119 7.599 15.681 1.00 85.88 389 ASP A C 1
ATOM 3066 O O . ASP A 1 389 ? -3.465 7.777 14.643 1.00 85.88 389 ASP A O 1
ATOM 3070 N N . ASP A 1 390 ? -5.407 7.237 15.651 1.00 75.75 390 ASP A N 1
ATOM 3071 C CA . ASP A 1 390 ? -6.182 6.909 14.445 1.00 75.75 390 ASP A CA 1
ATOM 3072 C C . ASP A 1 390 ? -5.520 5.833 13.545 1.00 75.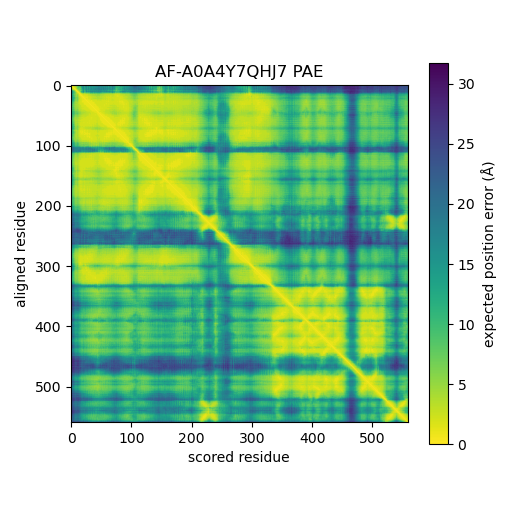75 390 ASP A C 1
ATOM 3074 O O . ASP A 1 390 ? -5.665 5.824 12.314 1.00 75.75 390 ASP A O 1
ATOM 3078 N N . ARG A 1 391 ? -4.738 4.920 14.136 1.00 67.25 391 ARG A N 1
ATOM 3079 C CA . ARG A 1 391 ? -4.033 3.820 13.451 1.00 67.25 391 ARG A CA 1
ATOM 3080 C C . ARG A 1 391 ? -4.555 2.457 13.875 1.00 67.25 391 ARG A C 1
ATOM 3082 O O . ARG A 1 391 ? -4.992 1.681 13.022 1.00 67.25 391 ARG A O 1
ATOM 3089 N N . ASP A 1 392 ? -4.524 2.167 15.167 1.00 68.62 392 ASP A N 1
ATOM 3090 C CA . ASP A 1 392 ? -4.787 0.817 15.656 1.00 68.62 392 ASP A CA 1
ATOM 3091 C C . ASP A 1 392 ? -6.172 0.760 16.265 1.00 68.62 392 ASP A C 1
ATOM 3093 O O . ASP A 1 392 ? -6.449 1.493 17.203 1.00 68.62 392 ASP A O 1
ATOM 3097 N N . VAL A 1 393 ? -7.052 -0.070 15.694 1.00 74.81 393 VAL A N 1
ATOM 3098 C CA . VAL A 1 393 ? -8.438 -0.211 16.161 1.00 74.81 393 VAL A CA 1
ATOM 3099 C C . VAL A 1 393 ? -8.610 -1.554 16.851 1.00 74.81 393 VAL A C 1
ATOM 3101 O O . VAL A 1 393 ? -8.561 -2.603 16.197 1.00 74.81 393 VAL A O 1
ATOM 3104 N N . PHE A 1 394 ? -8.875 -1.501 18.146 1.00 84.31 394 PHE A N 1
ATOM 3105 C CA . PHE A 1 394 ? -9.332 -2.614 18.969 1.00 84.31 394 PHE A CA 1
ATOM 3106 C C . PHE A 1 394 ? -10.832 -2.456 19.179 1.00 84.31 394 PHE A C 1
ATOM 3108 O O . PHE A 1 394 ? -11.357 -1.350 19.111 1.00 84.31 394 PHE A O 1
ATOM 3115 N N . VAL A 1 395 ? -11.551 -3.555 19.350 1.00 86.00 395 VAL A N 1
ATOM 3116 C CA . VAL A 1 395 ? -13.018 -3.545 19.433 1.00 86.00 395 VAL A CA 1
ATOM 3117 C C . VAL A 1 395 ? -13.413 -4.470 20.571 1.00 86.00 395 VAL A C 1
ATOM 3119 O O . VAL A 1 395 ? -12.807 -5.527 20.653 1.00 86.00 395 VAL A O 1
ATOM 3122 N N . THR A 1 396 ? -14.362 -4.121 21.434 1.00 90.00 396 THR A N 1
ATOM 3123 C CA . THR A 1 396 ? -14.901 -5.038 22.452 1.00 90.00 396 THR A CA 1
ATOM 3124 C C . THR A 1 396 ? -15.999 -5.929 21.870 1.00 90.00 396 THR A C 1
ATOM 3126 O O . THR A 1 396 ? -16.460 -5.717 20.745 1.00 90.00 396 THR A O 1
ATOM 3129 N N . TYR A 1 397 ? -16.414 -6.959 22.601 1.00 85.94 397 TYR A N 1
ATOM 3130 C CA . TYR A 1 397 ? -17.622 -7.710 22.297 1.00 85.94 397 TYR A CA 1
ATOM 3131 C C . TYR A 1 397 ? -18.848 -6.809 22.412 1.00 85.94 397 TYR A C 1
ATOM 3133 O O . TYR A 1 397 ? -18.895 -5.855 23.190 1.00 85.94 397 TYR A O 1
ATOM 3141 N N . GLU A 1 398 ? -19.863 -7.120 21.618 1.00 90.00 398 GLU A N 1
ATOM 3142 C CA . GLU A 1 398 ? -21.164 -6.505 21.813 1.00 90.00 398 GLU A CA 1
ATOM 3143 C C . GLU A 1 398 ? -21.842 -7.078 23.056 1.00 90.00 398 GLU A C 1
ATOM 3145 O O . GLU A 1 398 ? -21.727 -8.271 23.349 1.00 90.00 398 GLU A O 1
ATOM 3150 N N . GLN A 1 399 ? -22.581 -6.229 23.760 1.00 91.00 399 GLN A N 1
ATOM 3151 C CA . GLN A 1 399 ? -23.535 -6.678 24.763 1.00 91.00 399 GLN A CA 1
ATOM 3152 C C . GLN A 1 399 ? -24.936 -6.410 24.273 1.00 91.00 399 GLN A C 1
ATOM 3154 O O . GLN A 1 399 ? -25.269 -5.296 23.886 1.00 91.00 399 GLN A O 1
ATOM 3159 N N . ASP A 1 400 ? -25.760 -7.443 24.254 1.00 90.69 400 ASP A N 1
ATOM 3160 C CA . ASP A 1 400 ? -27.028 -7.364 23.561 1.00 90.69 400 ASP A CA 1
ATOM 3161 C C . ASP A 1 400 ? -28.112 -6.753 24.457 1.00 90.69 400 ASP A C 1
ATOM 3163 O O . ASP A 1 400 ? -28.394 -7.263 25.542 1.00 90.69 400 ASP A O 1
ATOM 3167 N N . HIS A 1 401 ? -28.741 -5.667 23.996 1.00 94.56 401 HIS A N 1
ATOM 3168 C CA . HIS A 1 401 ? -29.792 -4.957 24.737 1.00 94.56 401 HIS A CA 1
ATOM 3169 C C . HIS A 1 401 ? -29.356 -4.480 26.140 1.00 94.56 401 HIS A C 1
ATOM 3171 O O . HIS A 1 401 ? -30.103 -4.651 27.107 1.00 94.56 401 HIS A O 1
ATOM 3177 N N . ALA A 1 402 ? -28.183 -3.855 26.252 1.00 96.00 402 ALA A N 1
ATOM 3178 C CA . ALA A 1 402 ? -27.618 -3.380 27.515 1.00 96.00 402 ALA A CA 1
ATOM 3179 C C . ALA A 1 402 ? -27.454 -1.850 27.523 1.00 96.00 402 ALA A C 1
ATOM 3181 O O . ALA A 1 402 ? -26.795 -1.296 26.648 1.00 96.00 402 ALA A O 1
ATOM 3182 N N . ASN A 1 403 ? -28.035 -1.174 28.522 1.00 97.62 403 ASN A N 1
ATOM 3183 C CA . ASN A 1 403 ? -27.760 0.249 28.783 1.00 97.62 403 ASN A CA 1
ATOM 3184 C C . ASN A 1 403 ? -26.454 0.430 29.564 1.00 97.62 403 ASN A C 1
ATOM 3186 O O . ASN A 1 403 ? -25.771 1.435 29.396 1.00 97.62 403 ASN A O 1
ATOM 3190 N N . ASP A 1 404 ? -26.116 -0.562 30.388 1.00 97.50 404 ASP A N 1
ATOM 3191 C CA . ASP A 1 404 ? -24.978 -0.520 31.295 1.00 97.50 404 ASP A CA 1
ATOM 3192 C C . ASP A 1 404 ? -24.059 -1.728 31.030 1.00 97.50 404 ASP A C 1
ATOM 3194 O O . ASP A 1 404 ? -24.079 -2.697 31.791 1.00 97.50 404 ASP A O 1
ATOM 3198 N N . PRO A 1 405 ? -23.368 -1.783 29.873 1.00 95.94 405 PRO A N 1
ATOM 3199 C CA . PRO A 1 405 ? -22.574 -2.948 29.513 1.00 95.94 405 PRO A CA 1
ATOM 3200 C C . PRO A 1 405 ? -21.296 -3.059 30.357 1.00 95.94 405 PRO A C 1
ATOM 3202 O O . PRO A 1 405 ? -20.590 -2.071 30.543 1.00 95.94 405 PRO A O 1
ATOM 3205 N N . ASP A 1 406 ? -20.955 -4.275 30.784 1.00 95.50 406 ASP A N 1
ATOM 3206 C CA . ASP A 1 406 ? -19.708 -4.610 31.497 1.00 95.50 406 ASP A CA 1
ATOM 3207 C C . ASP A 1 406 ? -18.830 -5.515 30.625 1.00 95.50 406 ASP A C 1
ATOM 3209 O O . ASP A 1 406 ? -18.964 -6.743 30.643 1.00 95.50 406 ASP A O 1
ATOM 3213 N N . TRP A 1 407 ? -17.980 -4.910 29.795 1.00 93.62 407 TRP A N 1
ATOM 3214 C CA . TRP A 1 407 ? -17.111 -5.655 28.884 1.00 93.62 407 TRP A CA 1
ATOM 3215 C C . TRP A 1 407 ? -15.985 -6.372 29.631 1.00 93.62 407 TRP A C 1
ATOM 3217 O O . TRP A 1 407 ? -15.672 -7.516 29.306 1.00 93.62 407 TRP A O 1
ATOM 3227 N N . GLY A 1 408 ? -15.365 -5.711 30.614 1.00 92.62 408 GLY A N 1
ATOM 3228 C CA . GLY A 1 408 ? -14.215 -6.251 31.345 1.00 92.62 408 GLY A CA 1
ATOM 3229 C C . GLY A 1 408 ? -13.048 -6.675 30.443 1.00 92.62 408 GLY A C 1
ATOM 3230 O O . GLY A 1 408 ? -12.321 -7.605 30.780 1.00 92.62 408 GLY A O 1
ATOM 3231 N N . GLU A 1 409 ? -12.889 -6.046 29.276 1.00 91.19 409 GLU A N 1
ATOM 3232 C CA . GLU A 1 409 ? -11.917 -6.463 28.262 1.00 91.19 409 GLU A CA 1
ATOM 3233 C C . GLU A 1 409 ? -10.646 -5.628 28.310 1.00 91.19 409 GLU A C 1
ATOM 3235 O O . GLU A 1 409 ? -10.704 -4.398 28.256 1.00 91.19 409 GLU A O 1
ATOM 3240 N N . SER A 1 410 ? -9.500 -6.308 28.339 1.00 92.19 410 SER A N 1
ATOM 3241 C CA . SER A 1 410 ? -8.178 -5.687 28.367 1.00 92.19 410 SER A CA 1
ATOM 3242 C C . SER A 1 410 ? -7.454 -5.780 27.026 1.00 92.19 410 SER A C 1
ATOM 3244 O O . SER A 1 410 ? -7.497 -6.797 26.333 1.00 92.19 410 SER A O 1
ATOM 3246 N N . PHE A 1 411 ? -6.722 -4.721 26.691 1.00 90.81 411 PHE A N 1
ATOM 3247 C CA . PHE A 1 411 ? -5.912 -4.608 25.485 1.00 90.81 411 PHE A CA 1
ATOM 3248 C C . PHE A 1 411 ? -4.530 -4.077 25.853 1.00 90.81 411 PHE A C 1
ATOM 3250 O O . PHE A 1 411 ? -4.418 -3.004 26.441 1.00 90.81 411 PHE A O 1
ATOM 3257 N N . ASP A 1 412 ? -3.479 -4.803 25.481 1.00 90.12 412 ASP A N 1
ATOM 3258 C CA . ASP A 1 412 ? -2.105 -4.324 25.629 1.00 90.12 412 ASP A CA 1
ATOM 3259 C C . ASP A 1 412 ? -1.745 -3.451 24.426 1.00 90.12 412 ASP A C 1
ATOM 3261 O O . ASP A 1 412 ? -1.711 -3.923 23.286 1.00 90.12 412 ASP A O 1
ATOM 3265 N N . LEU A 1 413 ? -1.503 -2.167 24.684 1.00 89.25 413 LEU A N 1
ATOM 3266 C CA . LEU A 1 413 ? -1.211 -1.150 23.683 1.00 89.25 413 LEU A CA 1
ATOM 3267 C C . LEU A 1 413 ? 0.219 -0.640 23.844 1.00 89.25 413 LEU A C 1
ATOM 3269 O O . LEU A 1 413 ? 0.680 -0.394 24.955 1.00 89.25 413 LEU A O 1
ATOM 3273 N N . GLU A 1 414 ? 0.914 -0.435 22.731 1.00 89.31 414 GLU A N 1
ATOM 3274 C CA . GLU A 1 414 ? 2.194 0.274 22.705 1.00 89.31 414 GLU A CA 1
ATOM 3275 C C . GLU A 1 414 ? 1.917 1.760 22.476 1.00 89.31 414 GLU A C 1
ATOM 3277 O O . GLU A 1 414 ? 1.626 2.166 21.356 1.00 89.31 414 GLU A O 1
ATOM 3282 N N . VAL A 1 415 ? 1.959 2.557 23.543 1.00 91.06 415 VAL A N 1
ATOM 3283 C CA . VAL A 1 415 ? 1.622 3.987 23.526 1.00 91.06 415 VAL A CA 1
ATOM 3284 C C . VAL A 1 415 ? 2.872 4.839 23.730 1.00 91.06 415 VAL A C 1
ATOM 3286 O O . VAL A 1 415 ? 3.803 4.437 24.433 1.00 91.06 415 VAL A O 1
ATOM 3289 N N . THR A 1 416 ? 2.903 6.018 23.117 1.00 89.44 416 THR A N 1
ATOM 3290 C CA . THR A 1 416 ? 3.945 7.030 23.333 1.00 89.44 416 THR A CA 1
ATOM 3291 C C . THR A 1 416 ? 3.408 8.190 24.157 1.00 89.44 416 THR A C 1
ATOM 3293 O O . THR A 1 416 ? 2.196 8.342 24.291 1.00 89.44 416 THR A O 1
ATOM 3296 N N . ASP A 1 417 ? 4.288 9.028 24.710 1.00 86.00 417 ASP A N 1
ATOM 3297 C CA . ASP A 1 417 ? 3.889 10.158 25.568 1.00 86.00 417 ASP A CA 1
ATOM 3298 C C . ASP A 1 417 ? 2.923 11.145 24.875 1.00 86.00 417 ASP A C 1
ATOM 3300 O O . ASP A 1 417 ? 2.182 11.869 25.537 1.00 86.00 417 ASP A O 1
ATOM 3304 N N . LEU A 1 418 ? 2.895 11.137 23.537 1.00 87.25 418 LEU A N 1
ATOM 3305 C CA . LEU A 1 418 ? 2.008 11.945 22.697 1.00 87.25 418 LEU A CA 1
ATOM 3306 C C . LEU A 1 418 ? 0.822 11.156 22.124 1.00 87.25 418 LEU A C 1
ATOM 3308 O O . LEU A 1 418 ? -0.005 11.729 21.411 1.00 87.25 418 LEU A O 1
ATOM 3312 N N . SER A 1 419 ? 0.734 9.855 22.406 1.00 90.50 419 SER A N 1
ATOM 3313 C CA . SER A 1 419 ? -0.336 9.018 21.890 1.00 90.50 419 SER A CA 1
ATOM 3314 C C . SER A 1 419 ? -1.688 9.422 22.463 1.00 90.50 419 SER A C 1
ATOM 3316 O O . SER A 1 419 ? -1.881 9.575 23.670 1.00 90.50 419 SER A O 1
ATOM 3318 N N . THR A 1 420 ? -2.665 9.503 21.571 1.00 93.69 420 THR A N 1
ATOM 3319 C CA . THR A 1 420 ? -4.071 9.733 21.889 1.00 93.69 420 THR A CA 1
ATOM 3320 C C . THR A 1 420 ? -4.838 8.426 21.746 1.00 93.69 420 THR A C 1
ATOM 3322 O O . THR A 1 420 ? -4.814 7.772 20.699 1.00 93.69 420 THR A O 1
ATOM 3325 N N . VAL A 1 421 ? -5.535 8.028 22.807 1.00 94.75 421 VAL A N 1
ATOM 3326 C CA . VAL A 1 421 ? -6.418 6.860 22.790 1.00 94.75 421 VAL A CA 1
ATOM 3327 C C . VAL A 1 421 ? -7.852 7.357 22.743 1.00 94.75 421 VAL A C 1
ATOM 3329 O O . VAL A 1 421 ? -8.354 7.932 23.702 1.00 94.75 421 VAL A O 1
ATOM 3332 N N . VAL A 1 422 ? -8.539 7.132 21.629 1.00 95.50 422 VAL A N 1
ATOM 3333 C CA . VAL A 1 422 ? -9.951 7.502 21.478 1.00 95.50 422 VAL A CA 1
ATOM 3334 C C . VAL A 1 422 ? -10.808 6.253 21.597 1.00 95.50 422 VAL A C 1
ATOM 3336 O O . VAL A 1 422 ? -10.707 5.356 20.763 1.00 95.50 422 VAL A O 1
ATOM 3339 N N . ILE A 1 423 ? -11.684 6.199 22.595 1.00 96.00 423 ILE A N 1
ATOM 3340 C CA . ILE A 1 423 ? -12.629 5.093 22.766 1.00 96.00 423 ILE A CA 1
ATOM 3341 C C . ILE A 1 423 ? -14.003 5.553 22.296 1.00 96.00 423 ILE A C 1
ATOM 3343 O O . ILE A 1 423 ? -14.584 6.481 22.854 1.00 96.00 423 ILE A O 1
ATOM 3347 N N . ARG A 1 424 ? -14.514 4.925 21.237 1.00 96.31 424 ARG A N 1
ATOM 3348 C CA . ARG A 1 424 ? -15.807 5.236 20.613 1.00 96.31 424 ARG A CA 1
ATOM 3349 C C . ARG A 1 424 ? -16.796 4.116 20.904 1.00 96.31 424 ARG A C 1
ATOM 3351 O O . ARG A 1 424 ? -16.508 2.968 20.593 1.00 96.31 424 ARG A O 1
ATOM 3358 N N . VAL A 1 425 ? -17.961 4.437 21.452 1.00 96.19 425 VAL A N 1
ATOM 3359 C CA . VAL A 1 425 ? -19.018 3.462 21.747 1.00 96.19 425 VAL A CA 1
ATOM 3360 C C . VAL A 1 425 ? -20.072 3.519 20.644 1.00 96.19 425 VAL A C 1
ATOM 3362 O O . VAL A 1 425 ? -20.622 4.584 20.345 1.00 96.19 425 VAL A O 1
ATOM 3365 N N . TYR A 1 426 ? -20.341 2.374 20.024 1.00 94.62 426 TYR A N 1
ATOM 3366 C CA . TYR A 1 426 ? -21.277 2.224 18.913 1.00 94.62 426 TYR A CA 1
ATOM 3367 C C . TYR A 1 426 ? -22.417 1.277 19.273 1.00 94.62 426 TYR A C 1
ATOM 3369 O O . TYR A 1 426 ? -22.216 0.344 20.039 1.00 94.62 426 TYR A O 1
ATOM 3377 N N . ASP A 1 427 ? -23.583 1.476 18.662 1.00 95.25 427 ASP A N 1
ATOM 3378 C CA . ASP A 1 427 ? -24.696 0.523 18.680 1.00 95.25 427 ASP A CA 1
ATOM 3379 C C . ASP A 1 427 ? -24.713 -0.329 17.402 1.00 95.25 427 ASP A C 1
ATOM 3381 O O . ASP A 1 427 ? -24.894 0.204 16.299 1.00 95.25 427 ASP A O 1
ATOM 3385 N N . LEU A 1 428 ? -24.567 -1.655 17.530 1.00 87.62 428 LEU A N 1
ATOM 3386 C CA . LEU A 1 428 ? -24.552 -2.544 16.365 1.00 87.62 428 LEU A CA 1
ATOM 3387 C C . LEU A 1 428 ? -25.888 -2.532 15.607 1.00 87.62 428 LEU A C 1
ATOM 3389 O O . LEU A 1 428 ? -25.886 -2.550 14.372 1.00 87.62 428 LEU A O 1
ATOM 3393 N N . LYS A 1 429 ? -27.023 -2.417 16.308 1.00 89.38 429 LYS A N 1
ATOM 3394 C CA . LYS A 1 429 ? -28.346 -2.423 15.663 1.00 89.38 429 LYS A CA 1
ATOM 3395 C C . LYS A 1 429 ? -28.514 -1.251 14.697 1.00 89.38 429 LYS A C 1
ATOM 3397 O O . LYS A 1 429 ? -29.066 -1.419 13.609 1.00 89.38 429 LYS A O 1
ATOM 3402 N N . CYS A 1 430 ? -28.003 -0.070 15.052 1.00 87.31 430 CYS A N 1
ATOM 3403 C CA . CYS A 1 430 ? -27.929 1.068 14.136 1.00 87.31 430 CYS A CA 1
ATOM 3404 C C . CYS A 1 430 ? -27.019 0.797 12.927 1.00 87.31 430 CYS A C 1
ATOM 3406 O O . CYS A 1 430 ? -27.402 1.121 11.802 1.00 87.31 430 CYS A O 1
ATOM 3408 N N . ILE A 1 431 ? -25.845 0.176 13.120 1.00 77.94 431 ILE A N 1
ATOM 3409 C CA . ILE A 1 431 ? -24.921 -0.153 12.013 1.00 77.94 431 ILE A CA 1
ATOM 3410 C C . ILE A 1 431 ? -25.591 -1.072 10.992 1.00 77.94 431 ILE A C 1
ATOM 3412 O O . ILE A 1 431 ? -25.449 -0.855 9.785 1.00 77.94 431 ILE A O 1
ATOM 3416 N N . ASP A 1 432 ? -26.318 -2.087 11.455 1.00 78.44 432 ASP A N 1
ATOM 3417 C CA . ASP A 1 432 ? -26.973 -3.056 10.575 1.00 78.44 432 ASP A CA 1
ATOM 3418 C C . ASP A 1 432 ? -28.093 -2.440 9.732 1.00 78.44 432 ASP A C 1
ATOM 3420 O O . ASP A 1 432 ? -28.325 -2.884 8.606 1.00 78.44 432 ASP A O 1
ATOM 3424 N N . ARG A 1 433 ? -28.709 -1.359 10.217 1.00 85.69 433 ARG A N 1
ATOM 3425 C CA . ARG A 1 433 ? -29.710 -0.576 9.479 1.00 85.69 433 ARG A CA 1
ATOM 3426 C C . ARG A 1 433 ? -29.128 0.577 8.662 1.00 85.69 433 ARG A C 1
ATOM 3428 O O . ARG A 1 433 ? -29.854 1.216 7.909 1.00 85.69 433 ARG A O 1
ATOM 3435 N N . GLY A 1 434 ? -27.826 0.840 8.779 1.00 78.06 434 GLY A N 1
ATOM 3436 C CA . GLY A 1 434 ? -27.178 1.985 8.134 1.00 78.06 434 GLY A CA 1
ATOM 3437 C C . GLY A 1 434 ? -27.518 3.334 8.778 1.00 78.06 434 GLY A C 1
ATOM 3438 O O . GLY A 1 434 ? -27.376 4.368 8.128 1.00 78.06 434 GLY A O 1
ATOM 3439 N N . TRP A 1 435 ? -27.962 3.333 10.034 1.00 87.06 435 TRP A N 1
ATOM 3440 C CA . TRP A 1 435 ? -28.242 4.533 10.822 1.00 87.06 435 TRP A CA 1
ATOM 3441 C C . TRP A 1 435 ? -26.983 5.074 11.517 1.00 87.06 435 TRP A C 1
ATOM 3443 O O . TRP A 1 435 ? -25.978 4.360 11.632 1.00 87.06 435 TRP A O 1
ATOM 3453 N N . PRO A 1 436 ? -27.005 6.326 12.018 1.00 84.44 436 PRO A N 1
ATOM 3454 C CA . PRO A 1 436 ? -25.947 6.845 12.878 1.00 84.44 436 PRO A CA 1
ATOM 3455 C C . PRO A 1 436 ? -25.787 5.964 14.122 1.00 84.44 436 PRO A C 1
ATOM 3457 O O . PRO A 1 436 ? -26.663 5.908 14.978 1.00 84.44 436 PRO A O 1
ATOM 3460 N N . ALA A 1 437 ? -24.661 5.260 14.215 1.00 90.31 437 ALA A N 1
ATOM 3461 C CA . ALA A 1 437 ? -24.437 4.271 15.266 1.00 90.31 437 ALA A CA 1
ATOM 3462 C C . ALA A 1 437 ? -23.614 4.775 16.455 1.00 90.31 437 ALA A C 1
ATOM 3464 O O . ALA A 1 437 ? -23.527 4.081 17.460 1.00 90.31 437 ALA A O 1
ATOM 3465 N N . LEU A 1 438 ? -22.975 5.943 16.350 1.00 94.38 438 LEU A N 1
ATOM 3466 C CA . LEU A 1 438 ? -22.122 6.472 17.415 1.00 94.38 438 LEU A CA 1
ATOM 3467 C C . LEU A 1 438 ? -22.982 6.952 18.594 1.00 94.38 438 LEU A C 1
ATOM 3469 O O . LEU A 1 438 ? -23.686 7.959 18.477 1.00 94.38 438 LEU A O 1
ATOM 3473 N N . ILE A 1 439 ? -22.882 6.258 19.729 1.00 96.19 439 ILE A N 1
ATOM 3474 C CA . ILE A 1 439 ? -23.501 6.672 20.993 1.00 96.19 439 ILE A CA 1
ATOM 3475 C C . ILE A 1 439 ? -22.706 7.850 21.569 1.00 96.19 439 ILE A C 1
ATOM 3477 O O . ILE A 1 439 ? -23.273 8.906 21.844 1.00 96.19 439 ILE A O 1
ATOM 3481 N N . GLY A 1 440 ? -21.381 7.708 21.650 1.00 96.94 440 GLY A N 1
ATOM 3482 C CA . GLY A 1 440 ? -20.465 8.754 22.100 1.00 96.94 440 GLY A CA 1
ATOM 3483 C C . GLY A 1 440 ? -19.010 8.289 22.077 1.00 96.94 440 GLY A C 1
ATOM 3484 O O . GLY A 1 440 ? -18.723 7.140 21.741 1.00 96.94 440 GLY A O 1
ATOM 3485 N N . TYR A 1 441 ? -18.080 9.183 22.394 1.00 97.44 441 TYR A N 1
ATOM 3486 C CA . TYR A 1 441 ? -16.657 8.871 22.489 1.00 97.44 441 TYR A CA 1
ATOM 3487 C C . TYR A 1 441 ? -15.978 9.627 23.628 1.00 97.44 441 TYR A C 1
ATOM 3489 O O . TYR A 1 441 ? -16.397 10.723 23.993 1.00 97.44 441 TYR A O 1
ATOM 3497 N N . THR A 1 442 ? -14.896 9.059 24.144 1.00 97.38 442 THR A N 1
ATOM 3498 C CA . THR A 1 442 ? -13.969 9.740 25.049 1.00 97.38 442 THR A CA 1
ATOM 3499 C C . THR A 1 442 ? -12.558 9.716 24.467 1.00 97.38 442 THR A C 1
ATOM 3501 O O . THR A 1 442 ? -12.218 8.827 23.679 1.00 97.38 442 THR A O 1
ATOM 3504 N N . VAL A 1 443 ? -11.758 10.720 24.814 1.00 96.44 443 VAL A N 1
ATOM 3505 C CA . VAL A 1 443 ? -10.356 10.848 24.412 1.00 96.44 443 VAL A CA 1
ATOM 3506 C C . VAL A 1 443 ? -9.511 10.777 25.671 1.00 96.44 443 VAL A C 1
ATOM 3508 O O . VAL A 1 443 ? -9.729 11.535 26.611 1.00 96.44 443 VAL A O 1
ATOM 3511 N N . LEU A 1 444 ? -8.551 9.864 25.675 1.00 94.75 444 LEU A N 1
ATOM 3512 C CA . LEU A 1 444 ? -7.633 9.627 26.772 1.00 94.75 444 LEU A CA 1
ATOM 3513 C C . LEU A 1 444 ? -6.223 9.997 26.324 1.00 94.75 444 LEU A C 1
ATOM 3515 O O . LEU A 1 444 ? -5.781 9.629 25.231 1.00 94.75 444 LEU A O 1
ATOM 3519 N N . LEU A 1 445 ? -5.515 10.677 27.215 1.00 93.38 445 LEU A N 1
ATOM 3520 C CA . LEU A 1 445 ? -4.070 10.833 27.172 1.00 93.38 445 LEU A CA 1
ATOM 3521 C C . LEU A 1 445 ? -3.518 9.895 28.252 1.00 93.38 445 LEU A C 1
ATOM 3523 O O . LEU A 1 445 ? -3.641 10.224 29.433 1.00 93.38 445 LEU A O 1
ATOM 3527 N N . PRO A 1 446 ? -2.982 8.710 27.895 1.00 85.88 446 PRO A N 1
ATOM 3528 C CA . PRO A 1 446 ? -2.638 7.674 28.872 1.00 85.88 446 PRO A CA 1
ATOM 3529 C C . PRO A 1 446 ? -1.746 8.181 30.009 1.00 85.88 446 PRO A C 1
ATOM 3531 O O . PRO A 1 446 ? -1.940 7.798 31.157 1.00 85.88 446 PRO A O 1
ATOM 3534 N N . PHE A 1 447 ? -0.824 9.093 29.699 1.00 83.31 447 PHE A N 1
ATOM 3535 C CA . PHE A 1 447 ? 0.142 9.646 30.651 1.00 83.31 447 PHE A CA 1
ATOM 3536 C C . PHE A 1 447 ? -0.352 10.861 31.436 1.00 83.31 447 PHE A C 1
ATOM 3538 O O . PHE A 1 447 ? 0.322 11.317 32.353 1.00 83.31 447 PHE A O 1
ATOM 3545 N N . SER A 1 448 ? -1.538 11.379 31.112 1.00 85.19 448 SER A N 1
ATOM 3546 C CA . SER A 1 448 ? -2.244 12.294 32.012 1.00 85.19 448 SER A CA 1
ATOM 3547 C C . SER A 1 448 ? -2.895 11.548 33.176 1.00 85.19 448 SER A C 1
ATOM 3549 O O . SER A 1 448 ? -3.206 12.175 34.181 1.00 85.19 448 SER A O 1
ATOM 3551 N N . ILE A 1 449 ? -3.113 10.237 33.024 1.00 83.62 449 ILE A N 1
ATOM 3552 C CA . ILE A 1 449 ? -3.708 9.369 34.046 1.00 83.62 449 ILE A CA 1
ATOM 3553 C C . ILE A 1 449 ? -2.593 8.617 34.771 1.00 83.62 449 ILE A C 1
ATOM 3555 O O . ILE A 1 449 ? -2.472 8.722 35.976 1.00 83.62 449 ILE A O 1
ATOM 3559 N N . LEU A 1 450 ? -1.706 7.945 34.032 1.00 81.75 450 LEU A N 1
ATOM 3560 C CA . LEU A 1 450 ? -0.511 7.317 34.587 1.00 81.75 450 LEU A CA 1
ATOM 3561 C C . LEU A 1 450 ? 0.634 8.342 34.592 1.00 81.75 450 LEU A C 1
ATOM 3563 O O . LEU A 1 450 ? 1.286 8.482 33.548 1.00 81.75 450 LEU A O 1
ATOM 3567 N N . PRO A 1 451 ? 0.908 9.061 35.704 1.00 75.62 451 PRO A N 1
ATOM 3568 C CA . PRO A 1 451 ? 2.063 9.944 35.750 1.00 75.62 451 PRO A CA 1
ATOM 3569 C C . PRO A 1 451 ? 3.309 9.138 35.371 1.00 75.62 451 PRO A C 1
ATOM 3571 O O . PRO A 1 451 ? 3.382 7.940 35.675 1.00 75.62 451 PRO A O 1
ATOM 3574 N N . PRO A 1 452 ? 4.277 9.743 34.660 1.00 72.38 452 PRO A N 1
ATOM 3575 C CA . PRO A 1 452 ? 5.520 9.061 34.365 1.00 72.38 452 PRO A CA 1
ATOM 3576 C C . PRO A 1 452 ? 6.081 8.584 35.697 1.00 72.38 452 PRO A C 1
ATOM 3578 O O . PRO A 1 452 ? 6.352 9.402 36.570 1.00 72.38 452 PRO A O 1
ATOM 3581 N N . GLY A 1 453 ? 6.173 7.261 35.872 1.00 67.94 453 GLY A N 1
ATOM 3582 C CA . GLY A 1 453 ? 6.834 6.713 37.042 1.00 67.94 453 GLY A CA 1
ATOM 3583 C C . GLY A 1 453 ? 8.189 7.390 37.104 1.00 67.94 453 GLY A C 1
ATOM 3584 O O . GLY A 1 453 ? 8.905 7.374 36.097 1.00 67.94 453 GLY A O 1
ATOM 3585 N N . ASP A 1 454 ? 8.478 8.054 38.220 1.00 62.34 454 ASP A N 1
ATOM 3586 C CA . ASP A 1 454 ? 9.798 8.591 38.489 1.00 62.34 454 ASP A CA 1
ATOM 3587 C C . ASP A 1 454 ? 10.738 7.383 38.547 1.00 62.34 454 ASP A C 1
ATOM 3589 O O . ASP A 1 454 ? 11.097 6.879 39.610 1.00 62.34 454 ASP A O 1
ATOM 3593 N N . GLU A 1 455 ? 11.189 6.923 37.380 1.00 61.00 455 GLU A N 1
ATOM 3594 C CA . GLU A 1 455 ? 12.536 6.413 37.208 1.00 61.00 455 GLU A CA 1
ATOM 3595 C C . GLU A 1 455 ? 13.454 7.597 37.513 1.00 61.00 455 GLU A C 1
ATOM 3597 O O . GLU A 1 455 ? 14.126 8.140 36.636 1.00 61.00 455 GLU A O 1
ATOM 3602 N N . SER A 1 456 ? 13.452 8.039 38.775 1.00 55.94 456 SER A N 1
ATOM 3603 C CA . SER A 1 456 ? 14.578 8.750 39.332 1.00 55.94 456 SER A CA 1
ATOM 3604 C C . SER A 1 456 ? 15.755 7.866 38.961 1.00 55.94 456 SER A C 1
ATOM 3606 O O . SER A 1 456 ? 15.744 6.692 39.355 1.00 55.94 456 SER A O 1
ATOM 3608 N N . PRO A 1 457 ? 16.692 8.340 38.118 1.00 56.50 457 PRO A N 1
ATOM 3609 C CA . PRO A 1 457 ? 17.870 7.561 37.806 1.00 56.50 457 PRO A CA 1
ATOM 3610 C C . PRO A 1 457 ? 18.420 7.174 39.163 1.00 56.50 457 PRO A C 1
ATOM 3612 O O . PRO A 1 457 ? 18.703 8.063 39.966 1.00 56.50 457 PRO A O 1
ATOM 3615 N N . LEU A 1 458 ? 18.422 5.871 39.458 1.00 54.19 458 LEU A N 1
ATOM 3616 C CA . LEU A 1 458 ? 19.020 5.343 40.669 1.00 54.19 458 LEU A CA 1
ATOM 3617 C C . LEU A 1 458 ? 20.446 5.864 40.619 1.00 54.19 458 LEU A C 1
ATOM 3619 O O . LEU A 1 458 ? 21.271 5.345 39.865 1.00 54.19 458 LEU A O 1
ATOM 3623 N N . LEU A 1 459 ? 20.687 6.979 41.314 1.00 56.97 459 LEU A N 1
ATOM 3624 C CA . LEU A 1 459 ? 22.004 7.551 41.461 1.00 56.97 459 LEU A CA 1
ATOM 3625 C C . LEU A 1 459 ? 22.828 6.371 41.954 1.00 56.97 459 LEU A C 1
ATOM 3627 O O . LEU A 1 459 ? 22.421 5.760 42.951 1.00 56.97 459 LEU A O 1
ATOM 3631 N N . PRO A 1 460 ? 23.885 5.971 41.221 1.00 55.00 460 PRO A N 1
ATOM 3632 C CA . PRO A 1 460 ? 24.710 4.859 41.640 1.00 55.00 460 PRO A CA 1
ATOM 3633 C C . PRO A 1 460 ? 25.097 5.178 43.070 1.00 55.00 460 PRO A C 1
ATOM 3635 O O . PRO A 1 460 ? 25.692 6.222 43.332 1.00 55.00 460 PRO A O 1
ATOM 3638 N N . THR A 1 461 ? 24.620 4.355 43.999 1.00 57.09 461 THR A N 1
ATOM 3639 C CA . THR A 1 461 ? 24.786 4.581 45.426 1.00 57.09 461 THR A CA 1
ATOM 3640 C C . THR A 1 461 ? 26.251 4.282 45.704 1.00 57.09 461 THR A C 1
ATOM 3642 O O . THR A 1 461 ? 26.644 3.170 46.038 1.00 57.09 461 THR A O 1
ATOM 3645 N N . THR A 1 462 ? 27.103 5.257 45.406 1.00 61.78 462 THR A N 1
ATOM 3646 C CA . THR A 1 462 ? 28.524 5.233 45.699 1.00 61.78 462 THR A CA 1
ATOM 3647 C C . THR A 1 462 ? 28.662 5.418 47.194 1.00 61.78 462 THR A C 1
ATOM 3649 O O . THR A 1 462 ? 28.545 6.535 47.693 1.00 61.78 462 THR A O 1
ATOM 3652 N N . GLY A 1 463 ? 28.906 4.320 47.900 1.00 55.12 463 GLY A N 1
ATOM 3653 C CA . GLY A 1 463 ? 29.427 4.358 49.260 1.00 55.12 463 GLY A CA 1
ATOM 3654 C C . GLY A 1 463 ? 28.909 3.227 50.131 1.00 55.12 463 GLY A C 1
ATOM 3655 O O . GLY A 1 463 ? 27.763 3.265 50.565 1.00 55.12 463 GLY A O 1
ATOM 3656 N N . GLY A 1 464 ? 29.782 2.267 50.439 1.00 51.59 464 GLY A N 1
ATOM 3657 C CA . GLY A 1 464 ? 29.578 1.355 51.563 1.00 51.59 464 GLY A CA 1
ATOM 3658 C C . GLY A 1 464 ? 30.144 -0.036 51.334 1.00 51.59 464 GLY A C 1
ATOM 3659 O O . GLY A 1 464 ? 29.407 -0.957 51.004 1.00 51.59 464 GLY A O 1
ATOM 3660 N N . GLU A 1 465 ? 31.455 -0.177 51.498 1.00 53.88 465 GLU A N 1
ATOM 3661 C CA . GLU A 1 465 ? 32.151 -1.459 51.530 1.00 53.88 465 GLU A CA 1
ATOM 3662 C C . GLU A 1 465 ? 31.655 -2.382 52.659 1.00 53.88 465 GLU A C 1
ATOM 3664 O O . GLU A 1 465 ? 31.396 -1.947 53.777 1.00 53.88 465 GLU A O 1
ATOM 3669 N N . ALA A 1 466 ? 31.641 -3.676 52.321 1.00 57.06 466 ALA A N 1
ATOM 3670 C CA . ALA A 1 466 ? 31.977 -4.836 53.148 1.00 57.06 466 ALA A CA 1
ATOM 3671 C C . ALA A 1 466 ? 31.181 -5.099 54.444 1.00 57.06 466 ALA A C 1
ATOM 3673 O O . ALA A 1 466 ? 31.487 -4.581 55.514 1.00 57.06 466 ALA A O 1
ATOM 3674 N N . GLY A 1 467 ? 30.278 -6.085 54.384 1.00 52.94 467 GLY A N 1
ATOM 3675 C CA . GLY A 1 467 ? 29.757 -6.725 55.592 1.00 52.94 467 GLY A CA 1
ATOM 3676 C C . GLY A 1 467 ? 28.749 -7.847 55.352 1.00 52.94 467 GLY A C 1
ATOM 3677 O O . GLY A 1 467 ? 27.564 -7.586 55.235 1.00 52.94 467 GLY A O 1
ATOM 3678 N N . SER A 1 468 ? 29.255 -9.082 55.350 1.00 47.56 468 SER A N 1
ATOM 3679 C CA . SER A 1 468 ? 28.578 -10.378 55.551 1.00 47.56 468 SER A CA 1
ATOM 3680 C C . SER A 1 468 ? 27.451 -10.819 54.607 1.00 47.56 468 SER A C 1
ATOM 3682 O O . SER A 1 468 ? 26.381 -10.227 54.508 1.00 47.56 468 SER A O 1
ATOM 3684 N N . ALA A 1 469 ? 27.710 -11.979 54.008 1.00 56.09 469 ALA A N 1
ATOM 3685 C CA . ALA A 1 469 ? 26.767 -12.847 53.338 1.00 56.09 469 ALA A CA 1
ATOM 3686 C C . ALA A 1 469 ? 25.626 -13.284 54.269 1.00 56.09 469 ALA A C 1
ATOM 3688 O O . ALA A 1 469 ? 25.883 -13.923 55.284 1.00 56.09 469 ALA A O 1
ATOM 3689 N N . ASP A 1 470 ? 24.387 -13.027 53.860 1.00 49.75 470 ASP A N 1
ATOM 3690 C CA . ASP A 1 470 ? 23.355 -14.057 53.914 1.00 49.75 470 ASP A CA 1
ATOM 3691 C C . ASP A 1 470 ? 22.273 -13.789 52.864 1.00 49.75 470 ASP A C 1
ATOM 3693 O O . ASP A 1 470 ? 21.823 -12.662 52.649 1.00 49.75 470 ASP A O 1
ATOM 3697 N N . GLY A 1 471 ? 21.933 -14.841 52.125 1.00 57.38 471 GLY A N 1
ATOM 3698 C CA . GLY A 1 471 ? 21.090 -14.775 50.943 1.00 57.38 471 GLY A CA 1
ATOM 3699 C C . GLY A 1 471 ? 19.623 -14.553 51.291 1.00 57.38 471 GLY A C 1
ATOM 3700 O O . GLY A 1 471 ? 18.958 -15.434 51.821 1.00 57.38 471 GLY A O 1
ATOM 3701 N N . SER A 1 472 ? 19.078 -13.416 50.880 1.00 49.94 472 SER A N 1
ATOM 3702 C CA . SER A 1 472 ? 17.658 -13.309 50.561 1.00 49.94 472 SER A CA 1
ATOM 3703 C C . SER A 1 472 ? 17.509 -12.331 49.401 1.00 49.94 472 SER A C 1
ATOM 3705 O O . SER A 1 472 ? 17.892 -11.167 49.486 1.00 49.94 472 SER A O 1
ATOM 3707 N N . GLY A 1 473 ? 17.043 -12.839 48.259 1.00 52.31 473 GLY A N 1
ATOM 3708 C CA . GLY A 1 473 ? 16.708 -12.015 47.105 1.00 52.31 473 GLY A CA 1
ATOM 3709 C C . GLY A 1 473 ? 15.507 -11.155 47.461 1.00 52.31 473 GLY A C 1
ATOM 3710 O O . GLY A 1 473 ? 14.372 -11.601 47.333 1.00 52.31 473 GLY A O 1
ATOM 3711 N N . ILE A 1 474 ? 15.761 -9.946 47.956 1.00 59.16 474 ILE A N 1
ATOM 3712 C CA . ILE A 1 474 ? 14.730 -8.930 48.131 1.00 59.16 474 ILE A CA 1
ATOM 3713 C C . ILE A 1 474 ? 14.374 -8.459 46.721 1.00 59.16 474 ILE A C 1
ATOM 3715 O O . ILE A 1 474 ? 15.008 -7.561 46.168 1.00 59.16 474 ILE A O 1
ATOM 3719 N N . GLU A 1 475 ? 13.399 -9.130 46.105 1.00 63.00 475 GLU A N 1
ATOM 3720 C CA . GLU A 1 475 ? 12.691 -8.591 44.951 1.00 63.00 475 GLU A CA 1
ATOM 3721 C C . GLU A 1 475 ? 12.094 -7.257 45.392 1.00 63.00 475 GLU A C 1
ATOM 3723 O O . GLU A 1 475 ? 11.197 -7.204 46.235 1.00 63.00 475 GLU A O 1
ATOM 3728 N N . THR A 1 476 ? 12.639 -6.156 44.878 1.00 61.31 476 THR A N 1
ATOM 3729 C CA . THR A 1 476 ? 12.048 -4.840 45.077 1.00 61.31 476 THR A CA 1
ATOM 3730 C C . THR A 1 476 ? 10.619 -4.896 44.537 1.00 61.31 476 THR A C 1
ATOM 3732 O O . THR A 1 476 ? 10.438 -5.195 43.352 1.00 61.31 476 THR A O 1
ATOM 3735 N N . PRO A 1 477 ? 9.592 -4.660 45.375 1.00 62.59 477 PRO A N 1
ATOM 3736 C CA . PRO A 1 477 ? 8.208 -4.766 44.947 1.00 62.59 477 PRO A CA 1
ATOM 3737 C C . PRO A 1 477 ? 7.969 -3.744 43.840 1.00 62.59 477 PRO A C 1
ATOM 3739 O O . PRO A 1 477 ? 7.984 -2.535 44.077 1.00 62.59 477 PRO A O 1
ATOM 3742 N N . GLN A 1 478 ? 7.783 -4.224 42.609 1.00 65.12 478 GLN A N 1
ATOM 3743 C CA . GLN A 1 478 ? 7.328 -3.374 41.518 1.00 65.12 478 GLN A CA 1
ATOM 3744 C C . GLN A 1 478 ? 5.954 -2.834 41.915 1.00 65.12 478 GLN A C 1
ATOM 3746 O O . GLN A 1 478 ? 5.001 -3.599 42.063 1.00 65.12 478 GLN A O 1
ATOM 3751 N N . VAL A 1 479 ? 5.861 -1.522 42.131 1.00 67.31 479 VAL A N 1
ATOM 3752 C CA . VAL A 1 479 ? 4.600 -0.852 42.449 1.00 67.31 479 VAL A CA 1
ATOM 3753 C C . VAL A 1 479 ? 3.695 -0.972 41.225 1.00 67.31 479 VAL A C 1
ATOM 3755 O O . VAL A 1 479 ? 3.883 -0.290 40.219 1.00 67.31 479 VAL A O 1
ATOM 3758 N N . ILE A 1 480 ? 2.733 -1.892 41.289 1.00 70.75 480 ILE A N 1
ATOM 3759 C CA . ILE A 1 480 ? 1.718 -2.063 40.252 1.00 70.75 480 ILE A CA 1
ATOM 3760 C C . ILE A 1 480 ? 0.748 -0.889 40.386 1.00 70.75 480 ILE A C 1
ATOM 3762 O O . ILE A 1 480 ? -0.102 -0.878 41.272 1.00 70.75 480 ILE A O 1
ATOM 3766 N N . MET A 1 481 ? 0.882 0.107 39.513 1.00 77.38 481 MET A N 1
ATOM 3767 C CA . MET A 1 481 ? -0.124 1.156 39.366 1.00 77.38 481 MET A CA 1
ATOM 3768 C C . MET A 1 481 ? -1.245 0.630 38.463 1.00 77.38 481 MET A C 1
ATOM 3770 O O . MET A 1 481 ? -1.058 0.457 37.256 1.00 77.38 481 MET A O 1
ATOM 3774 N N . GLU A 1 482 ? -2.398 0.327 39.060 1.00 86.94 482 GLU A N 1
ATOM 3775 C CA . GLU A 1 482 ? -3.672 0.195 38.350 1.00 86.94 482 GLU A CA 1
ATOM 3776 C C . GLU A 1 482 ? -4.564 1.360 38.774 1.00 86.94 482 GLU A C 1
ATOM 3778 O O . GLU A 1 482 ? -4.900 1.496 39.949 1.00 86.94 482 GLU A O 1
ATOM 3783 N N . GLU A 1 483 ? -4.960 2.193 37.816 1.00 90.88 483 GLU A N 1
ATOM 3784 C CA . GLU A 1 483 ? -5.864 3.311 38.064 1.00 90.88 483 GLU A CA 1
ATOM 3785 C C . GLU A 1 483 ? -7.154 3.106 37.278 1.00 90.88 483 GLU A C 1
ATOM 3787 O O . GLU A 1 483 ? -7.131 2.868 36.071 1.00 90.88 483 GLU A O 1
ATOM 3792 N N . THR A 1 484 ? -8.291 3.167 37.973 1.00 94.12 484 THR A N 1
ATOM 3793 C CA . THR A 1 484 ? -9.618 3.084 37.356 1.00 94.12 484 THR A CA 1
ATOM 3794 C C . THR A 1 484 ? -10.252 4.467 37.378 1.00 94.12 484 THR A C 1
ATOM 3796 O O . THR A 1 484 ? -10.458 5.035 38.447 1.00 94.12 484 THR A O 1
ATOM 3799 N N . ALA A 1 485 ? -10.589 4.990 36.203 1.00 95.12 485 ALA A N 1
ATOM 3800 C CA . ALA A 1 485 ? -11.180 6.310 36.035 1.00 95.12 485 ALA A CA 1
ATOM 3801 C C . ALA A 1 485 ? -12.451 6.234 35.181 1.00 95.12 485 ALA A C 1
ATOM 3803 O O . ALA A 1 485 ? -12.575 5.404 34.277 1.00 95.12 485 ALA A O 1
ATOM 3804 N N . THR A 1 486 ? -13.410 7.108 35.480 1.00 96.38 486 THR A N 1
ATOM 3805 C CA . THR A 1 486 ? -14.689 7.189 34.768 1.00 96.38 486 THR A CA 1
ATOM 3806 C C . THR A 1 486 ? -14.729 8.464 33.942 1.00 96.38 486 THR A C 1
ATOM 3808 O O . THR A 1 486 ? -14.526 9.556 34.467 1.00 96.38 486 THR A O 1
ATOM 3811 N N . PHE A 1 487 ? -14.994 8.321 32.646 1.00 96.88 487 PHE A N 1
ATOM 3812 C CA . PHE A 1 487 ? -14.962 9.409 31.678 1.00 96.88 487 PHE A CA 1
ATOM 3813 C C . PHE A 1 487 ? -16.351 9.638 31.079 1.00 96.88 487 PHE A C 1
ATOM 3815 O O . PHE A 1 487 ? -16.984 8.673 30.644 1.00 96.88 487 PHE A O 1
ATOM 3822 N N . PRO A 1 488 ? -16.823 10.891 30.987 1.00 97.88 488 PRO A N 1
ATOM 3823 C CA . PRO A 1 488 ? -18.062 11.189 30.287 1.00 97.88 488 PRO A CA 1
ATOM 3824 C C . PRO A 1 488 ? -17.899 10.954 28.782 1.00 97.88 488 PRO A C 1
ATOM 3826 O O . PRO A 1 488 ? -16.860 11.265 28.190 1.00 97.88 488 PRO A O 1
ATOM 3829 N N . LEU A 1 489 ? -18.940 10.434 28.133 1.00 97.75 489 LEU A N 1
ATOM 3830 C CA . LEU A 1 489 ? -18.969 10.314 26.680 1.00 97.75 489 LEU A CA 1
ATOM 3831 C C . LEU A 1 489 ? -19.354 11.650 26.042 1.00 97.75 489 LEU A C 1
ATOM 3833 O O . LEU A 1 489 ? -20.271 12.341 26.476 1.00 97.75 489 LEU A O 1
ATOM 3837 N N . THR A 1 490 ? -18.678 11.994 24.952 1.00 97.25 490 THR A N 1
ATOM 3838 C CA . THR A 1 490 ? -18.964 13.182 24.145 1.00 97.25 490 THR A CA 1
ATOM 3839 C C . THR A 1 490 ? -19.530 12.795 22.783 1.00 97.25 490 THR A C 1
ATOM 3841 O O . THR A 1 490 ? -19.195 11.758 22.208 1.00 97.25 490 THR A O 1
ATOM 3844 N N . ARG A 1 491 ? -20.412 13.627 22.233 1.00 96.06 491 ARG A N 1
ATOM 3845 C CA . ARG A 1 491 ? -20.969 13.473 20.887 1.00 96.06 491 ARG A CA 1
ATOM 3846 C C . ARG A 1 491 ? -21.089 14.849 20.247 1.00 96.06 491 ARG A C 1
ATOM 3848 O O . ARG A 1 491 ? -21.728 15.735 20.800 1.00 96.06 491 ARG A O 1
ATOM 3855 N N . LYS A 1 492 ? -20.471 15.031 19.073 1.00 94.00 492 LYS A N 1
ATOM 3856 C CA . LYS A 1 492 ? -20.388 16.335 18.377 1.00 94.00 492 LYS A CA 1
ATOM 3857 C C . LYS A 1 492 ? -19.812 17.457 19.267 1.00 94.00 492 LYS A C 1
ATOM 3859 O O . LYS A 1 492 ? -20.288 18.584 19.224 1.00 94.00 492 LYS A O 1
ATOM 3864 N N . GLY A 1 493 ? -18.815 17.132 20.094 1.00 93.38 493 GLY A N 1
ATOM 3865 C CA . GLY A 1 493 ? -18.167 18.086 21.003 1.00 93.38 493 GLY A CA 1
ATOM 3866 C C . GLY A 1 493 ? -18.959 18.438 22.269 1.00 93.38 493 GLY A C 1
ATOM 3867 O O . GLY A 1 493 ? -18.465 19.218 23.073 1.00 93.38 493 GLY A O 1
ATOM 3868 N N . GLN A 1 494 ? -20.151 17.871 22.477 1.00 97.38 494 GLN A N 1
ATOM 3869 C CA . GLN A 1 494 ? -20.951 18.072 23.690 1.00 97.38 494 GLN A CA 1
ATOM 3870 C C . GLN A 1 494 ? -20.937 16.814 24.561 1.00 97.38 494 GLN A C 1
ATOM 3872 O O . GLN A 1 494 ? -20.967 15.702 24.031 1.00 97.38 494 GLN A O 1
ATOM 3877 N N . ILE A 1 495 ? -20.899 16.980 25.886 1.00 97.50 495 ILE A N 1
ATOM 3878 C CA . ILE A 1 495 ? -21.026 15.873 26.844 1.00 97.50 495 ILE A CA 1
ATOM 3879 C C . ILE A 1 495 ? -22.446 15.306 26.752 1.00 97.50 495 ILE A C 1
ATOM 3881 O O . ILE A 1 495 ? -23.422 16.056 26.782 1.00 97.50 495 ILE A O 1
ATOM 3885 N N . VAL A 1 496 ? -22.563 13.987 26.614 1.00 96.88 496 VAL A N 1
ATOM 3886 C CA . VAL A 1 496 ? -23.852 13.295 26.616 1.00 96.88 496 VAL A CA 1
ATOM 3887 C C . VAL A 1 496 ? -24.232 13.028 28.077 1.00 96.88 496 VAL A C 1
ATOM 3889 O O . VAL A 1 496 ? -23.495 12.320 28.763 1.00 96.88 496 VAL A O 1
ATOM 3892 N N . PRO A 1 497 ? -25.344 13.594 28.583 1.00 96.62 497 PRO A N 1
ATOM 3893 C CA . PRO A 1 497 ? -25.719 13.444 29.985 1.00 96.62 497 PRO A CA 1
ATOM 3894 C C . PRO A 1 497 ? -25.970 11.973 30.320 1.00 96.62 497 PRO A C 1
ATOM 3896 O O . PRO A 1 497 ? -26.493 11.222 29.494 1.00 96.62 497 PRO A O 1
ATOM 3899 N N . ASP A 1 498 ? -25.581 11.574 31.528 1.00 96.31 498 ASP A N 1
ATOM 3900 C CA . ASP A 1 498 ? -25.735 10.221 32.081 1.00 96.31 498 ASP A CA 1
ATOM 3901 C C . ASP A 1 498 ? -24.965 9.111 31.347 1.00 96.31 498 ASP A C 1
ATOM 3903 O O . ASP A 1 498 ? -25.131 7.945 31.683 1.00 96.31 498 ASP A O 1
ATOM 3907 N N . HIS A 1 499 ? -24.126 9.443 30.359 1.00 97.38 499 HIS A N 1
ATOM 3908 C CA . HIS A 1 499 ? -23.338 8.461 29.615 1.00 97.38 499 HIS A CA 1
ATOM 3909 C C . HIS A 1 499 ? -21.886 8.496 30.071 1.00 97.38 499 HIS A C 1
ATOM 3911 O O . HIS A 1 499 ? -21.127 9.385 29.675 1.00 97.38 499 HIS A O 1
ATOM 3917 N N . ASN A 1 500 ? -21.485 7.504 30.857 1.00 97.81 500 ASN A N 1
ATOM 3918 C CA . ASN A 1 500 ? -20.126 7.402 31.376 1.00 97.81 500 ASN A CA 1
ATOM 3919 C C . ASN A 1 500 ? -19.461 6.097 30.937 1.00 97.81 500 ASN A C 1
ATOM 3921 O O . ASN A 1 500 ? -20.133 5.097 30.692 1.00 97.81 500 ASN A O 1
ATOM 3925 N N . LEU A 1 501 ? -18.134 6.117 30.833 1.00 97.50 501 LEU A N 1
ATOM 3926 C CA . LEU A 1 501 ? -17.300 4.975 30.485 1.00 97.50 501 LEU A CA 1
ATOM 3927 C C . LEU A 1 501 ? -16.178 4.825 31.513 1.00 97.50 501 LEU A C 1
ATOM 3929 O O . LEU A 1 501 ? -15.333 5.708 31.650 1.00 97.50 501 LEU A O 1
ATOM 3933 N N . THR A 1 502 ? -16.152 3.696 32.208 1.00 97.44 502 THR A N 1
ATOM 3934 C CA . THR A 1 502 ? -15.133 3.347 33.195 1.00 97.44 502 THR A CA 1
ATOM 3935 C C . THR A 1 502 ? -14.016 2.546 32.535 1.00 97.44 502 THR A C 1
ATOM 3937 O O . THR A 1 502 ? -14.225 1.469 31.971 1.00 97.44 502 THR A O 1
ATOM 3940 N N . ILE A 1 503 ? -12.803 3.085 32.608 1.00 96.50 503 ILE A N 1
ATOM 3941 C CA . ILE A 1 503 ? -11.593 2.522 32.009 1.00 96.50 503 ILE A CA 1
ATOM 3942 C C . ILE A 1 503 ? -10.559 2.320 33.115 1.00 96.50 503 ILE A C 1
ATOM 3944 O O . ILE A 1 503 ? -10.383 3.183 33.972 1.00 96.50 503 ILE A O 1
ATOM 3948 N N . SER A 1 504 ? -9.867 1.184 33.093 1.00 95.06 504 SER A N 1
ATOM 3949 C CA . SER A 1 504 ? -8.689 0.931 33.925 1.00 95.06 504 SER A CA 1
ATOM 3950 C C . SER A 1 504 ? -7.432 0.941 33.064 1.00 95.06 504 SER A C 1
ATOM 3952 O O . SER A 1 504 ? -7.418 0.371 31.970 1.00 95.06 504 SER A O 1
ATOM 3954 N N . LEU A 1 505 ? -6.394 1.620 33.540 1.00 94.88 505 LEU A N 1
ATOM 3955 C CA . LEU A 1 505 ? -5.078 1.668 32.916 1.00 94.88 505 LEU A CA 1
ATOM 3956 C C . LEU A 1 505 ? -4.060 1.008 33.843 1.00 94.88 505 LEU A C 1
ATOM 3958 O O . LEU A 1 505 ? -4.026 1.290 35.039 1.00 94.88 505 LEU A O 1
ATOM 3962 N N . SER A 1 506 ? -3.211 0.148 33.282 1.00 92.94 506 SER A N 1
ATOM 3963 C CA . SER A 1 506 ? -2.117 -0.486 34.016 1.00 92.94 506 SER A CA 1
ATOM 3964 C C . SER A 1 506 ? -0.842 -0.544 33.182 1.00 92.94 506 SER A C 1
ATOM 3966 O O . SER A 1 506 ? -0.872 -0.850 31.992 1.00 92.94 506 SER A O 1
ATOM 3968 N N . THR A 1 507 ? 0.304 -0.288 33.809 1.00 90.38 507 THR A N 1
ATOM 3969 C CA . THR A 1 507 ? 1.629 -0.507 33.201 1.00 90.38 507 THR A CA 1
ATOM 3970 C C . THR A 1 507 ? 2.075 -1.972 33.279 1.00 90.38 507 THR A C 1
ATOM 3972 O O . THR A 1 507 ? 3.016 -2.375 32.592 1.00 90.38 507 THR A O 1
ATOM 3975 N N . ASN A 1 508 ? 1.388 -2.801 34.075 1.00 88.75 508 ASN A N 1
ATOM 3976 C CA . ASN A 1 508 ? 1.710 -4.214 34.220 1.00 88.75 508 ASN A CA 1
ATOM 3977 C C . ASN A 1 508 ? 1.136 -5.029 33.054 1.00 88.75 508 ASN A C 1
ATOM 3979 O O . ASN A 1 508 ? -0.001 -5.497 33.080 1.00 88.75 508 ASN A O 1
ATOM 3983 N N . THR A 1 509 ? 1.966 -5.222 32.032 1.00 86.25 509 THR A N 1
ATOM 3984 C CA . THR A 1 509 ? 1.673 -6.106 30.892 1.00 86.25 509 THR A CA 1
ATOM 3985 C C . THR A 1 509 ? 2.290 -7.499 31.034 1.00 86.25 509 THR A C 1
ATOM 3987 O O . THR A 1 509 ? 2.148 -8.331 30.140 1.00 86.25 509 THR A O 1
ATOM 3990 N N . ALA A 1 51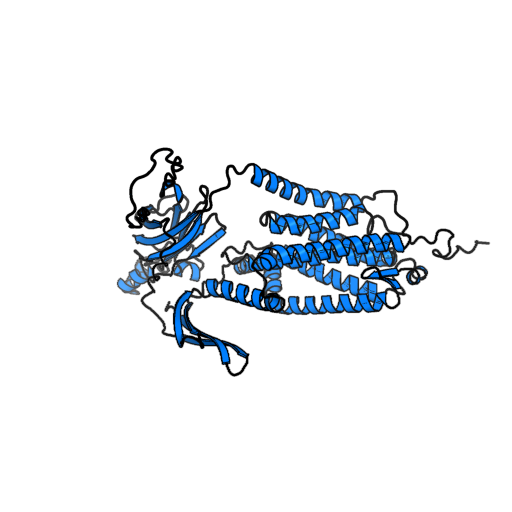0 ? 2.975 -7.774 32.151 1.00 84.56 510 ALA A N 1
ATOM 3991 C CA . ALA A 1 510 ? 3.600 -9.070 32.407 1.00 84.56 510 ALA A CA 1
ATOM 3992 C C . ALA A 1 510 ? 2.576 -10.127 32.839 1.00 84.56 510 ALA A C 1
ATOM 3994 O O . ALA A 1 510 ? 2.740 -11.309 32.535 1.00 84.56 510 ALA A O 1
ATOM 3995 N N . THR A 1 511 ? 1.509 -9.713 33.526 1.00 82.88 511 THR A N 1
ATOM 3996 C CA . THR A 1 511 ? 0.401 -10.612 33.857 1.00 82.88 511 THR A CA 1
ATOM 3997 C C . THR A 1 511 ? -0.355 -10.997 32.585 1.00 82.88 511 THR A C 1
ATOM 3999 O O . THR A 1 511 ? -0.521 -10.156 31.696 1.00 82.88 511 THR A O 1
ATOM 4002 N N . PRO A 1 512 ? -0.826 -12.249 32.453 1.00 81.00 512 PRO A N 1
ATOM 4003 C CA . PRO A 1 512 ? -1.681 -12.627 31.335 1.00 81.00 512 PRO A CA 1
ATOM 4004 C C . PRO A 1 512 ? -2.925 -11.732 31.299 1.00 81.00 512 PRO A C 1
ATOM 4006 O O . PRO A 1 512 ? -3.400 -11.273 32.340 1.00 81.00 512 PRO A O 1
ATOM 4009 N N . LEU A 1 513 ? -3.424 -11.457 30.092 1.00 78.31 513 LEU A N 1
ATOM 4010 C CA . LEU A 1 513 ? -4.671 -10.717 29.925 1.00 78.31 513 LEU A CA 1
ATOM 4011 C C . LEU A 1 513 ? -5.786 -11.458 30.676 1.00 78.31 513 LEU A C 1
ATOM 4013 O O . LEU A 1 513 ? -5.858 -12.685 30.552 1.00 78.31 513 LEU A O 1
ATOM 4017 N N . PRO A 1 514 ? -6.632 -10.750 31.446 1.00 80.56 514 PRO A N 1
ATOM 4018 C CA . PRO A 1 514 ? -7.804 -11.373 32.033 1.00 80.56 514 PRO A CA 1
ATOM 4019 C C . PRO A 1 514 ? -8.636 -12.006 30.921 1.00 80.56 514 PRO A C 1
ATOM 4021 O O . PRO A 1 514 ? -8.769 -11.442 29.829 1.00 80.56 514 PRO A O 1
ATOM 4024 N N . GLU A 1 515 ? -9.160 -13.198 31.195 1.00 75.19 515 GLU A N 1
ATOM 4025 C CA . GLU A 1 515 ? -10.047 -13.871 30.258 1.00 75.19 515 GLU A CA 1
ATOM 4026 C C . GLU A 1 515 ? -11.232 -12.945 29.966 1.00 75.19 515 GLU A C 1
ATOM 4028 O O . GLU A 1 515 ? -11.849 -12.417 30.900 1.00 75.19 515 GLU A O 1
ATOM 4033 N N . PRO A 1 516 ? -11.529 -12.677 28.686 1.00 70.25 516 PRO A N 1
ATOM 4034 C CA . PRO A 1 516 ? -12.601 -11.762 28.353 1.00 70.25 516 PRO A CA 1
ATOM 4035 C C . PRO A 1 516 ? -13.919 -12.315 28.892 1.00 70.25 516 PRO A C 1
ATOM 4037 O O . PRO A 1 516 ? -14.197 -13.504 28.737 1.00 70.25 516 PRO A O 1
ATOM 4040 N N . LYS A 1 517 ? -14.767 -11.458 29.477 1.00 75.38 517 LYS A N 1
ATOM 4041 C CA . LYS A 1 517 ? -16.124 -11.867 29.851 1.00 75.38 517 LYS A CA 1
ATOM 4042 C C . LYS A 1 517 ? -16.892 -12.209 28.585 1.00 75.38 517 LYS A C 1
ATOM 4044 O O . LYS A 1 517 ? -17.278 -11.358 27.786 1.00 75.38 517 LYS A O 1
ATOM 4049 N N . LEU A 1 518 ? -17.065 -13.501 28.391 1.00 67.38 518 LEU A N 1
ATOM 4050 C CA . LEU A 1 518 ? -17.734 -14.044 27.236 1.00 67.38 518 LEU A CA 1
ATOM 4051 C C . LEU A 1 518 ? -19.236 -13.716 27.302 1.00 67.38 518 LEU A C 1
ATOM 4053 O O . LEU A 1 518 ? -19.843 -13.875 28.367 1.00 67.38 518 LEU A O 1
ATOM 4057 N N . PRO A 1 519 ? -19.871 -13.280 26.196 1.00 67.19 519 PRO A N 1
ATOM 4058 C CA . PRO A 1 519 ? -21.314 -13.073 26.177 1.00 67.19 519 PRO A CA 1
ATOM 4059 C C . PRO A 1 519 ? -22.040 -14.364 26.575 1.00 67.19 519 PRO A C 1
ATOM 4061 O O . PRO A 1 519 ? -21.715 -15.439 26.076 1.00 67.19 519 PRO A O 1
ATOM 4064 N N . GLN A 1 520 ? -23.069 -14.268 27.424 1.00 62.88 520 GLN A N 1
ATOM 4065 C CA . GLN A 1 520 ? -23.793 -15.438 27.955 1.00 62.88 520 GLN A CA 1
ATOM 4066 C C . GLN A 1 520 ? -24.449 -16.332 26.884 1.00 62.88 520 GLN A C 1
ATOM 4068 O O . GLN A 1 520 ? -24.846 -17.459 27.180 1.00 62.88 520 GLN A O 1
ATOM 4073 N N . LYS A 1 521 ? -24.591 -15.861 25.639 1.00 61.38 521 LYS A N 1
ATOM 4074 C CA . LYS A 1 521 ? -25.227 -16.614 24.554 1.00 61.38 521 LYS A CA 1
ATOM 4075 C C . LYS A 1 521 ? -24.207 -17.123 23.545 1.00 61.38 521 LYS A C 1
ATOM 4077 O O . LYS A 1 521 ? -23.865 -16.453 22.573 1.00 61.38 521 LYS A O 1
ATOM 4082 N N . TYR A 1 522 ? -23.818 -18.377 23.720 1.00 59.91 522 TYR A N 1
ATOM 4083 C CA . TYR A 1 522 ? -23.189 -19.170 22.673 1.00 59.91 522 TYR A CA 1
ATOM 4084 C C . TYR A 1 522 ? -24.250 -19.905 21.865 1.00 59.91 522 TYR A C 1
ATOM 4086 O O . TYR A 1 522 ? -25.080 -20.606 22.439 1.00 59.91 522 TYR A O 1
ATOM 4094 N N . ARG A 1 523 ? -24.182 -19.858 20.528 1.00 61.88 523 ARG A N 1
ATOM 4095 C CA . ARG A 1 523 ? -24.953 -20.787 19.673 1.00 61.88 523 ARG A CA 1
ATOM 4096 C C . ARG A 1 523 ? -24.349 -22.203 19.640 1.00 61.88 523 ARG A C 1
ATOM 4098 O O . ARG A 1 523 ? -24.636 -22.978 18.734 1.00 61.88 523 ARG A O 1
ATOM 4105 N N . GLY A 1 524 ? -23.539 -22.550 20.642 1.00 68.12 524 GLY A N 1
ATOM 4106 C CA . GLY A 1 524 ? -22.809 -23.810 20.736 1.00 68.12 524 GLY A CA 1
ATOM 4107 C C . GLY A 1 524 ? -21.537 -23.853 19.882 1.00 68.12 524 GLY A C 1
ATOM 4108 O O . GLY A 1 524 ? -21.241 -22.953 19.091 1.00 68.12 524 GLY A O 1
ATOM 4109 N N . LEU A 1 525 ? -20.764 -24.922 20.076 1.00 78.50 525 LEU A N 1
ATOM 4110 C CA . LEU A 1 525 ? -19.580 -25.257 19.288 1.00 78.50 525 LEU A CA 1
ATOM 4111 C C . LEU A 1 525 ? -19.997 -25.537 17.838 1.00 78.50 525 LEU A C 1
ATOM 4113 O O . LEU A 1 525 ? -20.674 -26.526 17.568 1.00 78.50 525 LEU A O 1
ATOM 4117 N N . GLN A 1 526 ? -19.584 -24.696 16.890 1.00 82.75 526 GLN A N 1
ATOM 4118 C CA . GLN A 1 526 ? -19.919 -24.926 15.481 1.00 82.75 526 GLN A CA 1
ATOM 4119 C C . GLN A 1 526 ? -18.989 -25.927 14.823 1.00 82.75 526 GLN A C 1
ATOM 4121 O O . GLN A 1 526 ? -19.405 -26.740 13.997 1.00 82.75 526 GLN A O 1
ATOM 4126 N N . ARG A 1 527 ? -17.693 -25.808 15.116 1.00 85.94 527 ARG A N 1
ATOM 4127 C CA . ARG A 1 527 ? -16.674 -26.578 14.415 1.00 85.94 527 ARG A CA 1
ATOM 4128 C C . ARG A 1 527 ? -15.425 -26.723 15.260 1.00 85.94 527 ARG A C 1
ATOM 4130 O O . ARG A 1 527 ? -14.867 -25.731 15.707 1.00 85.94 527 ARG A O 1
ATOM 4137 N N . THR A 1 528 ? -14.916 -27.943 15.351 1.00 87.69 528 THR A N 1
ATOM 4138 C CA . THR A 1 528 ? -13.573 -28.218 15.866 1.00 87.69 528 THR A CA 1
ATOM 4139 C C . THR A 1 528 ? -12.649 -28.526 14.695 1.00 87.69 528 THR A C 1
ATOM 4141 O O . THR A 1 528 ? -12.890 -29.456 13.925 1.00 87.69 528 THR A O 1
ATOM 4144 N N . VAL A 1 529 ? -11.581 -27.752 14.541 1.00 86.50 529 VAL A N 1
ATOM 4145 C CA . VAL A 1 529 ? -10.505 -28.014 13.582 1.00 86.50 529 VAL A CA 1
ATOM 4146 C C . VAL A 1 529 ? -9.325 -28.583 14.354 1.00 86.50 529 VAL A C 1
ATOM 4148 O O . VAL A 1 529 ? -8.854 -27.978 15.308 1.00 86.50 529 VAL A O 1
ATOM 4151 N N . ARG A 1 530 ? -8.846 -29.767 13.972 1.00 89.12 530 ARG A N 1
ATOM 4152 C CA . ARG A 1 530 ? -7.675 -30.392 14.598 1.00 89.12 530 ARG A CA 1
ATOM 4153 C C . ARG A 1 530 ? -6.527 -30.410 13.606 1.00 89.12 530 ARG A C 1
ATOM 4155 O O . ARG A 1 530 ? -6.581 -31.133 12.617 1.00 89.12 530 ARG A O 1
ATOM 4162 N N . GLU A 1 531 ? -5.473 -29.668 13.904 1.00 86.94 531 GLU A N 1
ATOM 4163 C CA . GLU A 1 531 ? -4.204 -29.743 13.191 1.00 86.94 531 GLU A CA 1
ATOM 4164 C C . GLU A 1 531 ? -3.190 -30.516 14.032 1.00 86.94 531 GLU A C 1
ATOM 4166 O O . GLU A 1 531 ? -3.087 -30.361 15.247 1.00 86.94 531 GLU A O 1
ATOM 4171 N N . THR A 1 532 ? -2.436 -31.408 13.399 1.00 87.81 532 THR A N 1
ATOM 4172 C CA . THR A 1 532 ? -1.355 -32.135 14.070 1.00 87.81 532 THR A CA 1
ATOM 4173 C C . THR A 1 532 ? -0.083 -31.948 13.265 1.00 87.81 532 THR A C 1
ATOM 4175 O O . THR A 1 532 ? 0.005 -32.400 12.127 1.00 87.81 532 THR A O 1
ATOM 4178 N N . LYS A 1 533 ? 0.907 -31.284 13.861 1.00 84.25 533 LYS A N 1
ATOM 4179 C CA . LYS A 1 533 ? 2.248 -31.129 13.302 1.00 84.25 533 LYS A CA 1
ATOM 4180 C C . LYS A 1 533 ? 3.177 -32.072 14.042 1.00 84.25 533 LYS A C 1
ATOM 4182 O O . LYS A 1 533 ? 3.378 -31.960 15.251 1.00 84.25 533 LYS A O 1
ATOM 4187 N N . ILE A 1 534 ? 3.727 -33.035 13.314 1.00 85.50 534 ILE A N 1
ATOM 4188 C CA . ILE A 1 534 ? 4.684 -33.984 13.869 1.00 85.50 534 ILE A CA 1
ATOM 4189 C C . ILE A 1 534 ? 6.047 -33.648 13.281 1.00 85.50 534 ILE A C 1
ATOM 4191 O O . ILE A 1 534 ? 6.275 -33.838 12.092 1.00 85.50 534 ILE A O 1
ATOM 4195 N N . ASN A 1 535 ? 6.944 -33.139 14.121 1.00 79.56 535 ASN A N 1
ATOM 4196 C CA . ASN A 1 535 ? 8.337 -32.918 13.756 1.00 79.56 535 ASN A CA 1
ATOM 4197 C C . ASN A 1 535 ? 9.159 -33.993 14.456 1.00 79.56 535 ASN A C 1
ATOM 4199 O O . ASN A 1 535 ? 9.428 -33.860 15.652 1.00 79.56 535 ASN A O 1
ATOM 4203 N N . TYR A 1 536 ? 9.527 -35.056 13.739 1.00 81.69 536 TYR A N 1
ATOM 4204 C CA . TYR A 1 536 ? 10.444 -36.066 14.257 1.00 81.69 536 TYR A CA 1
ATOM 4205 C C . TYR A 1 536 ? 11.596 -36.348 13.296 1.00 81.69 536 TYR A C 1
ATOM 4207 O O . TYR A 1 536 ? 11.453 -36.304 12.078 1.00 81.69 536 TYR A O 1
ATOM 4215 N N . LEU A 1 537 ? 12.742 -36.637 13.898 1.00 72.38 537 LEU A N 1
ATOM 4216 C CA . LEU A 1 537 ? 13.992 -37.070 13.300 1.00 72.38 537 LEU A CA 1
ATOM 4217 C C . LEU A 1 537 ? 14.373 -38.373 14.004 1.00 72.38 537 LEU A C 1
ATOM 4219 O O . LEU A 1 537 ? 14.519 -38.409 15.226 1.00 72.38 537 LEU A O 1
ATOM 4223 N N . LYS A 1 538 ? 14.487 -39.463 13.245 1.00 80.19 538 LYS A N 1
ATOM 4224 C CA . LYS A 1 538 ? 14.927 -40.758 13.771 1.00 80.19 538 LYS A CA 1
ATOM 4225 C C . LYS A 1 538 ? 16.425 -40.883 13.510 1.00 80.19 538 LYS A C 1
ATOM 4227 O O . LYS A 1 538 ? 16.827 -40.932 12.353 1.00 80.19 538 LYS A O 1
ATOM 4232 N N . ILE A 1 539 ? 17.237 -40.902 14.565 1.00 75.31 539 ILE A N 1
ATOM 4233 C CA . ILE A 1 539 ? 18.696 -41.063 14.479 1.00 75.31 539 ILE A CA 1
ATOM 4234 C C . ILE A 1 539 ? 19.083 -42.210 15.416 1.00 75.31 539 ILE A C 1
ATOM 4236 O O . ILE A 1 539 ? 18.747 -42.178 16.596 1.00 75.31 539 ILE A O 1
ATOM 4240 N N . CYS A 1 540 ? 19.755 -43.235 14.886 1.00 83.31 540 CYS A N 1
ATOM 4241 C CA . CYS A 1 540 ? 20.268 -44.385 15.650 1.00 83.31 540 CYS A CA 1
ATOM 4242 C C . CYS A 1 540 ? 19.219 -45.100 16.527 1.00 83.31 540 CYS A C 1
ATOM 4244 O O . CYS A 1 540 ? 19.450 -45.363 17.702 1.00 83.31 540 CYS A O 1
ATOM 4246 N N . GLY A 1 541 ? 18.027 -45.373 15.987 1.00 83.62 541 GLY A N 1
ATOM 4247 C CA . GLY A 1 541 ? 16.947 -46.040 16.732 1.00 83.62 541 GLY A CA 1
ATOM 4248 C C . GLY A 1 541 ? 16.228 -45.148 17.753 1.00 83.62 541 GLY A C 1
ATOM 4249 O O . GLY A 1 541 ? 15.108 -45.468 18.143 1.00 83.62 541 GLY A O 1
ATOM 4250 N N . MET A 1 542 ? 16.794 -43.990 18.099 1.00 74.50 542 MET A N 1
ATOM 4251 C CA . MET A 1 542 ? 16.158 -42.984 18.941 1.00 74.50 542 MET A CA 1
ATOM 4252 C C . MET A 1 542 ? 15.301 -42.035 18.093 1.00 74.50 542 MET A C 1
ATOM 4254 O O . MET A 1 542 ? 15.732 -41.494 17.071 1.00 74.50 542 MET A O 1
ATOM 4258 N N . THR A 1 543 ? 14.053 -41.833 18.508 1.00 74.50 543 THR A N 1
ATOM 4259 C CA . THR A 1 543 ? 13.150 -40.844 17.911 1.00 74.50 543 THR A CA 1
ATOM 4260 C C . THR A 1 543 ? 13.271 -39.525 18.660 1.00 74.50 543 THR A C 1
ATOM 4262 O O . THR A 1 543 ? 12.808 -39.402 19.794 1.00 74.50 543 THR A O 1
ATOM 4265 N N . PHE A 1 544 ? 13.859 -38.524 18.015 1.00 79.12 544 PHE A N 1
ATOM 4266 C CA . PHE A 1 544 ? 13.900 -37.156 18.513 1.00 79.12 544 PHE A CA 1
ATOM 4267 C C . PHE A 1 544 ? 12.772 -36.367 17.874 1.00 79.12 544 PHE A C 1
ATOM 4269 O O . PHE A 1 544 ? 12.565 -36.441 16.666 1.00 79.12 544 PHE A O 1
ATOM 4276 N N . GLY A 1 545 ? 12.025 -35.598 18.656 1.00 83.44 545 GLY A N 1
ATOM 4277 C CA . GLY A 1 545 ? 10.974 -34.781 18.075 1.00 83.44 545 GLY A CA 1
ATOM 4278 C C . GLY A 1 545 ? 9.970 -34.242 19.069 1.00 83.44 545 GLY A C 1
ATOM 4279 O O . GLY A 1 545 ? 9.998 -34.540 20.263 1.00 83.44 545 GLY A O 1
ATOM 4280 N N . SER A 1 546 ? 9.034 -33.471 18.532 1.00 84.56 546 SER A N 1
ATOM 4281 C CA . SER A 1 546 ? 7.851 -33.029 19.257 1.00 84.56 546 SER A CA 1
ATOM 4282 C C . SER A 1 546 ? 6.612 -33.261 18.409 1.00 84.56 546 SER A C 1
ATOM 4284 O O . SER A 1 546 ? 6.635 -33.100 17.184 1.00 84.56 546 SER A O 1
ATOM 4286 N N . LYS A 1 547 ? 5.531 -33.653 19.077 1.00 86.88 547 LYS A N 1
ATOM 4287 C CA . LYS A 1 547 ? 4.191 -33.640 18.502 1.00 86.88 547 LYS A CA 1
ATOM 4288 C C . LYS A 1 547 ? 3.490 -32.404 19.014 1.00 86.88 547 LYS A C 1
ATOM 4290 O O . LYS A 1 547 ? 3.299 -32.262 20.219 1.00 86.88 547 LYS A O 1
ATOM 4295 N N . GLU A 1 548 ? 3.113 -31.532 18.101 1.00 87.81 548 GLU A N 1
ATOM 4296 C CA . GLU A 1 548 ? 2.260 -30.394 18.391 1.00 87.81 548 GLU A CA 1
ATOM 4297 C C . GLU A 1 548 ? 0.869 -30.719 17.857 1.00 87.81 548 GLU A C 1
ATOM 4299 O O . GLU A 1 548 ? 0.686 -30.983 16.665 1.00 87.81 548 GLU A O 1
ATOM 4304 N N . ARG A 1 549 ? -0.107 -30.782 18.760 1.00 89.00 549 ARG A N 1
ATOM 4305 C CA . ARG A 1 549 ? -1.514 -30.915 18.404 1.00 89.00 549 ARG A CA 1
ATOM 4306 C C . ARG A 1 549 ? -2.197 -29.595 18.706 1.00 89.00 549 ARG A C 1
ATOM 4308 O O . ARG A 1 549 ? -2.227 -29.178 19.856 1.00 89.00 549 ARG A O 1
ATOM 4315 N N . THR A 1 550 ? -2.744 -28.985 17.674 1.00 85.56 550 THR A N 1
ATOM 4316 C CA . THR A 1 550 ? -3.558 -27.782 17.748 1.00 85.56 550 THR A CA 1
ATOM 4317 C C . THR A 1 550 ? -5.011 -28.207 17.596 1.00 85.56 550 THR A C 1
ATOM 4319 O O . THR A 1 550 ? -5.386 -28.781 16.572 1.00 85.56 550 THR A O 1
ATOM 4322 N N . THR A 1 551 ? -5.832 -27.953 18.607 1.00 86.00 551 THR A N 1
ATOM 4323 C CA . THR A 1 551 ? -7.289 -28.084 18.500 1.00 86.00 551 THR A CA 1
ATOM 4324 C C . THR A 1 551 ? -7.874 -26.686 18.533 1.00 86.00 551 THR A C 1
ATOM 4326 O O . THR A 1 551 ? -7.714 -26.001 19.528 1.00 86.00 551 THR A O 1
ATOM 4329 N N . THR A 1 552 ? -8.506 -26.253 17.448 1.00 84.25 552 THR A N 1
ATOM 4330 C CA . THR A 1 552 ? -9.187 -24.963 17.357 1.00 84.25 552 THR A CA 1
ATOM 4331 C C . THR A 1 552 ? -10.687 -25.192 17.393 1.00 84.25 552 THR A C 1
ATOM 4333 O O . THR A 1 552 ? -11.261 -25.734 16.446 1.00 84.25 552 THR A O 1
ATOM 4336 N N . GLU A 1 553 ? -11.327 -24.780 18.471 1.00 84.44 553 GLU A N 1
ATOM 4337 C CA . GLU A 1 553 ? -12.774 -24.796 18.615 1.00 84.44 553 GLU A CA 1
ATOM 4338 C C . GLU A 1 553 ? -13.344 -23.446 18.197 1.00 84.44 553 GLU A C 1
ATOM 4340 O O . GLU A 1 553 ? -12.907 -22.396 18.659 1.00 84.44 553 GLU A O 1
ATOM 4345 N N . ILE A 1 554 ? -14.280 -23.477 17.251 1.00 80.62 554 ILE A N 1
ATOM 4346 C CA . ILE A 1 554 ? -14.908 -22.294 16.675 1.00 80.62 554 ILE A CA 1
ATOM 4347 C C . ILE A 1 554 ? -16.317 -22.198 17.238 1.00 80.62 554 ILE A C 1
ATOM 4349 O O . ILE A 1 554 ? -17.187 -23.014 16.914 1.00 80.62 554 ILE A O 1
ATOM 4353 N N . TYR A 1 555 ? -16.534 -21.168 18.040 1.00 77.75 555 TYR A N 1
ATOM 4354 C CA . TYR A 1 555 ? -17.826 -20.818 18.609 1.00 77.75 555 TYR A CA 1
ATOM 4355 C C . TYR A 1 555 ? -18.418 -19.644 17.833 1.00 77.75 555 TYR A C 1
ATOM 4357 O O . TYR A 1 555 ? -17.695 -18.706 17.500 1.00 77.75 555 TYR A O 1
ATOM 4365 N N . GLU A 1 556 ? -19.716 -19.683 17.536 1.00 76.06 556 GLU A N 1
ATOM 4366 C CA . GLU A 1 556 ? -20.448 -18.525 17.010 1.00 76.06 556 GLU A CA 1
ATOM 4367 C C . GLU A 1 556 ? -21.198 -17.865 18.169 1.00 76.06 556 GLU A C 1
ATOM 4369 O O . GLU A 1 556 ? -21.968 -18.524 18.878 1.00 76.06 556 GLU A O 1
ATOM 4374 N N . LEU A 1 557 ? -20.945 -16.575 18.392 1.00 64.25 557 LEU A N 1
ATOM 4375 C CA . LEU A 1 557 ? -21.709 -15.810 19.373 1.00 64.25 557 LEU A CA 1
ATOM 4376 C C . LEU A 1 557 ? -23.147 -15.673 18.864 1.00 64.25 557 LEU A C 1
ATOM 4378 O O . LEU A 1 557 ? -23.382 -15.372 17.691 1.00 64.25 557 LEU A O 1
ATOM 4382 N N . GLY A 1 558 ? -24.112 -15.959 19.735 1.00 58.38 558 GLY A N 1
ATOM 4383 C CA . GLY A 1 558 ? -25.520 -15.800 19.411 1.00 58.38 558 GLY A CA 1
ATOM 4384 C C . GLY A 1 558 ? -25.896 -14.329 19.427 1.00 58.38 558 GLY A C 1
ATOM 4385 O O . GLY A 1 558 ? -25.978 -13.755 20.508 1.00 58.38 558 GLY A O 1
ATOM 4386 N N . GLY A 1 559 ? -26.121 -13.758 18.242 1.00 51.88 559 GLY A N 1
ATOM 4387 C CA . GLY A 1 559 ? -26.798 -12.468 18.089 1.00 51.88 559 GLY A CA 1
ATOM 4388 C C . GLY A 1 559 ? -28.309 -12.561 18.219 1.00 51.88 559 GLY A C 1
ATOM 4389 O O . GLY A 1 559 ? -28.842 -13.701 18.331 1.00 51.88 559 GLY A O 1
#

Radius of gyration: 31.76 Å; Cα contacts (8 Å, |Δi|>4): 839; chains: 1; bounding box: 84×64×116 Å